Protein AF-A0A9N8DZD7-F1 (afdb_monomer)

Sequence (414 aa):
MKLSKAAMAVAGSSASRLGQPLRSMASIAPTAFQEKYPHLLPHAGIISGYNNEDGACELLMVSRLQQTTDKKLRCLVVTGGGDNFLSLLAHPSVQHVTAVDTDPMAQALAQTKVALAKSTLSKEQVLTFLGAYDKPIEDMDRLAVFEDHVKPHLEPTAVSTLESLTAPALEHGFVLFGALENCNRHINHVLETKEGFSLKDIFEGNCNDLDRLERVLYNKDEPLFSAEEYLEVAGLDRILPPHIMEVFLARLKDGFLQKCLGGHYQVAGLTSSHIARMTFLHAYSDECHPEWLNESVRQRLRETDSSVEFVNSNFLELGDEDAKYDLISPSNIFDWMPMEKSTAGIKAACDNLLAPGHGLFLLRRAFGGVPDMVSAMEDKLMLCPEITSQTLAEADKAPFFYRNEEGMACLQLR

Nearest PDB structures (foldseek):
  7d8d-assembly1_A  TM=4.749E-01  e=1.461E-01  Saccharomyces cerevisiae
  5e9w-assembly3_C  TM=6.478E-01  e=5.774E-01  Homo sapiens
  5e9w-assembly2_B  TM=5.892E-01  e=4.043E-01  Homo sapiens
  3wst-assembly1_A  TM=4.743E-01  e=9.605E-01  Caenorhabditis elegans
  3wst-assembly2_D  TM=4.939E-01  e=1.443E+00  Caenorhabditis elegans

Radius of gyration: 24.88 Å; Cα contacts (8 Å, |Δi|>4): 599; chains: 1; bounding box: 72×91×60 Å

pLDDT: mean 72.13, std 20.62, range [23.36, 97.69]

Secondary structure (DSSP, 8-state):
---------------------------PPPPHHHHH-GGGGGG-----TT----THHHHHHHHHHHTT-SSPEEEEEE-TTSHHHHHHHTSTTEEEEEEEES-HHHHHHHHHHHHHHHSS--HHHHHHHHT--SS--TT--HHHHIIIIIGGGS-HHHHHHHHHS-HHHHHH-TTTSSHHHHHHHHHHHHIIIIIS--HHHHHTT-HHHHHHHHHHHT-SSS-SS-HHHHHHHTTGGGTS-HHHHHHHHHHHHTTHHHHHHHS-TTSSS--HHHHHHHHHT-TT-TTT--GGGSHHHHHHHHH---EEEEEES-GGG----SS-BSEEE-TTGGGGS-HHHHHHHHHHHHHHTBPTTT-EEEEE-TT--HHHHHHHTTTTEEE-TTS-HHHHHHH---TTS--STTSEEEEEE-

Mean predicted aligned error: 11.92 Å

Solvent-accessible surface area (backbone atoms only — not comparable to full-atom values): 23326 Å² total; per-residue (Å²): 137,88,86,85,88,83,89,78,92,90,81,87,76,93,83,86,78,92,80,78,77,77,74,71,81,69,80,75,73,76,49,78,63,46,72,73,43,62,86,59,59,90,60,42,79,28,72,66,69,69,48,58,43,50,27,48,44,58,52,51,51,54,56,57,46,51,78,77,38,93,65,66,34,33,34,37,33,44,38,61,51,31,43,32,58,46,41,48,52,38,33,88,56,37,40,36,37,42,36,29,32,72,49,66,61,40,48,30,46,28,41,42,51,53,23,52,39,49,41,91,65,52,62,67,53,50,31,39,46,36,35,42,38,93,67,72,60,91,81,67,57,40,58,58,46,39,62,74,51,26,52,84,66,43,55,72,68,32,47,55,54,54,66,67,44,53,70,66,40,51,70,55,5,66,58,52,55,31,21,56,47,44,39,48,53,47,50,32,48,47,31,42,72,76,69,70,44,42,64,64,54,38,72,78,63,41,70,75,46,49,64,48,49,50,52,46,67,59,28,83,90,59,50,86,54,54,60,66,54,47,29,56,52,32,31,42,72,80,66,51,55,70,72,44,42,53,45,49,46,51,42,38,71,75,35,39,60,45,40,75,73,59,64,58,70,81,67,82,88,52,52,70,67,52,55,51,35,48,76,74,72,31,68,43,40,97,92,54,52,56,69,44,64,40,65,76,39,20,51,36,46,58,70,43,86,43,46,77,44,81,42,87,37,54,81,82,67,64,64,82,48,96,76,44,21,40,34,39,36,55,51,53,61,54,58,57,41,60,67,70,58,34,48,53,43,51,54,49,44,52,73,42,35,38,28,83,95,69,19,36,37,46,48,40,22,74,79,37,60,41,65,59,47,48,60,78,34,53,92,52,37,38,73,37,90,89,46,47,27,60,57,42,38,72,46,42,75,31,87,86,60,50,73,44,67,40,15,35,44,38,32,26,69,111

Organism: NCBI:txid568900

InterPro domains:
  IPR021829 Protein of unknown function DUF3419 [PF11899] (74-380)
  IPR029063 S-adenosyl-L-methionine-dependent methyltransferase superfamily [SSF53335] (80-362)

Foldseek 3Di:
DDDDDDDDDDDYDDDDDDDDPDPPPDDDPQDPVCVVCVVLPVVLPFPQLLCLFALLLVVVLLVVLVVVDPAAFEEEEAQQNQLNVLLVLLDQSHAEYEHEDQDLQSLLNNQQVLLLLQFPDALQLSCLQQLQDPDNPVPDPLVCCCVPGRVVRDDPSSVVVVVVVDPVDSVNHSNCSALLVLVLVLLQVLCCPPVVDGLVNVVVPDPVVLVVSLCQLQVPVDHSDQLVRSCVSSVVVVPDDVLLVVLSNVCVVVCVSCCQLPVPCPPDPDHSSNSCCCSRNGSDDVVRHRPSSPVVSSVSSNVGSHYYHYHNDDLLPDAQDPDAGQEYHHDAPLSSDDLVCSLVSVVSCQVRHADPPRHKYKAFHQVFCQVVSCVVCVVFKDFDPVCALQNSLVSTPGSRGDSDSRGITIIDTD

Structure (mmCIF, N/CA/C/O backbone):
data_AF-A0A9N8DZD7-F1
#
_entry.id   AF-A0A9N8DZD7-F1
#
loop_
_atom_site.group_PDB
_atom_site.id
_atom_site.type_symbol
_atom_site.label_atom_id
_atom_site.label_alt_id
_atom_site.label_comp_id
_atom_site.label_asym_id
_atom_site.label_entity_id
_atom_site.label_seq_id
_atom_site.pdbx_PDB_ins_code
_atom_site.Cartn_x
_atom_site.Cartn_y
_atom_site.Cartn_z
_atom_site.occupancy
_atom_site.B_iso_or_equiv
_atom_site.auth_seq_id
_atom_site.auth_comp_id
_atom_site.auth_asym_id
_atom_site.auth_atom_id
_atom_site.pdbx_PDB_model_num
ATOM 1 N N . MET A 1 1 ? 46.871 -69.113 19.784 1.00 32.41 1 MET A N 1
ATOM 2 C CA . MET A 1 1 ? 47.417 -69.906 18.661 1.00 32.41 1 MET A CA 1
ATOM 3 C C . MET A 1 1 ? 46.256 -70.280 17.745 1.00 32.41 1 MET A C 1
ATOM 5 O O . MET A 1 1 ? 45.290 -70.828 18.247 1.00 32.41 1 MET A O 1
ATOM 9 N N . LYS A 1 2 ? 46.390 -69.983 16.446 1.00 27.92 2 LYS A N 1
ATOM 10 C CA . LYS A 1 2 ? 45.540 -70.372 15.298 1.00 27.92 2 LYS A CA 1
ATOM 11 C C . LYS A 1 2 ? 44.176 -69.684 15.077 1.00 27.92 2 LYS A C 1
ATOM 13 O O . LYS A 1 2 ? 43.301 -69.637 15.928 1.00 27.92 2 LYS A O 1
ATOM 18 N N . LEU A 1 3 ? 44.085 -69.191 13.839 1.00 25.97 3 LEU A N 1
ATOM 19 C CA . LEU A 1 3 ? 42.956 -68.691 13.055 1.00 25.97 3 LEU A CA 1
ATOM 20 C C . LEU A 1 3 ? 41.979 -69.812 12.652 1.00 25.97 3 LEU A C 1
ATOM 22 O O . LEU A 1 3 ? 42.447 -70.899 12.325 1.00 25.97 3 LEU A O 1
ATOM 26 N N . SER A 1 4 ? 40.691 -69.480 12.495 1.00 25.80 4 SER A N 1
ATOM 27 C CA . SER A 1 4 ? 39.878 -69.694 11.267 1.00 25.80 4 SER A CA 1
ATOM 28 C C . SER A 1 4 ? 38.442 -69.199 11.523 1.00 25.80 4 SER A C 1
ATOM 30 O O . SER A 1 4 ? 37.826 -69.634 12.486 1.00 25.80 4 SER A O 1
ATOM 32 N N . LYS A 1 5 ? 37.966 -68.125 10.880 1.00 28.97 5 LYS A N 1
ATOM 33 C CA . LYS A 1 5 ? 37.353 -68.008 9.533 1.00 28.97 5 LYS A CA 1
ATOM 34 C C . LYS A 1 5 ? 35.901 -68.521 9.419 1.00 28.97 5 LYS A C 1
ATOM 36 O O . LYS A 1 5 ? 35.653 -69.697 9.636 1.00 28.97 5 LYS A O 1
ATOM 41 N N . ALA A 1 6 ? 35.071 -67.603 8.894 1.00 27.03 6 ALA A N 1
ATOM 42 C CA . ALA A 1 6 ? 33.776 -67.731 8.200 1.00 27.03 6 ALA A CA 1
ATOM 43 C C . ALA A 1 6 ? 32.523 -67.935 9.086 1.00 27.03 6 ALA A C 1
ATOM 45 O O . ALA A 1 6 ? 32.419 -68.939 9.773 1.00 27.03 6 ALA A O 1
ATOM 46 N N . ALA A 1 7 ? 31.647 -66.925 9.251 1.00 26.73 7 ALA A N 1
ATOM 47 C CA . ALA A 1 7 ? 30.629 -66.392 8.303 1.00 26.73 7 ALA A CA 1
ATOM 48 C C . ALA A 1 7 ? 29.383 -67.306 8.259 1.00 26.73 7 ALA A C 1
ATOM 50 O O . ALA A 1 7 ? 29.546 -68.510 8.163 1.00 26.73 7 ALA A O 1
ATOM 51 N N . MET A 1 8 ? 28.119 -66.876 8.314 1.00 26.11 8 MET A N 1
ATOM 52 C CA . MET A 1 8 ? 27.410 -65.585 8.306 1.00 26.11 8 MET A CA 1
ATOM 53 C C . MET A 1 8 ? 26.028 -65.860 8.954 1.00 26.11 8 MET A C 1
ATOM 55 O O . MET A 1 8 ? 25.460 -66.921 8.730 1.00 26.11 8 MET A O 1
ATOM 59 N N . ALA A 1 9 ? 25.604 -65.046 9.925 1.00 25.38 9 ALA A N 1
ATOM 60 C CA . ALA A 1 9 ? 24.503 -64.066 9.845 1.00 25.38 9 ALA A CA 1
ATOM 61 C C . ALA A 1 9 ? 23.074 -64.643 9.736 1.00 25.38 9 ALA A C 1
ATOM 63 O O . ALA A 1 9 ? 22.742 -65.254 8.733 1.00 25.38 9 ALA A O 1
ATOM 64 N N . VAL A 1 10 ? 22.231 -64.379 10.749 1.00 23.36 10 VAL A N 1
ATOM 65 C CA . VAL A 1 10 ? 21.063 -63.461 10.718 1.00 23.36 10 VAL A 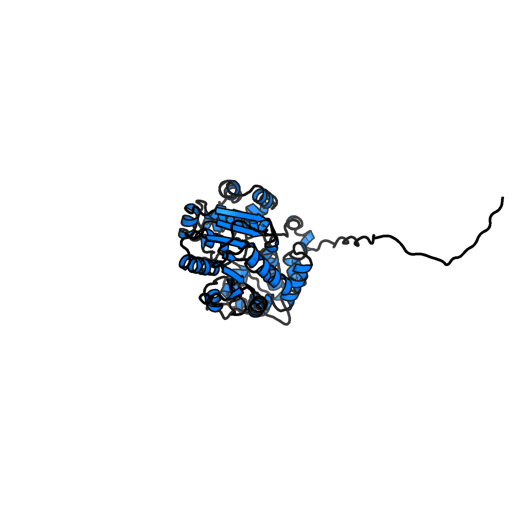CA 1
ATOM 66 C C . VAL A 1 10 ? 20.492 -63.377 12.145 1.00 23.36 10 VAL A C 1
ATOM 68 O O . VAL A 1 10 ? 20.025 -64.390 12.651 1.00 23.36 10 VAL A O 1
ATOM 71 N N . ALA A 1 11 ? 20.493 -62.192 12.773 1.00 23.59 11 ALA A N 1
ATOM 72 C CA . ALA A 1 11 ? 19.468 -61.773 13.747 1.00 23.59 11 ALA A CA 1
ATOM 73 C C . ALA A 1 11 ? 19.677 -60.322 14.230 1.00 23.59 11 ALA A C 1
ATOM 75 O O . ALA A 1 11 ? 20.731 -60.015 14.778 1.00 23.59 11 ALA A O 1
ATOM 76 N N . GLY A 1 12 ? 18.616 -59.506 14.122 1.00 24.28 12 GLY A N 1
ATOM 77 C CA . GLY A 1 12 ? 18.347 -58.316 14.951 1.00 24.28 12 GLY A CA 1
ATOM 78 C C . GLY A 1 12 ? 19.215 -57.081 14.678 1.00 24.28 12 GLY A C 1
ATOM 79 O O . GLY A 1 12 ? 20.349 -57.188 14.250 1.00 24.28 12 GLY A O 1
ATOM 80 N N . SER A 1 13 ? 18.785 -55.847 14.908 1.00 25.67 13 SER A N 1
ATOM 81 C CA . SER A 1 13 ? 17.583 -55.312 15.540 1.00 25.67 13 SER A CA 1
ATOM 82 C C . SER A 1 13 ? 17.549 -53.801 15.277 1.00 25.67 13 SER A C 1
ATOM 84 O O . SER A 1 13 ? 18.583 -53.165 15.087 1.00 25.67 13 SER A O 1
ATOM 86 N N . SER A 1 14 ? 16.348 -53.242 15.330 1.00 29.97 14 SER A N 1
ATOM 87 C CA . SER A 1 14 ? 16.014 -51.830 15.526 1.00 29.97 14 SER A CA 1
ATOM 88 C C . SER A 1 14 ? 17.002 -51.008 16.373 1.00 29.97 14 SER A C 1
ATOM 90 O O . SER A 1 14 ? 17.245 -51.359 17.527 1.00 29.97 14 SER A O 1
ATOM 92 N N . ALA A 1 15 ? 17.467 -49.875 15.829 1.00 28.36 15 ALA A N 1
ATOM 93 C CA . ALA A 1 15 ? 17.359 -48.518 16.394 1.00 28.36 15 ALA A CA 1
ATOM 94 C C . ALA A 1 15 ? 18.465 -47.575 15.869 1.00 28.36 15 ALA A C 1
ATOM 96 O O . ALA A 1 15 ? 19.637 -47.936 15.799 1.00 28.36 15 ALA A O 1
ATOM 97 N N . SER A 1 16 ? 18.065 -46.313 15.667 1.00 29.19 16 SER A N 1
ATOM 98 C CA . SER A 1 16 ? 18.868 -45.077 15.602 1.00 29.19 16 SER A CA 1
ATOM 99 C C . SER A 1 16 ? 19.260 -44.502 14.228 1.00 29.19 16 SER A C 1
ATOM 101 O O . SER A 1 16 ? 19.742 -45.209 13.350 1.00 29.19 16 SER A O 1
ATOM 103 N N . ARG A 1 17 ? 19.152 -43.155 14.179 1.00 30.30 17 ARG A N 1
ATOM 104 C CA . ARG A 1 17 ? 19.734 -42.163 13.242 1.00 30.30 17 ARG A CA 1
ATOM 105 C C . ARG A 1 17 ? 18.876 -41.908 11.993 1.00 30.30 17 ARG A C 1
ATOM 107 O O . ARG A 1 17 ? 18.864 -42.710 11.074 1.00 30.30 17 ARG A O 1
ATOM 114 N N . LEU A 1 18 ? 18.036 -40.862 11.932 1.00 37.31 18 LEU A N 1
ATOM 115 C CA . LEU A 1 18 ? 18.372 -39.423 11.992 1.00 37.31 18 LEU A CA 1
ATOM 116 C C . LEU A 1 18 ? 19.708 -39.134 11.298 1.00 37.31 18 LEU A C 1
ATOM 118 O O . LEU A 1 18 ? 20.770 -39.326 11.884 1.00 37.31 18 LEU A O 1
ATOM 122 N N . GLY A 1 19 ? 19.620 -38.691 10.043 1.00 30.84 19 GLY A N 1
ATOM 123 C CA . GLY A 1 19 ? 20.767 -38.290 9.235 1.00 30.84 19 GLY A CA 1
ATOM 124 C C . GLY A 1 19 ? 20.707 -38.822 7.808 1.00 30.84 19 GLY A C 1
ATOM 125 O O . GLY A 1 19 ? 21.573 -39.595 7.412 1.00 30.84 19 GLY A O 1
ATOM 126 N N . GLN A 1 20 ? 19.715 -38.398 7.020 1.00 28.86 20 GLN A N 1
ATOM 127 C CA . GLN A 1 20 ? 19.986 -38.222 5.595 1.00 28.86 20 GLN A CA 1
ATOM 128 C C . GLN A 1 20 ? 20.407 -36.765 5.400 1.00 28.86 20 GLN A C 1
ATOM 130 O O . GLN A 1 20 ? 19.641 -35.875 5.771 1.00 28.86 20 GLN A O 1
ATOM 135 N N . PRO A 1 21 ? 21.619 -36.493 4.888 1.00 30.23 21 PRO A N 1
ATOM 136 C CA . PRO A 1 21 ? 21.970 -35.143 4.503 1.00 30.23 21 PRO A CA 1
ATOM 137 C C . PRO A 1 21 ? 21.045 -34.738 3.355 1.00 30.23 21 PRO A C 1
ATOM 139 O O . PRO A 1 21 ? 20.918 -35.469 2.367 1.00 30.23 21 PRO A O 1
ATOM 142 N N . LEU A 1 22 ? 20.407 -33.573 3.502 1.00 28.42 22 LEU A N 1
ATOM 143 C CA . LEU A 1 22 ? 19.921 -32.786 2.375 1.00 28.42 22 LEU A CA 1
ATOM 144 C C . LEU A 1 22 ? 21.010 -32.844 1.308 1.00 28.42 22 LEU A C 1
ATOM 146 O O . LEU A 1 22 ? 22.145 -32.427 1.554 1.00 28.42 22 LEU A O 1
ATOM 150 N N . ARG A 1 23 ? 20.689 -33.448 0.160 1.00 30.30 23 ARG A N 1
ATOM 151 C CA . ARG A 1 23 ? 21.552 -33.380 -1.013 1.00 30.30 23 ARG A CA 1
ATOM 152 C C . ARG A 1 23 ? 21.862 -31.905 -1.209 1.00 30.30 23 ARG A C 1
ATOM 154 O O . ARG A 1 23 ? 20.945 -31.109 -1.388 1.00 30.30 23 ARG A O 1
ATOM 161 N N . SER A 1 24 ? 23.145 -31.573 -1.099 1.00 30.31 24 SER A N 1
ATOM 162 C CA . SER A 1 24 ? 23.684 -30.275 -1.468 1.00 30.31 24 SER A CA 1
ATOM 163 C C . SER A 1 24 ? 23.023 -29.861 -2.774 1.00 30.31 24 SER A C 1
ATOM 165 O O . SER A 1 24 ? 23.073 -30.638 -3.734 1.00 30.31 24 SER A O 1
ATOM 167 N N . MET A 1 25 ? 22.393 -28.685 -2.791 1.00 28.92 25 MET A N 1
ATOM 168 C CA . MET A 1 25 ? 22.040 -28.014 -4.033 1.00 28.92 25 MET A CA 1
ATOM 169 C C . MET A 1 25 ? 23.320 -27.957 -4.861 1.00 28.92 25 MET A C 1
ATOM 171 O O . MET A 1 25 ? 24.248 -27.212 -4.549 1.00 28.92 25 MET A O 1
ATOM 175 N N . ALA A 1 26 ? 23.424 -28.870 -5.825 1.00 28.41 26 ALA A N 1
ATOM 176 C CA . ALA A 1 26 ? 24.500 -28.869 -6.786 1.00 28.41 26 ALA A CA 1
ATOM 177 C C . ALA A 1 26 ? 24.451 -27.502 -7.462 1.00 28.41 26 ALA A C 1
ATOM 179 O O . ALA A 1 26 ? 23.375 -27.049 -7.848 1.00 28.41 26 ALA A O 1
ATOM 180 N N . SER A 1 27 ? 25.606 -26.845 -7.527 1.00 30.66 27 SER A N 1
ATOM 181 C CA . SER A 1 27 ? 25.792 -25.556 -8.176 1.00 30.66 27 SER A CA 1
ATOM 182 C C . SER A 1 27 ? 25.120 -25.573 -9.546 1.00 30.66 27 SER A C 1
ATOM 184 O O . SER A 1 27 ? 25.601 -26.239 -10.467 1.00 30.66 27 SER A O 1
ATOM 186 N N . ILE A 1 28 ? 23.996 -24.871 -9.667 1.00 34.81 28 ILE A N 1
ATOM 187 C CA . ILE A 1 28 ? 23.403 -24.566 -10.962 1.00 34.81 28 ILE A CA 1
ATOM 188 C C . ILE A 1 28 ? 24.449 -23.711 -11.679 1.00 34.81 28 ILE A C 1
ATOM 190 O O . ILE A 1 28 ? 24.909 -22.705 -11.135 1.00 34.81 28 ILE A O 1
ATOM 194 N N . ALA A 1 29 ? 24.921 -24.184 -12.832 1.00 33.19 29 ALA A N 1
ATOM 195 C CA . ALA A 1 29 ? 25.899 -23.452 -13.623 1.00 33.19 29 ALA A CA 1
ATOM 196 C C . ALA A 1 29 ? 25.321 -22.076 -13.999 1.00 33.19 29 ALA A C 1
ATOM 198 O O . ALA A 1 29 ? 24.128 -22.010 -14.308 1.00 33.19 29 ALA A O 1
ATOM 199 N N . PRO A 1 30 ? 26.132 -21.001 -13.983 1.00 36.75 30 PRO A N 1
ATOM 200 C CA . PRO A 1 30 ? 25.657 -19.683 -14.355 1.00 36.75 30 PRO A CA 1
ATOM 201 C C . PRO A 1 30 ? 25.020 -19.686 -15.752 1.00 36.75 30 PRO A C 1
ATOM 203 O O . PRO A 1 30 ? 25.612 -20.202 -16.698 1.00 36.75 30 PRO A O 1
ATOM 206 N N . THR A 1 31 ? 23.821 -19.127 -15.909 1.00 46.19 31 THR A N 1
ATOM 207 C CA . THR A 1 31 ? 23.227 -18.885 -17.229 1.00 46.19 31 THR A CA 1
ATOM 208 C C . THR A 1 31 ? 24.002 -17.788 -17.967 1.00 46.19 31 THR A C 1
ATOM 210 O O . THR A 1 31 ? 24.677 -16.962 -17.351 1.00 46.19 31 THR A O 1
ATOM 213 N N . ALA A 1 32 ? 23.852 -17.701 -19.293 1.00 40.50 32 ALA A N 1
ATOM 214 C CA . ALA A 1 32 ? 24.453 -16.628 -20.098 1.00 40.50 32 ALA A CA 1
ATOM 215 C C . ALA A 1 32 ? 24.065 -15.212 -19.610 1.00 40.50 32 ALA A C 1
ATOM 217 O O . ALA A 1 32 ? 24.800 -14.249 -19.820 1.00 40.50 32 ALA A O 1
ATOM 218 N N . PHE A 1 33 ? 22.924 -15.074 -18.925 1.00 36.06 33 PHE A N 1
ATOM 219 C CA . PHE A 1 33 ? 22.518 -13.833 -18.265 1.00 36.06 33 PHE A CA 1
ATOM 220 C C . PHE A 1 33 ? 23.314 -13.573 -16.973 1.00 36.06 33 PHE A C 1
ATOM 222 O O . PHE A 1 33 ? 23.761 -12.451 -16.746 1.00 36.06 33 PHE A O 1
ATOM 229 N N . GLN A 1 34 ? 23.546 -14.606 -16.155 1.00 42.59 34 GLN A N 1
ATOM 230 C CA . GLN A 1 34 ? 24.350 -14.528 -14.928 1.00 42.59 34 GLN A CA 1
ATOM 231 C C . GLN A 1 34 ? 25.822 -14.209 -15.219 1.00 42.59 34 GLN A C 1
ATOM 233 O O . GLN A 1 34 ? 26.440 -13.447 -14.479 1.00 42.59 34 GLN A O 1
ATOM 238 N N . GLU A 1 35 ? 26.364 -14.724 -16.323 1.00 47.12 35 GLU A N 1
ATOM 239 C CA . GLU A 1 35 ? 27.706 -14.366 -16.798 1.00 47.12 35 GLU A CA 1
ATOM 240 C C . GLU A 1 35 ? 27.783 -12.912 -17.284 1.00 47.12 35 GLU A C 1
ATOM 242 O O . GLU A 1 35 ? 28.812 -12.255 -17.130 1.00 47.12 35 GLU A O 1
ATOM 247 N N . LYS A 1 36 ? 26.683 -12.387 -17.839 1.00 38.94 36 LYS A N 1
ATOM 248 C CA . LYS A 1 36 ? 26.615 -11.028 -18.388 1.00 38.94 36 LYS A CA 1
ATOM 249 C C . LYS A 1 36 ? 26.350 -9.953 -17.326 1.00 38.94 36 LYS A C 1
ATOM 251 O O . LYS A 1 36 ? 26.809 -8.826 -17.497 1.00 38.94 36 LYS A O 1
ATOM 256 N N . TYR A 1 37 ? 25.664 -10.286 -16.228 1.00 41.84 37 TYR A N 1
ATOM 257 C CA . TYR A 1 37 ? 25.286 -9.330 -15.173 1.00 41.84 37 TYR A CA 1
ATOM 258 C C . TYR A 1 37 ? 25.539 -9.834 -13.734 1.00 41.84 37 TYR A C 1
ATOM 260 O O . TYR A 1 37 ? 24.633 -9.803 -12.898 1.00 41.84 37 TYR A O 1
ATOM 268 N N . PRO A 1 38 ? 26.765 -10.267 -13.383 1.00 42.41 38 PRO A N 1
ATOM 269 C CA . PRO A 1 38 ? 27.043 -10.905 -12.091 1.00 42.41 38 PRO A CA 1
ATOM 270 C C . PRO A 1 38 ? 26.870 -9.982 -10.871 1.00 42.41 38 PRO A C 1
ATOM 272 O O . PRO A 1 38 ? 26.662 -10.458 -9.758 1.00 42.41 38 PRO A O 1
ATOM 275 N N . HIS A 1 39 ? 26.921 -8.664 -11.071 1.00 43.16 39 HIS A N 1
ATOM 276 C CA . HIS A 1 39 ? 26.756 -7.649 -10.026 1.00 43.16 39 HIS A CA 1
ATOM 277 C C . HIS A 1 39 ? 25.287 -7.387 -9.655 1.00 43.16 39 HIS A C 1
ATOM 279 O O . HIS A 1 39 ? 25.027 -6.844 -8.590 1.00 43.16 39 HIS A O 1
ATOM 285 N N . LEU A 1 40 ? 24.325 -7.798 -10.491 1.00 38.62 40 LEU A N 1
ATOM 286 C CA . LEU A 1 40 ? 22.890 -7.649 -10.206 1.00 38.62 40 LEU A CA 1
ATOM 287 C C . LEU A 1 40 ? 22.324 -8.827 -9.383 1.00 38.62 40 LEU A C 1
ATOM 289 O O . LEU A 1 40 ? 21.181 -8.788 -8.938 1.00 38.62 40 LEU A O 1
ATOM 293 N N . LEU A 1 41 ? 23.115 -9.887 -9.172 1.00 38.19 41 LEU A N 1
ATOM 294 C CA . LEU A 1 41 ? 22.664 -11.174 -8.625 1.00 38.19 41 LEU A CA 1
ATOM 295 C C . LEU A 1 41 ? 22.391 -11.233 -7.109 1.00 38.19 41 LEU A C 1
ATOM 297 O O . LEU A 1 41 ? 21.469 -11.961 -6.739 1.00 38.19 41 LEU A O 1
ATOM 301 N N . PRO A 1 42 ? 23.103 -10.512 -6.219 1.00 38.38 42 PRO A N 1
ATOM 302 C CA . PRO A 1 42 ? 22.769 -10.492 -4.788 1.00 38.38 42 PRO A CA 1
ATOM 303 C C . PRO A 1 42 ? 21.488 -9.703 -4.482 1.00 38.38 42 PRO A C 1
ATOM 305 O O . PRO A 1 42 ? 20.944 -9.807 -3.389 1.00 38.38 42 PRO A O 1
ATOM 308 N N . HIS A 1 43 ? 21.018 -8.910 -5.448 1.00 38.97 43 HIS A N 1
ATOM 309 C CA . HIS A 1 43 ? 19.985 -7.891 -5.269 1.00 38.97 43 HIS A CA 1
ATOM 310 C C . HIS A 1 43 ? 18.664 -8.269 -5.939 1.00 38.97 43 HIS A C 1
ATOM 312 O O . HIS A 1 43 ? 17.783 -7.436 -6.074 1.00 38.97 43 HIS A O 1
ATOM 318 N N . ALA A 1 44 ? 18.492 -9.536 -6.334 1.00 32.75 44 ALA A N 1
ATOM 319 C CA . ALA A 1 44 ? 17.244 -10.033 -6.913 1.00 32.75 44 ALA A CA 1
ATOM 320 C C . ALA A 1 44 ? 16.040 -9.933 -5.955 1.00 32.75 44 ALA A C 1
ATOM 322 O O . ALA A 1 44 ? 14.920 -10.085 -6.413 1.00 32.75 44 ALA A O 1
ATOM 323 N N . GLY A 1 45 ? 16.257 -9.616 -4.671 1.00 31.91 45 GLY A N 1
ATOM 324 C CA . GLY A 1 45 ? 15.243 -9.393 -3.635 1.00 31.91 45 GLY A CA 1
ATOM 325 C C . GLY A 1 45 ? 14.344 -8.165 -3.807 1.00 31.91 45 GLY A C 1
ATOM 326 O O . GLY A 1 45 ? 13.806 -7.694 -2.812 1.00 31.91 45 GLY A O 1
ATOM 327 N N . ILE A 1 46 ? 14.213 -7.595 -5.006 1.00 33.84 46 ILE A N 1
ATOM 328 C CA . ILE A 1 46 ? 13.518 -6.317 -5.172 1.00 33.84 46 ILE A CA 1
ATOM 329 C C . ILE A 1 46 ? 12.121 -6.542 -5.726 1.00 33.84 46 ILE A C 1
ATOM 331 O O . ILE A 1 46 ? 11.888 -6.632 -6.937 1.00 33.84 46 ILE A O 1
ATOM 335 N N . ILE A 1 47 ? 11.202 -6.658 -4.775 1.00 37.94 47 ILE A N 1
ATOM 336 C CA . ILE A 1 47 ? 9.770 -6.794 -4.979 1.00 37.94 47 ILE A CA 1
ATOM 337 C C . ILE A 1 47 ? 9.219 -5.519 -5.630 1.00 37.94 47 ILE A C 1
ATOM 339 O O . ILE A 1 47 ? 9.608 -4.400 -5.308 1.00 37.94 47 ILE A O 1
ATOM 343 N N . SER A 1 48 ? 8.313 -5.740 -6.582 1.00 39.03 48 SER A N 1
ATOM 344 C CA . SER A 1 48 ? 7.472 -4.775 -7.293 1.00 39.03 48 SER A CA 1
ATOM 345 C C . SER A 1 48 ? 7.080 -3.542 -6.457 1.00 39.03 48 SER A C 1
ATOM 347 O O . SER A 1 48 ? 6.049 -3.532 -5.790 1.00 39.03 48 SER A O 1
ATOM 349 N N . GLY A 1 49 ? 7.842 -2.450 -6.582 1.00 35.62 49 GLY A N 1
ATOM 350 C CA . GLY A 1 49 ? 7.469 -1.111 -6.095 1.00 35.62 49 GLY A CA 1
ATOM 351 C C . GLY A 1 49 ? 6.300 -0.464 -6.860 1.00 35.62 49 GLY A C 1
ATOM 352 O O . GLY A 1 49 ? 6.056 0.730 -6.711 1.00 35.62 49 GLY A O 1
ATOM 353 N N . TYR A 1 50 ? 5.600 -1.240 -7.695 1.00 47.19 50 TYR A N 1
ATOM 354 C CA . TYR A 1 50 ? 4.502 -0.827 -8.578 1.00 47.19 50 TYR A CA 1
ATOM 355 C C . TYR A 1 50 ? 3.111 -1.107 -8.004 1.00 47.19 50 TYR A C 1
ATOM 357 O O . TYR A 1 50 ? 2.119 -1.066 -8.727 1.00 47.19 50 TYR A O 1
ATOM 365 N N . ASN A 1 51 ? 2.994 -1.354 -6.705 1.00 52.66 51 ASN A N 1
ATOM 366 C CA . ASN A 1 51 ? 1.688 -1.336 -6.067 1.00 52.66 51 ASN A CA 1
ATOM 367 C C . ASN A 1 51 ? 1.293 0.124 -5.814 1.00 52.66 51 ASN A C 1
ATOM 369 O O . ASN A 1 51 ? 1.449 0.625 -4.707 1.00 52.66 51 ASN A O 1
ATOM 373 N N . ASN A 1 52 ? 0.792 0.803 -6.853 1.00 53.31 52 ASN A N 1
ATOM 374 C CA . ASN A 1 52 ? 0.006 2.030 -6.704 1.00 53.31 52 ASN A CA 1
ATOM 375 C C . ASN A 1 52 ? -1.331 1.653 -6.052 1.00 53.31 52 ASN A C 1
ATOM 377 O O . ASN A 1 52 ? -2.367 1.568 -6.714 1.00 53.31 52 ASN A O 1
ATOM 381 N N . GLU A 1 53 ? -1.265 1.275 -4.775 1.00 68.81 53 GLU A N 1
ATOM 382 C CA . GLU A 1 53 ? -2.442 0.924 -3.998 1.00 68.81 53 GLU A CA 1
ATOM 383 C C . GLU A 1 53 ? -3.223 2.206 -3.750 1.00 68.81 53 GLU A C 1
ATOM 385 O O . GLU A 1 53 ? -2.725 3.144 -3.121 1.00 68.81 53 GLU A O 1
ATOM 390 N N . ASP A 1 54 ? -4.449 2.246 -4.262 1.00 75.62 54 ASP A N 1
ATOM 391 C CA . ASP A 1 54 ? -5.340 3.360 -4.011 1.00 75.62 54 ASP A CA 1
ATOM 392 C C . ASP A 1 54 ? -5.831 3.298 -2.558 1.00 75.62 54 ASP A C 1
ATOM 394 O O . ASP A 1 54 ? -6.435 2.313 -2.121 1.00 75.62 54 ASP A O 1
ATOM 398 N N . GLY A 1 55 ? -5.565 4.371 -1.811 1.00 85.25 55 GLY A N 1
ATOM 399 C CA . GLY A 1 55 ? -6.038 4.548 -0.441 1.00 85.25 55 GLY A CA 1
ATOM 400 C C . GLY A 1 55 ? -7.535 4.862 -0.344 1.00 85.25 55 GLY A C 1
ATOM 401 O O . GLY A 1 55 ? -8.065 4.937 0.763 1.00 85.25 55 GLY A O 1
ATOM 402 N N . ALA A 1 56 ? -8.242 5.062 -1.462 1.00 86.81 56 ALA A N 1
ATOM 403 C CA . ALA A 1 56 ? -9.650 5.458 -1.478 1.00 86.81 56 ALA A CA 1
ATOM 404 C C . ALA A 1 56 ? -10.562 4.501 -0.695 1.00 86.81 56 ALA A C 1
ATOM 406 O O . ALA A 1 56 ? -11.469 4.952 0.009 1.00 86.81 56 ALA A O 1
ATOM 407 N N . CYS A 1 57 ? -10.309 3.192 -0.765 1.00 87.88 57 CYS A N 1
ATOM 408 C CA . CYS A 1 57 ? -11.069 2.211 0.007 1.00 87.88 57 CYS A CA 1
ATOM 409 C C . CYS A 1 57 ? -10.828 2.360 1.518 1.00 87.88 57 CYS A C 1
ATOM 411 O O . CYS A 1 57 ? -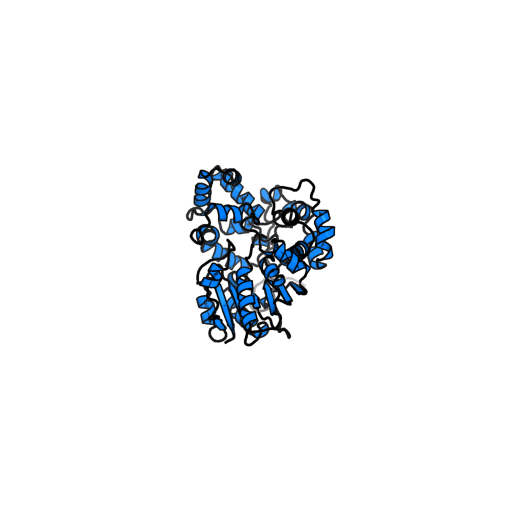11.788 2.374 2.289 1.00 87.88 57 CYS A O 1
ATOM 413 N N . GLU A 1 58 ? -9.578 2.531 1.964 1.00 92.31 58 GLU A N 1
ATOM 414 C CA . GLU A 1 58 ? -9.284 2.833 3.368 1.00 92.31 58 GLU A CA 1
ATOM 415 C C . GLU A 1 58 ? -9.933 4.147 3.821 1.00 92.31 58 GLU A C 1
ATOM 417 O O . GLU A 1 58 ? -10.527 4.207 4.899 1.00 92.31 58 GLU A O 1
ATOM 422 N N . LEU A 1 59 ? -9.860 5.198 2.999 1.00 93.00 59 LEU A N 1
ATOM 423 C CA . LEU A 1 59 ? -10.441 6.507 3.305 1.00 93.00 59 LEU A CA 1
ATOM 424 C C . LEU A 1 59 ? -11.971 6.459 3.411 1.00 93.00 59 LEU A C 1
ATOM 426 O O . LEU A 1 59 ? -12.553 7.142 4.263 1.00 93.00 59 LEU A O 1
ATOM 430 N N . LEU A 1 60 ? -12.631 5.624 2.603 1.00 92.31 60 LEU A N 1
ATOM 431 C CA . LEU A 1 60 ? -14.066 5.363 2.714 1.00 92.31 60 LEU A CA 1
ATOM 432 C C . LEU A 1 60 ? -14.407 4.753 4.082 1.00 92.31 60 LEU A C 1
ATOM 434 O O . LEU A 1 60 ? -15.339 5.204 4.752 1.00 92.31 60 LEU A O 1
ATOM 438 N N . MET A 1 61 ? -13.619 3.777 4.538 1.00 94.12 61 MET A N 1
ATOM 439 C CA . MET A 1 61 ? -13.817 3.141 5.844 1.00 94.12 61 MET A CA 1
ATOM 440 C C . MET A 1 61 ? -13.538 4.097 6.999 1.00 94.12 61 MET A C 1
ATOM 442 O O . MET A 1 61 ? -14.317 4.167 7.947 1.00 94.12 61 MET A O 1
ATOM 446 N N . VAL A 1 62 ? -12.476 4.897 6.899 1.00 95.81 62 VAL A N 1
ATOM 447 C CA . VAL A 1 62 ? -12.161 5.956 7.865 1.00 95.81 62 VAL A CA 1
ATOM 448 C C . VAL A 1 62 ? -13.299 6.972 7.968 1.00 95.81 62 VAL A C 1
ATOM 450 O O . VAL A 1 62 ? -13.664 7.374 9.076 1.00 95.81 62 VAL A O 1
ATOM 453 N N . SER A 1 63 ? -13.897 7.360 6.841 1.00 94.38 63 SER A N 1
ATOM 454 C CA . SER A 1 63 ? -15.050 8.269 6.810 1.00 94.38 63 SER A CA 1
ATOM 455 C C . SER A 1 63 ? -16.276 7.654 7.489 1.00 94.38 63 SER A C 1
ATOM 457 O O . SER A 1 63 ? -16.961 8.326 8.258 1.00 94.38 63 SER A O 1
ATOM 459 N N . ARG A 1 64 ? -16.528 6.359 7.265 1.00 93.81 64 ARG A N 1
ATOM 460 C CA . ARG A 1 64 ? -17.613 5.616 7.921 1.00 93.81 64 ARG A CA 1
ATOM 461 C C . ARG A 1 64 ? -17.398 5.472 9.428 1.00 93.81 64 ARG A C 1
ATOM 463 O O . ARG A 1 64 ? -18.355 5.626 10.185 1.00 93.81 64 ARG A O 1
ATOM 470 N N . LEU A 1 65 ? -16.173 5.194 9.868 1.00 95.19 65 LEU A N 1
ATOM 471 C CA . LEU A 1 65 ? -15.819 5.072 11.286 1.00 95.19 65 LEU A CA 1
ATOM 472 C C . LEU A 1 65 ? -16.055 6.383 12.043 1.00 95.19 65 LEU A C 1
ATOM 474 O O . LEU A 1 65 ? -16.634 6.372 13.128 1.00 95.19 65 LEU A O 1
ATOM 478 N N . GLN A 1 66 ? -15.699 7.523 11.450 1.00 94.69 66 GLN A N 1
ATOM 479 C CA . GLN A 1 66 ? -15.920 8.846 12.054 1.00 94.69 66 GLN A CA 1
ATOM 480 C C . GLN A 1 66 ? -17.387 9.197 12.274 1.00 94.69 66 GLN A C 1
ATOM 482 O O . GLN A 1 66 ? -17.709 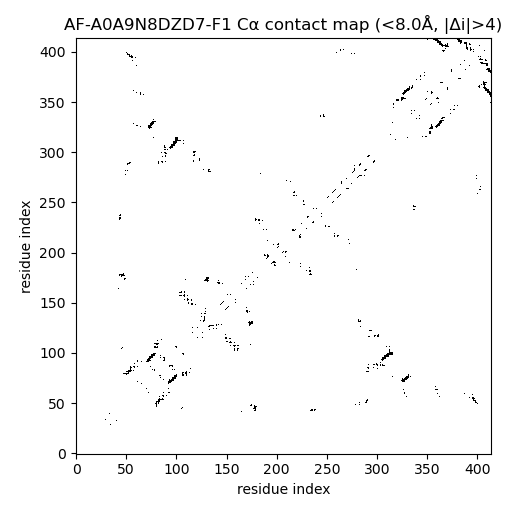9.943 13.189 1.00 94.69 66 GLN A O 1
ATOM 487 N N . GLN A 1 67 ? -18.297 8.654 11.467 1.00 92.94 67 GLN A N 1
ATOM 488 C CA . GLN A 1 67 ? -19.731 8.858 11.692 1.00 92.94 67 GLN A CA 1
ATOM 489 C C . GLN A 1 67 ? -20.213 8.179 12.981 1.00 92.94 67 GLN A C 1
ATOM 491 O O . GLN A 1 67 ? -21.281 8.511 13.488 1.00 92.94 67 GLN A O 1
ATOM 496 N N . THR A 1 68 ? -19.438 7.229 13.510 1.00 90.50 68 THR A N 1
ATOM 497 C CA . THR A 1 68 ? -19.755 6.477 14.731 1.00 90.50 68 THR A CA 1
ATOM 498 C C . THR A 1 68 ? -18.913 6.856 15.939 1.00 90.50 68 THR A C 1
ATOM 500 O O . THR A 1 68 ? -19.198 6.384 17.039 1.00 90.50 68 THR A O 1
ATOM 503 N N . THR A 1 69 ? -17.878 7.682 15.779 1.00 92.38 69 THR A N 1
ATOM 504 C CA . THR A 1 69 ? -17.018 8.065 16.899 1.00 92.38 69 THR A CA 1
ATOM 505 C C . THR A 1 69 ? -16.307 9.396 16.668 1.00 92.38 69 THR A C 1
ATOM 507 O O . THR A 1 69 ? -15.806 9.658 15.580 1.00 92.38 69 THR A O 1
ATOM 510 N N . ASP A 1 70 ? -16.206 10.203 17.728 1.00 92.50 70 ASP A N 1
ATOM 511 C CA . ASP A 1 70 ? -15.430 11.453 17.737 1.00 92.50 70 ASP A CA 1
ATOM 512 C C . ASP A 1 70 ? -13.942 11.225 18.059 1.00 92.50 70 ASP A C 1
ATOM 514 O O . ASP A 1 70 ? -13.130 12.154 18.017 1.00 92.50 70 ASP A O 1
ATOM 518 N N . LYS A 1 71 ? -13.564 9.995 18.436 1.00 94.69 71 LYS A N 1
ATOM 519 C CA . LYS A 1 71 ? -12.175 9.672 18.769 1.00 94.69 71 LYS A CA 1
ATOM 520 C C . LYS A 1 71 ? -11.321 9.639 17.502 1.00 94.69 71 LYS A C 1
ATOM 522 O O . LYS A 1 71 ? -11.790 9.280 16.423 1.00 94.69 71 LYS A O 1
ATOM 527 N N . LYS A 1 72 ? -10.034 9.951 17.651 1.00 96.25 72 LYS A N 1
ATOM 528 C CA . LYS A 1 72 ? -9.073 9.708 16.576 1.00 96.25 72 LYS A CA 1
ATOM 529 C C . LYS A 1 72 ? -8.839 8.208 16.408 1.00 96.25 72 LYS A C 1
ATOM 531 O O . LYS A 1 72 ? -8.805 7.468 17.389 1.00 96.25 72 LYS A O 1
ATOM 536 N N . LEU A 1 73 ? -8.679 7.790 15.161 1.00 97.56 73 LEU A N 1
ATOM 537 C CA . LEU A 1 73 ? -8.645 6.394 14.759 1.00 97.56 73 LEU A CA 1
ATOM 538 C C . LEU A 1 73 ? -7.227 5.819 14.811 1.00 97.56 73 LEU A C 1
ATOM 540 O O . LEU A 1 73 ? -6.253 6.490 14.452 1.00 97.56 73 LEU A O 1
ATOM 544 N N . ARG A 1 74 ? -7.133 4.549 15.200 1.00 97.69 74 ARG A N 1
ATOM 545 C CA . ARG A 1 74 ? -5.932 3.714 15.087 1.00 97.69 74 ARG A CA 1
ATOM 546 C C . ARG A 1 74 ? -6.111 2.742 13.928 1.00 97.69 74 ARG A C 1
ATOM 548 O O . ARG A 1 74 ? -7.093 2.005 13.897 1.00 97.69 74 ARG A O 1
ATOM 555 N N . CYS A 1 75 ? -5.170 2.721 12.994 1.00 97.62 75 CYS A N 1
ATOM 556 C CA . CYS A 1 75 ? -5.221 1.849 11.823 1.00 97.62 75 CYS A CA 1
ATOM 557 C C . CYS A 1 75 ? -4.057 0.855 11.850 1.00 97.62 75 CYS A C 1
ATOM 559 O O . CYS A 1 75 ? -2.940 1.239 12.185 1.00 97.62 75 CYS A O 1
ATOM 561 N N . LEU A 1 76 ? -4.310 -0.394 11.471 1.00 96.69 76 LEU A N 1
ATOM 562 C CA . LEU A 1 76 ? -3.292 -1.408 11.204 1.00 96.69 76 LEU A CA 1
ATOM 563 C C . LEU A 1 76 ? -3.323 -1.741 9.719 1.00 96.69 76 LEU A C 1
ATOM 565 O O . LEU A 1 76 ? -4.373 -2.104 9.186 1.00 96.69 76 LEU A O 1
ATOM 569 N N . VAL A 1 77 ? -2.180 -1.635 9.056 1.00 94.56 77 VAL A N 1
ATOM 570 C CA . VAL A 1 77 ? -2.072 -1.864 7.617 1.00 94.56 77 VAL A CA 1
ATOM 571 C C . VAL A 1 77 ? -0.858 -2.704 7.274 1.00 94.56 77 VAL A C 1
ATOM 573 O O . VAL A 1 77 ? 0.208 -2.523 7.860 1.00 94.56 77 VAL A O 1
ATOM 576 N N . VAL A 1 78 ? -1.010 -3.595 6.298 1.00 90.88 78 VAL A N 1
ATOM 577 C CA . VAL A 1 78 ? 0.153 -4.201 5.645 1.00 90.88 78 VAL A CA 1
ATOM 578 C C . VAL A 1 78 ? 0.718 -3.191 4.657 1.00 90.88 78 VAL A C 1
ATOM 580 O O . VAL A 1 78 ? -0.029 -2.678 3.824 1.00 90.88 78 VAL A O 1
ATOM 583 N N . THR A 1 79 ? 2.009 -2.870 4.766 1.00 82.75 79 THR A N 1
ATOM 584 C CA . THR A 1 79 ? 2.564 -1.728 4.030 1.00 82.75 79 THR A CA 1
ATOM 585 C C . THR A 1 79 ? 2.682 -1.957 2.537 1.00 82.75 79 THR A C 1
ATOM 587 O O . THR A 1 79 ? 2.391 -1.029 1.783 1.00 82.75 79 THR A O 1
ATOM 590 N N . GLY A 1 80 ? 3.142 -3.135 2.100 1.00 77.69 80 GLY A N 1
ATOM 591 C CA . GLY A 1 80 ? 3.478 -3.360 0.697 1.00 77.69 80 GLY A CA 1
ATOM 592 C C . GLY A 1 80 ? 4.390 -2.248 0.160 1.00 77.69 80 GLY A C 1
ATOM 593 O O . GLY A 1 80 ? 5.507 -2.060 0.630 1.00 77.69 80 GLY A O 1
ATOM 594 N N . GLY A 1 81 ? 3.893 -1.464 -0.804 1.00 69.00 81 GLY A N 1
ATOM 595 C CA . GLY A 1 81 ? 4.612 -0.318 -1.378 1.00 69.00 81 GLY A CA 1
ATOM 596 C C . GLY A 1 81 ? 4.463 1.008 -0.619 1.00 69.00 81 GLY A C 1
ATOM 597 O O . GLY A 1 81 ? 5.181 1.958 -0.924 1.00 69.00 81 GLY A O 1
ATOM 598 N N . GLY A 1 82 ? 3.542 1.110 0.338 1.00 79.56 82 GLY A N 1
ATOM 599 C CA . GLY A 1 82 ? 3.379 2.264 1.223 1.00 79.56 82 GLY A CA 1
ATOM 600 C C . GLY A 1 82 ? 2.440 3.389 0.759 1.00 79.56 82 GLY A C 1
ATOM 601 O O . GLY A 1 82 ? 2.323 4.398 1.451 1.00 79.56 82 GLY A O 1
ATOM 602 N N . ASP A 1 83 ? 1.767 3.258 -0.387 1.00 84.12 83 ASP A N 1
ATOM 603 C CA . ASP A 1 83 ? 0.926 4.332 -0.946 1.00 84.12 83 ASP A CA 1
ATOM 604 C C . ASP A 1 83 ? -0.430 4.485 -0.225 1.00 84.12 83 ASP A C 1
ATOM 606 O O . ASP A 1 83 ? -0.870 5.604 0.066 1.00 84.12 83 ASP A O 1
ATOM 610 N N . ASN A 1 84 ? -1.062 3.367 0.138 1.00 82.06 84 ASN A N 1
ATOM 611 C CA . ASN A 1 84 ? -2.352 3.330 0.832 1.00 82.06 84 ASN A CA 1
ATOM 612 C C . ASN A 1 84 ? -2.295 3.990 2.223 1.00 82.06 84 ASN A C 1
ATOM 614 O O . ASN A 1 84 ? -3.143 4.818 2.568 1.00 82.06 84 ASN A O 1
ATOM 618 N N . PHE A 1 85 ? -1.273 3.687 3.027 1.00 89.50 85 PHE A N 1
ATOM 619 C CA . PHE A 1 85 ? -1.209 4.174 4.402 1.00 89.50 85 PHE A CA 1
ATOM 620 C C . PHE A 1 85 ? -0.790 5.639 4.510 1.00 89.50 85 PHE A C 1
ATOM 622 O O . PHE A 1 85 ? -1.140 6.296 5.489 1.00 89.50 85 PHE A O 1
ATOM 629 N N . LEU A 1 86 ? -0.088 6.189 3.516 1.00 92.44 86 LEU A N 1
ATOM 630 C CA . LEU A 1 86 ? 0.177 7.629 3.469 1.00 92.44 86 LEU A CA 1
ATOM 631 C C . LEU A 1 86 ? -1.122 8.426 3.345 1.00 92.44 86 LEU A C 1
ATOM 633 O O . LEU A 1 86 ? -1.262 9.476 3.973 1.00 92.44 86 LEU A O 1
ATOM 637 N N . SER A 1 87 ? -2.097 7.897 2.606 1.00 90.62 87 SER A N 1
ATOM 638 C CA . SER A 1 87 ? -3.434 8.488 2.509 1.00 90.62 87 SER A CA 1
ATOM 639 C C . SER A 1 87 ? -4.146 8.459 3.867 1.00 90.62 87 SER A C 1
ATOM 641 O O . SER A 1 87 ? -4.700 9.472 4.296 1.00 90.62 87 SER A O 1
ATOM 643 N N . LEU A 1 88 ? -4.041 7.343 4.601 1.00 94.06 88 LEU A N 1
ATOM 644 C CA . LEU A 1 88 ? -4.526 7.240 5.982 1.00 94.06 88 LEU A CA 1
ATOM 645 C C . LEU A 1 88 ? -3.849 8.247 6.918 1.00 94.06 88 LEU A C 1
ATOM 647 O O . LEU A 1 88 ? -4.531 8.950 7.656 1.00 94.06 88 LEU A O 1
ATOM 651 N N . LEU A 1 89 ? -2.520 8.348 6.873 1.00 95.25 89 LEU A N 1
ATOM 652 C CA . LEU A 1 89 ? -1.738 9.235 7.737 1.00 95.25 89 LEU A CA 1
ATOM 653 C C . LEU A 1 89 ? -2.058 10.721 7.489 1.00 95.25 89 LEU A C 1
ATOM 655 O O . LEU A 1 89 ? -1.980 11.546 8.401 1.00 95.25 89 LEU A O 1
ATOM 659 N N . ALA A 1 90 ? -2.436 11.063 6.255 1.00 94.69 90 ALA A N 1
ATOM 660 C CA . ALA A 1 90 ? -2.862 12.404 5.874 1.00 94.69 90 ALA A CA 1
ATOM 661 C C . ALA A 1 90 ? -4.306 12.731 6.292 1.00 94.69 90 ALA A C 1
ATOM 663 O O . ALA A 1 90 ? -4.718 13.895 6.208 1.00 94.69 90 ALA A O 1
ATOM 664 N N . HIS A 1 91 ? -5.098 11.728 6.680 1.00 95.50 91 HIS A N 1
ATOM 665 C CA . HIS A 1 91 ? -6.497 11.916 7.023 1.00 95.50 91 HIS A CA 1
ATOM 666 C C . HIS A 1 91 ? -6.622 12.491 8.447 1.00 95.50 91 HIS A C 1
ATOM 668 O O . HIS A 1 91 ? -6.140 11.877 9.398 1.00 95.50 91 HIS A O 1
ATOM 674 N N . PRO A 1 92 ? -7.329 13.622 8.656 1.00 95.19 92 PRO A N 1
ATOM 675 C CA . PRO A 1 92 ? -7.328 14.337 9.936 1.00 95.19 92 PRO A CA 1
ATOM 676 C C . PRO A 1 92 ? -7.836 13.502 11.111 1.00 95.19 92 PRO A C 1
ATOM 678 O O . PRO A 1 92 ? -7.487 13.776 12.252 1.00 95.19 92 PRO A O 1
ATOM 681 N N . SER A 1 93 ? -8.689 12.517 10.864 1.00 96.81 93 SER A N 1
ATOM 682 C CA . SER A 1 93 ? -9.287 11.689 11.915 1.00 96.81 93 SER A CA 1
ATOM 683 C C . SER A 1 93 ? -8.470 10.460 12.287 1.00 96.81 93 SER A C 1
ATOM 685 O O . SER A 1 93 ? -8.826 9.791 13.248 1.00 96.81 93 SER A O 1
ATOM 687 N N . VAL A 1 94 ? -7.384 10.168 11.577 1.00 97.38 94 VAL A N 1
ATOM 688 C CA . VAL A 1 94 ? -6.420 9.145 11.987 1.00 97.38 94 VAL A CA 1
ATOM 689 C C . VAL A 1 94 ? -5.458 9.781 12.994 1.00 97.38 94 VAL A C 1
ATOM 691 O O . VAL A 1 94 ? -5.132 10.956 12.887 1.00 97.38 94 VAL A O 1
ATOM 694 N N . GLN A 1 95 ? -5.069 9.040 14.031 1.00 97.19 95 GLN A N 1
ATOM 695 C CA . GLN A 1 95 ? -4.032 9.444 14.996 1.00 97.19 95 GLN A CA 1
ATOM 696 C C . GLN A 1 95 ? -2.795 8.564 14.887 1.00 97.19 95 GLN A C 1
ATOM 698 O O . GLN A 1 95 ? -1.681 9.010 15.173 1.00 97.19 95 GLN A O 1
ATOM 703 N N . HIS A 1 96 ? -2.990 7.296 14.542 1.00 97.44 96 HIS A N 1
ATOM 704 C CA . HIS A 1 96 ? -1.918 6.324 14.555 1.00 97.44 96 HIS A CA 1
ATOM 705 C C . HIS A 1 96 ? -2.109 5.293 13.452 1.00 97.44 96 HIS A C 1
ATOM 707 O O . HIS A 1 96 ? -3.219 4.792 13.256 1.00 97.44 96 HIS A O 1
ATOM 713 N N . VAL A 1 97 ? -1.015 4.967 12.773 1.00 96.94 97 VAL A N 1
ATOM 714 C CA . VAL A 1 97 ? -0.938 3.881 11.801 1.00 96.94 97 VAL A CA 1
ATOM 715 C C . VAL A 1 97 ? 0.176 2.928 12.224 1.00 96.94 97 VAL A C 1
ATOM 717 O O . VAL A 1 97 ? 1.337 3.326 12.252 1.00 96.94 97 VAL A O 1
ATOM 720 N N . THR A 1 98 ? -0.160 1.673 12.507 1.00 96.38 98 THR A N 1
ATOM 721 C CA . THR A 1 98 ? 0.826 0.591 12.580 1.00 96.38 98 THR A CA 1
ATOM 722 C C . THR A 1 98 ? 0.955 -0.018 11.188 1.00 96.38 98 THR A C 1
ATOM 724 O O . THR A 1 98 ? -0.015 -0.519 10.620 1.00 96.38 98 THR A O 1
ATOM 727 N N . ALA A 1 99 ? 2.154 0.065 10.633 1.00 94.62 99 ALA A N 1
ATOM 728 C CA . ALA A 1 99 ? 2.533 -0.366 9.302 1.00 94.62 99 ALA A CA 1
ATOM 729 C C . ALA A 1 99 ? 3.375 -1.649 9.428 1.00 94.62 99 ALA A C 1
ATOM 731 O O . ALA A 1 99 ? 4.533 -1.604 9.845 1.00 94.62 99 ALA A O 1
ATOM 732 N N . VAL A 1 100 ? 2.784 -2.802 9.110 1.00 93.56 100 VAL A N 1
ATOM 733 C CA . VAL A 1 100 ? 3.417 -4.121 9.270 1.00 93.56 100 VAL A CA 1
ATOM 734 C C . VAL A 1 100 ? 3.824 -4.712 7.925 1.00 93.56 100 VAL A C 1
ATOM 736 O O . VAL A 1 100 ? 3.095 -4.617 6.942 1.00 93.56 100 VAL A O 1
ATOM 739 N N . ASP A 1 101 ? 4.993 -5.341 7.877 1.00 90.31 101 ASP A N 1
ATOM 740 C CA . ASP A 1 101 ? 5.431 -6.130 6.725 1.00 90.31 101 ASP A CA 1
ATOM 741 C C . ASP A 1 101 ? 6.482 -7.146 7.153 1.00 90.31 101 ASP A C 1
ATOM 743 O O . ASP A 1 101 ? 7.246 -6.903 8.087 1.00 90.31 101 ASP A O 1
ATOM 747 N N . THR A 1 102 ? 6.555 -8.268 6.447 1.00 84.25 102 THR A N 1
ATOM 748 C CA . THR A 1 102 ? 7.636 -9.237 6.650 1.00 84.25 102 THR A CA 1
ATOM 749 C C . THR A 1 102 ? 8.886 -8.869 5.866 1.00 84.25 102 THR A C 1
ATOM 751 O O . THR A 1 102 ? 9.970 -9.317 6.228 1.00 84.25 102 THR A O 1
ATOM 754 N N . ASP A 1 103 ? 8.754 -8.082 4.794 1.00 80.12 103 ASP A N 1
ATOM 755 C CA . ASP A 1 103 ? 9.880 -7.679 3.959 1.00 80.12 103 ASP A CA 1
ATOM 756 C C . ASP A 1 103 ? 10.528 -6.387 4.500 1.00 80.12 103 ASP A C 1
ATOM 758 O O . ASP A 1 103 ? 9.906 -5.320 4.469 1.00 80.12 103 ASP A O 1
ATOM 762 N N . PRO A 1 104 ? 11.790 -6.431 4.977 1.00 81.00 104 PRO A N 1
ATOM 763 C CA . PRO A 1 104 ? 12.508 -5.231 5.404 1.00 81.00 104 PRO A CA 1
ATOM 764 C C . PRO A 1 104 ? 12.612 -4.168 4.303 1.00 81.00 104 PRO A C 1
ATOM 766 O O . PRO A 1 104 ? 12.662 -2.976 4.608 1.00 81.00 104 PRO A O 1
ATOM 769 N N . MET A 1 105 ? 12.627 -4.574 3.029 1.00 77.94 105 MET A N 1
ATOM 770 C CA . MET A 1 105 ? 12.703 -3.645 1.904 1.00 77.94 105 MET A CA 1
ATOM 771 C C . MET A 1 105 ? 11.401 -2.869 1.716 1.00 77.94 105 MET A C 1
ATOM 773 O O . MET A 1 105 ? 11.438 -1.646 1.580 1.00 77.94 105 MET A O 1
ATOM 777 N N . ALA A 1 106 ? 10.254 -3.553 1.764 1.00 79.38 106 ALA A N 1
ATOM 778 C CA . ALA A 1 106 ? 8.933 -2.925 1.747 1.00 79.38 106 ALA A CA 1
ATOM 779 C C . ALA A 1 106 ? 8.810 -1.854 2.844 1.00 79.38 106 ALA A C 1
ATOM 781 O O . ALA A 1 106 ? 8.370 -0.731 2.591 1.00 79.38 106 ALA A O 1
ATOM 782 N N . GLN A 1 107 ? 9.315 -2.151 4.044 1.00 85.75 107 GLN A N 1
ATOM 783 C CA . GLN A 1 107 ? 9.333 -1.185 5.143 1.00 85.75 107 GLN A CA 1
ATOM 784 C C . GLN A 1 107 ? 10.271 -0.016 4.900 1.00 85.75 107 GLN A C 1
ATOM 786 O O . GLN A 1 107 ? 9.889 1.132 5.119 1.00 85.75 107 GLN A O 1
ATOM 791 N N . ALA A 1 108 ? 11.488 -0.278 4.432 1.00 85.44 108 ALA A N 1
ATOM 792 C CA . ALA A 1 108 ? 12.438 0.778 4.123 1.00 85.44 108 ALA A CA 1
ATOM 793 C C . ALA A 1 108 ? 11.908 1.719 3.025 1.00 85.44 108 ALA A C 1
ATOM 795 O O . ALA A 1 108 ? 12.072 2.940 3.114 1.00 85.44 108 ALA A O 1
ATOM 796 N N . LEU A 1 109 ? 11.203 1.176 2.027 1.00 84.88 109 LEU A N 1
ATOM 797 C CA . LEU A 1 109 ? 10.509 1.951 1.002 1.00 84.88 109 LEU A CA 1
ATOM 798 C C . LEU A 1 109 ? 9.351 2.766 1.592 1.00 84.88 109 LEU A C 1
ATOM 800 O O . LEU A 1 109 ? 9.236 3.958 1.305 1.00 84.88 109 LEU A O 1
ATOM 804 N N . ALA A 1 110 ? 8.523 2.166 2.448 1.00 88.88 110 ALA A N 1
ATOM 805 C CA . ALA A 1 110 ? 7.440 2.860 3.140 1.00 88.88 110 ALA A CA 1
ATOM 806 C C . ALA A 1 110 ? 7.961 4.041 3.983 1.00 88.88 110 ALA A C 1
ATOM 808 O O . ALA A 1 110 ? 7.437 5.154 3.885 1.00 88.88 110 ALA A O 1
ATOM 809 N N . GLN A 1 111 ? 9.041 3.836 4.744 1.00 92.38 111 GLN A N 1
ATOM 810 C CA . GLN A 1 111 ? 9.715 4.891 5.506 1.00 92.38 111 GLN A CA 1
ATOM 811 C C . GLN A 1 111 ? 10.280 5.981 4.583 1.00 92.38 111 GLN A C 1
ATOM 813 O O . GLN A 1 111 ? 10.111 7.174 4.846 1.00 92.38 111 GLN A O 1
ATOM 818 N N . THR A 1 112 ? 10.875 5.585 3.454 1.00 90.69 112 THR A N 1
ATOM 819 C CA . THR A 1 112 ? 11.379 6.516 2.434 1.00 90.69 112 THR A CA 1
ATOM 820 C C . THR A 1 112 ? 10.259 7.394 1.882 1.00 90.69 112 THR A C 1
ATOM 822 O O . THR A 1 112 ? 10.410 8.614 1.820 1.00 90.69 112 THR A O 1
ATOM 825 N N . LYS A 1 113 ? 9.099 6.820 1.541 1.00 91.62 113 LYS A N 1
ATOM 826 C CA . LYS A 1 113 ? 7.954 7.598 1.052 1.00 91.62 113 LYS A CA 1
ATOM 827 C C . LYS A 1 113 ? 7.386 8.534 2.121 1.00 91.62 113 LYS A C 1
ATOM 829 O O . LYS A 1 113 ? 7.043 9.663 1.784 1.00 91.62 113 LYS A O 1
ATOM 834 N N . VAL A 1 114 ? 7.357 8.142 3.400 1.00 93.62 114 VAL A N 1
ATOM 835 C CA . VAL A 1 114 ? 6.994 9.060 4.501 1.00 93.62 114 VAL A CA 1
ATOM 836 C C . VAL A 1 114 ? 7.952 10.248 4.568 1.00 93.62 114 VAL A C 1
ATOM 838 O O . VAL A 1 114 ? 7.493 11.391 4.627 1.00 93.62 114 VAL A O 1
ATOM 841 N N . ALA A 1 115 ? 9.263 10.003 4.515 1.00 94.38 115 ALA A N 1
ATOM 842 C CA . ALA A 1 115 ? 10.267 11.065 4.533 1.00 94.38 115 ALA A CA 1
ATOM 843 C C . ALA A 1 115 ? 10.095 12.021 3.338 1.00 94.38 115 ALA A C 1
ATOM 845 O O . ALA A 1 115 ? 10.011 13.237 3.510 1.00 94.38 115 ALA A O 1
ATOM 846 N N . LEU A 1 116 ? 9.923 11.478 2.129 1.00 93.62 116 LEU A N 1
ATOM 847 C CA . LEU A 1 116 ? 9.701 12.262 0.910 1.00 93.62 116 LEU A CA 1
ATOM 848 C C . LEU A 1 116 ? 8.391 13.058 0.955 1.00 93.62 116 LEU A C 1
ATOM 850 O O . LEU A 1 116 ? 8.371 14.239 0.590 1.00 93.62 116 LEU A O 1
ATOM 854 N N . ALA A 1 117 ? 7.306 12.448 1.433 1.00 94.12 117 ALA A N 1
ATOM 855 C CA . ALA A 1 117 ? 6.012 13.102 1.566 1.00 94.12 117 ALA A CA 1
ATOM 856 C C . ALA A 1 117 ? 6.082 14.306 2.517 1.00 94.12 117 ALA A C 1
ATOM 858 O O . ALA A 1 117 ? 5.481 15.341 2.224 1.00 94.12 117 ALA A O 1
ATOM 859 N N . LYS A 1 118 ? 6.871 14.197 3.595 1.00 94.62 118 LYS A N 1
ATOM 860 C CA . LYS A 1 118 ? 7.101 15.266 4.580 1.00 94.62 118 LYS A CA 1
ATOM 861 C C . LYS A 1 118 ? 8.219 16.246 4.202 1.00 94.62 118 LYS A C 1
ATOM 863 O O . LYS A 1 118 ? 8.337 17.300 4.823 1.00 94.62 118 LYS A O 1
ATOM 868 N N . SER A 1 119 ? 9.023 15.941 3.187 1.00 95.00 119 SER A N 1
ATOM 869 C CA . SER A 1 119 ? 10.097 16.824 2.725 1.00 95.00 119 SER A CA 1
ATOM 870 C C . SER A 1 119 ? 9.567 18.106 2.060 1.00 95.00 119 SER A C 1
ATOM 872 O O . SER A 1 119 ? 8.380 18.241 1.736 1.00 95.00 119 SER A O 1
ATOM 874 N N . THR A 1 120 ? 10.477 19.050 1.821 1.00 93.81 120 THR A N 1
ATOM 875 C CA . THR A 1 120 ? 10.235 20.286 1.058 1.00 93.81 120 THR A CA 1
ATOM 876 C C . THR A 1 120 ? 10.473 20.133 -0.447 1.00 93.81 120 THR A C 1
ATOM 878 O O . THR A 1 120 ? 10.333 21.108 -1.182 1.00 93.81 120 THR A O 1
ATOM 881 N N . LEU A 1 121 ? 10.836 18.935 -0.918 1.00 93.12 121 LEU A N 1
ATOM 882 C CA . LEU A 1 121 ? 11.069 18.660 -2.338 1.00 93.12 121 LEU A CA 1
ATOM 883 C C . LEU A 1 121 ? 9.790 18.883 -3.149 1.00 93.12 121 LEU A C 1
ATOM 885 O O . LEU A 1 121 ? 8.697 18.606 -2.656 1.00 93.12 121 LEU A O 1
ATOM 889 N N . SER A 1 122 ? 9.897 19.326 -4.400 1.00 91.56 122 SER A N 1
ATOM 890 C CA . SER A 1 122 ? 8.750 19.394 -5.313 1.00 91.56 122 SER A CA 1
ATOM 891 C C . SER A 1 122 ? 8.257 17.992 -5.701 1.00 91.56 122 SER A C 1
ATOM 893 O O . SER A 1 122 ? 8.969 16.999 -5.535 1.00 91.56 122 SER A O 1
ATOM 895 N N . LYS A 1 123 ? 7.038 17.899 -6.249 1.00 89.50 123 LYS A N 1
ATOM 896 C CA . LYS A 1 123 ? 6.492 16.641 -6.786 1.00 89.50 123 LYS A CA 1
ATOM 897 C C . LYS A 1 123 ? 7.449 16.022 -7.813 1.00 89.50 123 LYS A C 1
ATOM 899 O O . LYS A 1 123 ? 7.747 14.835 -7.743 1.00 89.50 123 LYS A O 1
ATOM 904 N N . GLU A 1 124 ? 7.966 16.829 -8.735 1.00 86.44 124 GLU A N 1
ATOM 905 C CA . GLU A 1 124 ? 8.893 16.406 -9.790 1.00 86.44 124 GLU A CA 1
ATOM 906 C C . GLU A 1 124 ? 10.207 15.891 -9.205 1.00 86.44 124 GLU A C 1
ATOM 908 O O . GLU A 1 124 ? 10.743 14.888 -9.675 1.00 86.44 124 GLU A O 1
ATOM 913 N N . GLN A 1 125 ? 10.711 16.540 -8.152 1.00 89.12 125 GLN A N 1
ATOM 914 C CA . GLN A 1 125 ? 11.915 16.097 -7.459 1.00 89.12 125 GLN A CA 1
ATOM 915 C C . GLN A 1 125 ? 11.704 14.745 -6.768 1.00 89.12 125 GLN A C 1
ATOM 917 O O . GLN A 1 125 ? 12.533 13.852 -6.918 1.00 89.12 125 GLN A O 1
ATOM 922 N N . VAL A 1 126 ? 10.578 14.562 -6.072 1.00 88.81 126 VAL A N 1
ATOM 923 C CA . VAL A 1 126 ? 10.219 13.279 -5.444 1.00 88.81 126 VAL A CA 1
ATOM 924 C C . VAL A 1 126 ? 10.100 12.171 -6.493 1.00 88.81 126 VAL A C 1
ATOM 926 O O . VAL A 1 126 ? 10.677 11.100 -6.326 1.00 88.81 126 VAL A O 1
ATOM 929 N N . LEU A 1 127 ? 9.404 12.428 -7.601 1.00 81.88 127 LEU A N 1
ATOM 930 C CA . LEU A 1 127 ? 9.258 11.459 -8.688 1.00 81.88 127 LEU A CA 1
ATOM 931 C C . LEU A 1 127 ? 10.600 11.119 -9.345 1.00 81.88 127 LEU A C 1
ATOM 933 O O . LEU A 1 127 ? 10.874 9.954 -9.628 1.00 81.88 127 LEU A O 1
ATOM 937 N N . THR A 1 128 ? 11.464 12.115 -9.543 1.00 80.25 128 THR A N 1
ATOM 938 C CA . THR A 1 128 ? 12.807 11.904 -10.098 1.00 80.25 128 THR A CA 1
ATOM 939 C C . THR A 1 128 ? 13.671 11.080 -9.151 1.00 80.25 128 THR A C 1
ATOM 941 O O . THR A 1 128 ? 14.356 10.165 -9.607 1.00 80.25 128 THR A O 1
ATOM 944 N N . PHE A 1 129 ? 13.612 11.343 -7.844 1.00 83.56 129 PHE A N 1
ATOM 945 C CA . PHE A 1 129 ? 14.314 10.562 -6.825 1.00 83.56 129 PHE A CA 1
ATOM 946 C C . PHE A 1 129 ? 13.853 9.101 -6.801 1.00 83.56 129 PHE A C 1
ATOM 948 O O . PHE A 1 129 ? 14.674 8.187 -6.797 1.00 83.56 129 PHE A O 1
ATOM 955 N N . LEU A 1 130 ? 12.539 8.873 -6.872 1.00 78.69 130 LEU A N 1
ATOM 956 C CA . LEU A 1 130 ? 11.971 7.528 -6.948 1.00 78.69 130 LEU A CA 1
ATOM 957 C C . LEU A 1 130 ? 12.341 6.799 -8.252 1.00 78.69 130 LEU A C 1
ATOM 959 O O . LEU A 1 130 ? 12.204 5.585 -8.308 1.00 78.69 130 LEU A O 1
ATOM 963 N N . GLY A 1 131 ? 12.826 7.493 -9.287 1.00 72.62 131 GLY A N 1
ATOM 964 C CA . GLY A 1 131 ? 13.029 6.910 -10.622 1.00 72.62 131 GLY A CA 1
ATOM 965 C C . GLY A 1 131 ? 11.726 6.770 -11.416 1.00 72.62 131 GLY A C 1
ATOM 966 O O . GLY A 1 131 ? 11.671 6.083 -12.423 1.00 72.62 131 GLY A O 1
ATOM 967 N N . ALA A 1 132 ? 10.667 7.431 -10.963 1.00 67.62 132 ALA A N 1
ATOM 968 C CA . ALA A 1 132 ? 9.330 7.381 -11.535 1.00 67.62 132 ALA A CA 1
ATOM 969 C C . ALA A 1 132 ? 9.089 8.420 -12.645 1.00 67.62 132 ALA A C 1
ATOM 971 O O . ALA A 1 132 ? 8.000 8.461 -13.217 1.00 67.62 132 ALA A O 1
ATOM 972 N N . TYR A 1 133 ? 10.066 9.292 -12.907 1.00 62.22 133 TYR A N 1
ATOM 973 C CA . TYR A 1 133 ? 9.956 10.385 -13.865 1.00 62.22 133 TYR A CA 1
ATOM 974 C C . TYR A 1 133 ? 10.912 10.185 -15.041 1.00 62.22 133 TYR A C 1
ATOM 976 O O . TYR A 1 133 ? 12.126 10.115 -14.864 1.00 62.22 133 TYR A O 1
ATOM 984 N N . ASP A 1 134 ? 10.342 10.149 -16.242 1.00 52.62 134 ASP A N 1
ATOM 985 C CA . ASP A 1 134 ? 11.036 9.928 -17.516 1.00 52.62 134 ASP A CA 1
ATOM 986 C C . ASP A 1 134 ? 12.016 11.021 -17.915 1.00 52.62 134 ASP A C 1
ATOM 988 O O . ASP A 1 134 ? 12.906 10.802 -18.736 1.00 52.62 134 ASP A O 1
ATOM 992 N N . LYS A 1 135 ? 11.819 12.228 -17.388 1.00 58.97 135 LYS A N 1
ATOM 993 C CA . LYS A 1 135 ? 12.727 13.338 -17.637 1.00 58.97 135 LYS A CA 1
ATOM 994 C C . LYS A 1 135 ? 13.748 13.324 -16.512 1.00 58.97 135 LYS A C 1
ATOM 996 O O . LYS A 1 135 ? 13.423 13.831 -15.435 1.00 58.97 135 LYS A O 1
ATOM 1001 N N . PRO A 1 136 ? 14.952 12.760 -16.718 1.00 57.81 136 PRO A N 1
ATOM 1002 C CA . PRO A 1 136 ? 16.017 12.961 -15.758 1.00 57.81 136 PRO A CA 1
ATOM 1003 C C . PRO A 1 136 ? 16.160 14.466 -15.545 1.00 57.81 136 PRO A C 1
ATOM 1005 O O . PRO A 1 136 ? 16.304 15.235 -16.496 1.00 57.81 136 PRO A O 1
ATOM 1008 N N . ILE A 1 137 ? 16.060 14.900 -14.293 1.00 58.03 137 ILE A N 1
ATOM 1009 C CA . ILE A 1 137 ? 16.565 16.214 -13.924 1.00 58.03 137 ILE A CA 1
ATOM 1010 C C . ILE A 1 137 ? 18.078 16.035 -13.997 1.00 58.03 137 ILE A C 1
ATOM 1012 O O . ILE A 1 137 ? 18.640 15.382 -13.121 1.00 58.03 137 ILE A O 1
ATOM 1016 N N . GLU A 1 138 ? 18.694 16.522 -15.080 1.00 62.09 138 GLU A N 1
ATOM 1017 C CA . GLU A 1 138 ? 20.103 16.264 -15.442 1.00 62.09 138 GLU A CA 1
ATOM 1018 C C . GLU A 1 138 ? 21.093 16.567 -14.297 1.00 62.09 138 GLU A C 1
ATOM 1020 O O . GLU A 1 138 ? 22.177 15.992 -14.268 1.00 62.09 138 GLU A O 1
ATOM 1025 N N . ASP A 1 139 ? 20.674 17.366 -13.309 1.00 67.56 139 ASP A N 1
ATOM 1026 C CA . ASP A 1 139 ? 21.472 17.795 -12.158 1.00 67.56 139 ASP A CA 1
ATOM 1027 C C . ASP A 1 139 ? 20.976 17.273 -10.789 1.00 67.56 139 ASP A C 1
ATOM 1029 O O . ASP A 1 139 ? 21.432 17.753 -9.749 1.00 67.56 139 ASP A O 1
ATOM 1033 N N . MET A 1 140 ? 20.019 16.336 -10.727 1.00 81.00 140 MET A N 1
ATOM 1034 C CA . MET A 1 140 ? 19.598 15.788 -9.430 1.00 81.00 140 MET A CA 1
ATOM 1035 C C . MET A 1 140 ? 20.627 14.787 -8.896 1.00 81.00 140 MET A C 1
ATOM 1037 O O . MET A 1 140 ? 20.685 13.638 -9.332 1.00 81.00 140 MET A O 1
ATOM 1041 N N . ASP A 1 141 ? 21.354 15.197 -7.861 1.00 85.25 141 ASP A N 1
ATOM 1042 C CA . ASP A 1 141 ? 22.143 14.291 -7.032 1.00 85.25 141 ASP A CA 1
ATOM 1043 C C . ASP A 1 141 ? 21.213 13.501 -6.094 1.00 85.25 141 ASP A C 1
ATOM 1045 O O . ASP A 1 141 ? 20.832 13.954 -5.012 1.00 85.25 141 ASP A O 1
ATOM 1049 N N . ARG A 1 142 ? 20.792 12.311 -6.539 1.00 82.94 142 ARG A N 1
ATOM 1050 C CA . ARG A 1 142 ? 19.913 11.427 -5.755 1.00 82.94 142 ARG A CA 1
ATOM 1051 C C . ARG A 1 142 ? 20.556 10.976 -4.448 1.00 82.94 142 ARG A C 1
ATOM 1053 O O . ARG A 1 142 ? 19.833 10.777 -3.475 1.00 82.94 142 ARG A O 1
ATOM 1060 N N . LEU A 1 143 ? 21.881 10.843 -4.401 1.00 83.19 143 LEU A N 1
ATOM 1061 C CA . LEU A 1 143 ? 22.578 10.483 -3.172 1.00 83.19 143 LEU A CA 1
ATOM 1062 C C . LEU A 1 143 ? 22.496 11.629 -2.163 1.00 83.19 143 LEU A C 1
ATOM 1064 O O . LEU A 1 143 ? 22.158 11.386 -1.008 1.00 83.19 143 LEU A O 1
ATOM 1068 N N . ALA A 1 144 ? 22.706 12.871 -2.605 1.00 87.88 144 ALA A N 1
ATOM 1069 C CA . ALA A 1 144 ? 22.498 14.040 -1.754 1.00 87.88 144 ALA A CA 1
ATOM 1070 C C . ALA A 1 144 ? 21.044 14.127 -1.264 1.00 87.88 144 ALA A C 1
ATOM 1072 O O . ALA A 1 144 ? 20.809 14.316 -0.076 1.00 87.88 144 ALA A O 1
ATOM 1073 N N . VAL A 1 145 ? 20.054 13.893 -2.137 1.00 88.44 145 VAL A N 1
ATOM 1074 C CA . VAL A 1 145 ? 18.641 13.848 -1.715 1.00 88.44 145 VAL A CA 1
ATOM 1075 C C . VAL A 1 145 ? 18.401 12.764 -0.660 1.00 88.44 145 VAL A C 1
ATOM 1077 O O . VAL A 1 145 ? 17.695 13.010 0.319 1.00 88.44 145 VAL A O 1
ATOM 1080 N N . PHE A 1 146 ? 18.987 11.577 -0.828 1.00 88.94 146 PHE A N 1
ATOM 1081 C CA . PHE A 1 146 ? 18.874 10.503 0.154 1.00 88.94 146 PHE A CA 1
ATOM 1082 C C . PHE A 1 146 ? 19.482 10.907 1.503 1.00 88.94 146 PHE A C 1
ATOM 1084 O O . PHE A 1 146 ? 18.797 10.822 2.522 1.00 88.94 146 PHE A O 1
ATOM 1091 N N . GLU A 1 147 ? 20.727 11.380 1.514 1.00 90.12 147 GLU A N 1
ATOM 1092 C CA . GLU A 1 147 ? 21.451 11.755 2.734 1.00 90.12 147 GLU A CA 1
ATOM 1093 C C . GLU A 1 147 ? 20.811 12.955 3.454 1.00 90.12 147 GLU A C 1
ATOM 1095 O O . GLU A 1 147 ? 20.685 12.931 4.679 1.00 90.12 147 GLU A O 1
ATOM 1100 N N . ASP A 1 148 ? 20.348 13.966 2.713 1.00 91.50 148 ASP A N 1
ATOM 1101 C CA . ASP A 1 148 ? 19.873 15.232 3.284 1.00 91.50 148 ASP A CA 1
ATOM 1102 C C . ASP A 1 148 ? 18.374 15.226 3.626 1.00 91.50 148 ASP A C 1
ATOM 1104 O O . ASP A 1 148 ? 17.952 15.889 4.577 1.00 91.50 148 ASP A O 1
ATOM 1108 N N . HIS A 1 149 ? 17.547 14.504 2.858 1.00 91.19 149 HIS A N 1
ATOM 1109 C CA . HIS A 1 149 ? 16.082 14.579 2.967 1.00 91.19 149 HIS A CA 1
ATOM 1110 C C . HIS A 1 149 ? 15.392 13.275 3.359 1.00 91.19 149 HIS A C 1
ATOM 1112 O O . HIS A 1 149 ? 14.235 13.323 3.774 1.00 91.19 149 HIS A O 1
ATOM 1118 N N . VAL A 1 150 ? 16.044 12.121 3.214 1.00 91.69 150 VAL A N 1
ATOM 1119 C CA . VAL A 1 150 ? 15.412 10.820 3.480 1.00 91.69 150 VAL A CA 1
ATOM 1120 C C . VAL A 1 150 ? 16.002 10.180 4.727 1.00 91.69 150 VAL A C 1
ATOM 1122 O O . VAL A 1 150 ? 15.301 10.013 5.723 1.00 91.69 150 VAL A O 1
ATOM 1125 N N . LYS A 1 151 ? 17.299 9.874 4.697 1.00 92.62 151 LYS A N 1
ATOM 1126 C CA . LYS A 1 151 ? 18.044 9.159 5.737 1.00 92.62 151 LYS A CA 1
ATOM 1127 C C . LYS A 1 151 ? 17.855 9.710 7.158 1.00 92.62 151 LYS A C 1
ATOM 1129 O O . LYS A 1 151 ? 17.697 8.886 8.057 1.00 92.62 151 LYS A O 1
ATOM 1134 N N . PRO A 1 152 ? 17.781 11.036 7.406 1.00 94.62 152 PRO A N 1
ATOM 1135 C CA . PRO A 1 152 ? 17.571 11.568 8.756 1.00 94.62 152 PRO A CA 1
ATOM 1136 C C . PRO A 1 152 ? 16.224 11.181 9.387 1.00 94.62 152 PRO A C 1
ATOM 1138 O O . PRO A 1 152 ? 16.042 11.350 10.591 1.00 94.62 152 PRO A O 1
ATOM 1141 N N . HIS A 1 153 ? 15.276 10.693 8.583 1.00 93.06 153 HIS A N 1
ATOM 1142 C CA . HIS A 1 153 ? 13.927 10.316 9.002 1.00 93.06 153 HIS A CA 1
ATOM 1143 C C . HIS A 1 153 ? 13.687 8.801 9.006 1.00 93.06 153 HIS A C 1
ATOM 1145 O O . HIS A 1 153 ? 12.575 8.374 9.314 1.00 93.06 153 HIS A O 1
ATOM 1151 N N . LEU A 1 154 ? 14.694 7.999 8.654 1.00 91.56 154 LEU A N 1
ATOM 1152 C CA . LEU A 1 154 ? 14.599 6.543 8.618 1.00 91.56 154 LEU A CA 1
ATOM 1153 C C . LEU A 1 154 ? 15.069 5.920 9.935 1.00 91.56 154 LEU A C 1
ATOM 1155 O O . LEU A 1 154 ? 15.965 6.431 10.610 1.00 91.56 154 LEU A O 1
ATOM 1159 N N . GLU A 1 155 ? 14.517 4.759 10.269 1.00 92.94 155 GLU A N 1
ATOM 1160 C CA . GLU A 1 155 ? 15.049 3.919 11.336 1.00 92.94 155 GLU A CA 1
ATOM 1161 C C . GLU A 1 155 ? 16.399 3.300 10.930 1.00 92.94 155 GLU A C 1
ATOM 1163 O O . GLU A 1 155 ? 16.624 3.020 9.748 1.00 92.94 155 GLU A O 1
ATOM 1168 N N . PRO A 1 156 ? 17.305 3.001 11.882 1.00 92.62 156 PRO A N 1
ATOM 1169 C CA . PRO A 1 156 ? 18.618 2.432 11.564 1.00 92.62 156 PRO A CA 1
ATOM 1170 C C . PRO A 1 156 ? 18.568 1.138 10.737 1.00 92.62 156 PRO A C 1
ATOM 1172 O O . PRO A 1 156 ? 19.431 0.904 9.893 1.00 92.62 156 PRO A O 1
ATOM 1175 N N . THR A 1 157 ? 17.555 0.299 10.960 1.00 88.25 157 THR A N 1
ATOM 1176 C CA . THR A 1 157 ? 17.316 -0.938 10.200 1.00 88.25 157 THR A CA 1
ATOM 1177 C C . THR A 1 157 ? 16.941 -0.650 8.748 1.00 88.25 157 THR A C 1
ATOM 1179 O O . THR A 1 157 ? 17.464 -1.308 7.848 1.00 88.25 157 THR A O 1
ATOM 1182 N N . ALA A 1 158 ? 16.102 0.358 8.500 1.00 88.94 158 ALA A N 1
ATOM 1183 C CA . ALA A 1 158 ? 15.768 0.812 7.156 1.00 88.94 158 ALA A CA 1
ATOM 1184 C C . ALA A 1 158 ? 16.992 1.418 6.458 1.00 88.94 158 ALA A C 1
ATOM 1186 O O . ALA A 1 158 ? 17.283 1.033 5.330 1.00 88.94 158 ALA A O 1
ATOM 1187 N N . VAL A 1 159 ? 17.771 2.268 7.141 1.00 88.88 159 VAL A N 1
ATOM 1188 C CA . VAL A 1 159 ? 19.034 2.811 6.599 1.00 88.88 159 VAL A CA 1
ATOM 1189 C C . VAL A 1 159 ? 19.972 1.681 6.185 1.00 88.88 159 VAL A C 1
ATOM 1191 O O . VAL A 1 159 ? 20.394 1.632 5.035 1.00 88.88 159 VAL A O 1
ATOM 1194 N N . SER A 1 160 ? 20.230 0.725 7.083 1.00 86.69 160 SER A N 1
ATOM 1195 C CA . SER A 1 160 ? 21.088 -0.426 6.786 1.00 86.69 160 SER A CA 1
ATOM 1196 C C . SER A 1 160 ? 20.558 -1.264 5.620 1.00 86.69 160 SER A C 1
ATOM 1198 O O . SER A 1 160 ? 21.353 -1.802 4.852 1.00 86.69 160 SER A O 1
ATOM 1200 N N . THR A 1 161 ? 19.237 -1.402 5.496 1.00 83.56 161 THR A N 1
ATOM 1201 C CA . THR A 1 161 ? 18.601 -2.135 4.396 1.00 83.56 161 THR A CA 1
ATOM 1202 C C . THR A 1 161 ? 18.836 -1.416 3.068 1.00 83.56 161 THR A C 1
ATOM 1204 O O . THR A 1 161 ? 19.276 -2.045 2.107 1.00 83.56 161 THR A O 1
ATOM 1207 N N . LEU A 1 162 ? 18.632 -0.098 3.019 1.00 80.31 162 LEU A N 1
ATOM 1208 C CA . LEU A 1 162 ? 18.827 0.695 1.804 1.00 80.31 162 LEU A CA 1
ATOM 1209 C C . LEU A 1 162 ? 20.300 0.832 1.419 1.00 80.31 162 LEU A C 1
ATOM 1211 O O . LEU A 1 162 ? 20.620 0.704 0.248 1.00 80.31 162 LEU A O 1
ATOM 1215 N N . GLU A 1 163 ? 21.211 1.020 2.374 1.00 80.81 163 GLU A N 1
ATOM 1216 C CA . GLU A 1 163 ? 22.656 1.089 2.103 1.00 80.81 163 GLU A CA 1
ATOM 1217 C C . GLU A 1 163 ? 23.235 -0.261 1.644 1.00 80.81 163 GLU A C 1
ATOM 1219 O O . GLU A 1 163 ? 24.275 -0.306 0.984 1.00 80.81 163 GLU A O 1
ATOM 1224 N N . SER A 1 164 ? 22.567 -1.376 1.970 1.00 75.50 164 SER A N 1
ATOM 1225 C CA . SER A 1 164 ? 22.933 -2.701 1.452 1.00 75.50 164 SER A CA 1
ATOM 1226 C C . SER A 1 164 ? 22.569 -2.889 -0.025 1.00 75.50 164 SER A C 1
ATOM 1228 O O . SER A 1 164 ? 23.180 -3.716 -0.714 1.00 75.50 164 SER A O 1
ATOM 1230 N N . LEU A 1 165 ? 21.612 -2.104 -0.537 1.00 64.81 165 LEU A N 1
ATOM 1231 C CA . LEU A 1 165 ? 21.439 -1.929 -1.969 1.00 64.81 165 LEU A CA 1
ATOM 1232 C C . LEU A 1 165 ? 22.609 -1.063 -2.430 1.00 64.81 165 LEU A C 1
ATOM 1234 O O . LEU A 1 165 ? 22.711 0.106 -2.077 1.00 64.81 165 LEU A O 1
ATOM 1238 N N . THR A 1 166 ? 23.543 -1.661 -3.165 1.00 60.56 166 THR A N 1
ATOM 1239 C CA . THR A 1 166 ? 24.763 -0.989 -3.636 1.00 60.56 166 THR A CA 1
ATOM 1240 C C . THR A 1 166 ? 24.461 0.407 -4.196 1.00 60.56 166 THR A C 1
ATOM 1242 O O . THR A 1 166 ? 23.415 0.571 -4.820 1.00 60.56 166 THR A O 1
ATOM 1245 N N . ALA A 1 167 ? 25.396 1.361 -4.080 1.00 60.06 167 ALA A N 1
ATOM 1246 C CA . ALA A 1 167 ? 25.280 2.737 -4.599 1.00 60.06 167 ALA A CA 1
ATOM 1247 C C . ALA A 1 167 ? 24.541 2.900 -5.956 1.00 60.06 167 ALA A C 1
ATOM 1249 O O . ALA A 1 167 ? 23.721 3.812 -6.050 1.00 60.06 167 ALA A O 1
ATOM 1250 N N . PRO A 1 168 ? 24.690 1.997 -6.955 1.00 57.62 168 PRO A N 1
ATOM 1251 C CA . PRO A 1 168 ? 23.883 2.022 -8.178 1.00 57.62 168 PRO A CA 1
ATOM 1252 C C . PRO A 1 168 ? 22.356 2.062 -7.977 1.00 57.62 168 PRO A C 1
ATOM 1254 O O . PRO A 1 168 ? 21.661 2.704 -8.755 1.00 57.62 168 PRO A O 1
ATOM 1257 N N . ALA A 1 169 ? 21.799 1.416 -6.949 1.00 59.56 169 ALA A N 1
ATOM 1258 C CA . ALA A 1 169 ? 20.356 1.437 -6.688 1.00 59.56 169 ALA A CA 1
ATOM 1259 C C . ALA A 1 169 ? 19.870 2.832 -6.252 1.00 59.56 169 ALA A C 1
ATOM 1261 O O . ALA A 1 169 ? 18.819 3.295 -6.696 1.00 59.56 169 ALA A O 1
ATOM 1262 N N . LEU A 1 170 ? 20.668 3.531 -5.436 1.00 64.00 170 LEU A N 1
ATOM 1263 C CA . LEU A 1 170 ? 20.402 4.913 -5.024 1.00 64.00 170 LEU A CA 1
ATOM 1264 C C . LEU A 1 170 ? 20.628 5.899 -6.183 1.00 64.00 170 LEU A C 1
ATOM 1266 O O . LEU A 1 170 ? 19.869 6.853 -6.341 1.00 64.00 170 LEU A O 1
ATOM 1270 N N . GLU A 1 171 ? 21.621 5.640 -7.039 1.00 61.38 171 GLU A N 1
ATOM 1271 C CA . GLU A 1 171 ? 21.909 6.442 -8.237 1.00 61.38 171 GLU A CA 1
ATOM 1272 C C . GLU A 1 171 ? 20.829 6.294 -9.322 1.00 61.38 171 GLU A C 1
ATOM 1274 O O . GLU A 1 171 ? 20.499 7.269 -10.000 1.00 61.38 171 GLU A O 1
ATOM 1279 N N . HIS A 1 172 ? 20.231 5.108 -9.484 1.00 59.25 172 HIS A N 1
ATOM 1280 C CA . HIS A 1 172 ? 19.230 4.832 -10.523 1.00 59.25 172 HIS A CA 1
ATOM 1281 C C . HIS A 1 172 ? 17.771 4.986 -10.066 1.00 59.25 172 HIS A C 1
ATOM 1283 O O . HIS A 1 172 ? 16.903 5.171 -10.921 1.00 59.25 172 HIS A O 1
ATOM 1289 N N . GLY A 1 173 ? 17.514 5.072 -8.760 1.00 59.78 173 GLY A N 1
ATOM 1290 C CA . GLY A 1 173 ? 16.190 5.307 -8.185 1.00 59.78 173 GLY A CA 1
ATOM 1291 C C . GLY A 1 173 ? 15.474 4.010 -7.795 1.00 59.78 173 GLY A C 1
ATOM 1292 O O . GLY A 1 173 ? 15.573 2.985 -8.471 1.00 59.78 173 GLY A O 1
ATOM 1293 N N . PHE A 1 174 ? 14.719 4.077 -6.695 1.00 62.34 174 PHE A N 1
ATOM 1294 C CA . PHE A 1 174 ? 14.125 2.917 -6.015 1.00 62.34 174 PHE A CA 1
ATOM 1295 C C . PHE A 1 174 ? 13.089 2.146 -6.848 1.00 62.34 174 PHE A C 1
ATOM 1297 O O . PHE A 1 174 ? 12.934 0.946 -6.657 1.00 62.34 174 PHE A O 1
ATOM 1304 N N . VAL A 1 175 ? 12.370 2.813 -7.758 1.00 54.28 175 VAL A N 1
ATOM 1305 C CA . VAL A 1 175 ? 11.322 2.196 -8.596 1.00 54.28 175 VAL A CA 1
ATOM 1306 C C . VAL A 1 175 ? 11.908 1.534 -9.848 1.00 54.28 175 VAL A C 1
ATOM 1308 O O . VAL A 1 175 ? 11.324 0.581 -10.361 1.00 54.28 175 VAL A O 1
ATOM 1311 N N . LEU A 1 176 ? 13.058 2.010 -10.340 1.00 48.03 176 LEU A N 1
ATOM 1312 C CA . LEU A 1 176 ? 13.706 1.475 -11.547 1.00 48.03 176 LEU A CA 1
ATOM 1313 C C . LEU A 1 176 ? 14.565 0.246 -11.260 1.00 48.03 176 LEU A C 1
ATOM 1315 O O . LEU A 1 176 ? 14.726 -0.609 -12.126 1.00 48.03 176 LEU A O 1
ATOM 1319 N N . PHE A 1 177 ? 15.094 0.132 -10.046 1.00 42.69 177 PHE A N 1
ATOM 1320 C CA . PHE A 1 177 ? 15.874 -1.025 -9.643 1.00 42.69 177 PHE A CA 1
ATOM 1321 C C . PHE A 1 177 ? 14.907 -2.096 -9.120 1.00 42.69 177 PHE A C 1
ATOM 1323 O O . PHE A 1 177 ? 14.539 -2.048 -7.958 1.00 42.69 177 PHE A O 1
ATOM 1330 N N . GLY A 1 178 ? 14.418 -3.022 -9.959 1.00 49.78 178 GLY A N 1
ATOM 1331 C CA . GLY A 1 178 ? 13.455 -4.032 -9.491 1.00 49.78 178 GLY A CA 1
ATOM 1332 C C . GLY A 1 178 ? 13.160 -5.212 -10.418 1.00 49.78 178 GLY A C 1
ATOM 1333 O O . GLY A 1 178 ? 13.476 -5.191 -11.606 1.00 49.78 178 GLY A O 1
ATOM 1334 N N . ALA A 1 179 ? 12.500 -6.247 -9.878 1.00 47.28 179 ALA A N 1
ATOM 1335 C CA . ALA A 1 179 ? 12.053 -7.440 -10.611 1.00 47.28 179 ALA A CA 1
ATOM 1336 C C . ALA A 1 179 ? 11.217 -7.115 -11.862 1.00 47.28 179 ALA A C 1
ATOM 1338 O O . ALA A 1 179 ? 11.294 -7.829 -12.862 1.00 47.28 179 ALA A O 1
ATOM 1339 N N . LEU A 1 180 ? 10.468 -6.008 -11.836 1.00 51.38 180 LEU A N 1
ATOM 1340 C CA . LEU A 1 180 ? 9.718 -5.513 -12.989 1.00 51.38 180 LEU A CA 1
ATOM 1341 C C . LEU A 1 180 ? 10.615 -4.999 -14.106 1.00 51.38 180 LEU A C 1
ATOM 1343 O O . LEU A 1 180 ? 10.261 -5.160 -15.260 1.00 51.38 180 LEU A O 1
ATOM 1347 N N . GLU A 1 181 ? 11.796 -4.458 -13.816 1.00 55.50 181 GLU A N 1
ATOM 1348 C CA . GLU A 1 181 ? 12.748 -4.089 -14.862 1.00 55.50 181 GLU A CA 1
ATOM 1349 C C . GLU A 1 181 ? 13.333 -5.341 -15.533 1.00 55.50 181 GLU A C 1
ATOM 1351 O O . GLU A 1 181 ? 13.480 -5.376 -16.753 1.00 55.50 181 GLU A O 1
ATOM 1356 N N . ASN A 1 182 ? 13.606 -6.408 -14.770 1.00 58.75 182 ASN A N 1
ATOM 1357 C CA . ASN A 1 182 ? 14.016 -7.697 -15.341 1.00 58.75 182 ASN A CA 1
ATOM 1358 C C . ASN A 1 182 ? 12.888 -8.323 -16.174 1.00 58.75 182 ASN A C 1
ATOM 1360 O O . ASN A 1 182 ? 13.142 -8.783 -17.289 1.00 58.75 182 ASN A O 1
ATOM 1364 N N . CYS A 1 183 ? 11.647 -8.279 -15.676 1.00 61.53 183 CYS A N 1
ATOM 1365 C CA . CYS A 1 183 ? 10.471 -8.714 -16.426 1.00 61.53 183 CYS A CA 1
ATOM 1366 C C . CYS A 1 183 ? 10.294 -7.874 -17.691 1.00 61.53 183 CYS A C 1
ATOM 1368 O O . CYS A 1 183 ? 10.191 -8.443 -18.765 1.00 61.53 183 CYS A O 1
ATOM 1370 N N . ASN A 1 184 ? 10.358 -6.545 -17.612 1.00 62.75 184 ASN A N 1
ATOM 1371 C CA . ASN A 1 184 ? 10.198 -5.639 -18.749 1.00 62.75 184 ASN A CA 1
ATOM 1372 C C . ASN A 1 184 ? 11.322 -5.810 -19.772 1.00 62.75 184 ASN A C 1
ATOM 1374 O O . ASN A 1 184 ? 11.048 -5.834 -20.968 1.00 62.75 184 ASN A O 1
ATOM 1378 N N . ARG A 1 185 ? 12.574 -6.000 -19.334 1.00 67.12 185 ARG A N 1
ATOM 1379 C CA . ARG A 1 185 ? 13.699 -6.332 -20.221 1.00 67.12 185 ARG A CA 1
ATOM 1380 C C . ARG A 1 185 ? 13.480 -7.663 -20.926 1.00 67.12 185 ARG A C 1
ATOM 1382 O O . ARG A 1 185 ? 13.756 -7.760 -22.119 1.00 67.12 185 ARG A O 1
ATOM 1389 N N . HIS A 1 186 ? 12.974 -8.671 -20.219 1.00 68.69 186 HIS A N 1
ATOM 1390 C CA . HIS A 1 186 ? 12.655 -9.956 -20.829 1.00 68.69 186 HIS A CA 1
ATOM 1391 C C . HIS A 1 186 ? 11.468 -9.853 -21.789 1.00 68.69 186 HIS A C 1
ATOM 1393 O O . HIS A 1 186 ? 11.573 -10.335 -22.910 1.00 68.69 186 HIS A O 1
ATOM 1399 N N . ILE A 1 187 ? 10.378 -9.184 -21.396 1.00 69.19 187 ILE A N 1
ATOM 1400 C CA . ILE A 1 187 ? 9.225 -8.906 -22.261 1.00 69.19 187 ILE A CA 1
ATOM 1401 C C . ILE A 1 187 ? 9.723 -8.230 -23.528 1.00 69.19 187 ILE A C 1
ATOM 1403 O O . ILE A 1 187 ? 9.505 -8.746 -24.615 1.00 69.19 187 ILE A O 1
ATOM 1407 N N . ASN A 1 188 ? 10.466 -7.132 -23.393 1.00 69.44 188 ASN A N 1
ATOM 1408 C CA . ASN A 1 188 ? 11.001 -6.398 -24.527 1.00 69.44 188 ASN A CA 1
ATOM 1409 C C . ASN A 1 188 ? 11.895 -7.278 -25.412 1.00 69.44 188 ASN A C 1
ATOM 1411 O O . ASN A 1 188 ? 11.759 -7.246 -26.627 1.00 69.44 188 ASN A O 1
ATOM 1415 N N . HIS A 1 189 ? 12.743 -8.124 -24.822 1.00 76.50 189 HIS A N 1
ATOM 1416 C CA . HIS A 1 189 ? 13.552 -9.081 -25.575 1.00 76.50 189 HIS A CA 1
ATOM 1417 C C . HIS A 1 189 ? 12.699 -10.091 -26.355 1.00 76.50 189 HIS A C 1
ATOM 1419 O O . HIS A 1 189 ? 12.991 -10.373 -27.517 1.00 76.50 189 HIS A O 1
ATOM 1425 N N . VAL A 1 190 ? 11.645 -10.638 -25.745 1.00 71.88 190 VAL A N 1
ATOM 1426 C CA . VAL A 1 190 ? 10.732 -11.572 -26.415 1.00 71.88 190 VAL A CA 1
ATOM 1427 C C . VAL A 1 190 ? 9.980 -10.872 -27.542 1.00 71.88 190 VAL A C 1
ATOM 1429 O O . VAL A 1 190 ? 9.923 -11.413 -28.643 1.00 71.88 190 VAL A O 1
ATOM 1432 N N . LEU A 1 191 ? 9.465 -9.664 -27.307 1.00 75.12 191 LEU A N 1
ATOM 1433 C CA . LEU A 1 191 ? 8.790 -8.879 -28.338 1.00 75.12 191 LEU A CA 1
ATOM 1434 C C . LEU A 1 191 ? 9.743 -8.582 -29.507 1.00 75.12 191 LEU A C 1
ATOM 1436 O O . LEU A 1 191 ? 9.396 -8.819 -30.662 1.00 75.12 191 LEU A O 1
ATOM 1440 N N . GLU A 1 192 ? 10.980 -8.164 -29.233 1.00 79.81 192 GLU A N 1
ATOM 1441 C CA . GLU A 1 192 ? 11.955 -7.839 -30.280 1.00 79.81 192 GLU A CA 1
ATOM 1442 C C . GLU A 1 192 ? 12.354 -9.074 -31.096 1.00 79.81 192 GLU A C 1
ATOM 1444 O O . GLU A 1 192 ? 12.456 -9.009 -32.321 1.00 79.81 192 GLU A O 1
ATOM 1449 N N . THR A 1 193 ? 12.581 -10.207 -30.426 1.00 81.69 193 THR A N 1
ATOM 1450 C CA . THR A 1 193 ? 13.126 -11.414 -31.067 1.00 81.69 193 THR A CA 1
ATOM 1451 C C . THR A 1 193 ? 12.076 -12.311 -31.706 1.00 81.69 193 THR A C 1
ATOM 1453 O O . THR A 1 193 ? 12.358 -12.901 -32.749 1.00 81.69 193 THR A O 1
ATOM 1456 N N . LYS A 1 194 ? 10.890 -12.443 -31.100 1.00 81.62 194 LYS A N 1
ATOM 1457 C CA . LYS A 1 194 ? 9.814 -13.314 -31.600 1.00 81.62 194 LYS A CA 1
ATOM 1458 C C . LYS A 1 194 ? 8.797 -12.550 -32.431 1.00 81.62 194 LYS A C 1
ATOM 1460 O O . LYS A 1 194 ? 8.346 -13.057 -33.453 1.00 81.62 194 LYS A O 1
ATOM 1465 N N . GLU A 1 195 ? 8.476 -11.329 -32.021 1.00 81.56 195 GLU A N 1
ATOM 1466 C CA . GLU A 1 195 ? 7.366 -10.577 -32.601 1.00 81.56 195 GLU A CA 1
ATOM 1467 C C . GLU A 1 195 ? 7.817 -9.447 -33.530 1.00 81.56 195 GLU A C 1
ATOM 1469 O O . GLU A 1 195 ? 7.016 -8.946 -34.319 1.00 81.56 195 GLU A O 1
ATOM 1474 N N . GLY A 1 196 ? 9.093 -9.057 -33.486 1.00 84.69 196 GLY A N 1
ATOM 1475 C CA . GLY A 1 196 ? 9.672 -8.025 -34.343 1.00 84.69 196 GLY A CA 1
ATOM 1476 C C . GLY A 1 196 ? 9.191 -6.608 -34.021 1.00 84.69 196 GLY A C 1
ATOM 1477 O O . GLY A 1 196 ? 9.064 -5.797 -34.938 1.00 84.69 196 GLY A O 1
ATOM 1478 N N . PHE A 1 197 ? 8.873 -6.322 -32.757 1.00 79.50 197 PHE A N 1
ATOM 1479 C CA . PHE A 1 197 ? 8.629 -4.967 -32.246 1.00 79.50 197 PHE A CA 1
ATOM 1480 C C . PHE A 1 197 ? 9.104 -4.857 -30.797 1.00 79.50 197 PHE A C 1
ATOM 1482 O O . PHE A 1 197 ? 9.230 -5.859 -30.108 1.00 79.50 197 PHE A O 1
ATOM 1489 N N . SER A 1 198 ? 9.365 -3.651 -30.319 1.00 75.12 198 SER A N 1
ATOM 1490 C CA . SER A 1 198 ? 9.756 -3.388 -28.936 1.00 75.12 198 SER A CA 1
ATOM 1491 C C . SER A 1 198 ? 8.627 -2.699 -28.172 1.00 75.12 198 SER A C 1
ATOM 1493 O O . SER A 1 198 ? 7.729 -2.084 -28.754 1.00 75.12 198 SER A O 1
ATOM 1495 N N . LEU A 1 199 ? 8.695 -2.743 -26.842 1.00 66.25 199 LEU A N 1
ATOM 1496 C CA . LEU A 1 199 ? 7.877 -1.878 -25.995 1.00 66.25 199 LEU A CA 1
ATOM 1497 C C . LEU A 1 199 ? 8.094 -0.403 -26.380 1.00 66.25 199 LEU A C 1
ATOM 1499 O O . LEU A 1 199 ? 7.139 0.361 -26.460 1.00 66.25 199 LEU A O 1
ATOM 1503 N N . LYS A 1 200 ? 9.329 -0.021 -26.732 1.00 67.12 200 LYS A N 1
ATOM 1504 C CA . LYS A 1 200 ? 9.674 1.331 -27.189 1.00 67.12 200 LYS A CA 1
ATOM 1505 C C . LYS A 1 200 ? 8.897 1.765 -28.442 1.00 67.12 200 LYS A C 1
ATOM 1507 O O . LYS A 1 200 ? 8.393 2.885 -28.459 1.00 67.12 200 LYS A O 1
ATOM 1512 N N . ASP A 1 201 ? 8.745 0.898 -29.443 1.00 65.44 201 ASP A N 1
ATOM 1513 C CA . ASP A 1 201 ? 8.025 1.220 -30.691 1.00 65.44 201 ASP A CA 1
ATOM 1514 C C . ASP A 1 201 ? 6.547 1.562 -30.431 1.00 65.44 201 ASP A C 1
ATOM 1516 O O . ASP A 1 201 ? 5.966 2.458 -31.051 1.00 65.44 201 ASP A O 1
ATOM 1520 N N . ILE A 1 202 ? 5.949 0.893 -29.442 1.00 64.81 202 ILE A N 1
ATOM 1521 C CA . ILE A 1 202 ? 4.593 1.182 -28.967 1.00 64.81 202 ILE A CA 1
ATOM 1522 C C . ILE A 1 202 ? 4.528 2.565 -28.322 1.00 64.81 202 ILE A C 1
ATOM 1524 O O . ILE A 1 202 ? 3.579 3.327 -28.531 1.00 64.81 202 ILE A O 1
ATOM 1528 N N . PHE A 1 203 ? 5.537 2.892 -27.522 1.00 60.41 203 PHE A N 1
ATOM 1529 C CA . PHE A 1 203 ? 5.590 4.127 -26.748 1.00 60.41 203 PHE A CA 1
ATOM 1530 C C . PHE A 1 203 ? 5.817 5.356 -27.628 1.00 60.41 203 PHE A C 1
ATOM 1532 O O . PHE A 1 203 ? 5.263 6.418 -27.347 1.00 60.41 203 PHE A O 1
ATOM 1539 N N . GLU A 1 204 ? 6.529 5.191 -28.742 1.00 65.75 204 GLU A N 1
ATOM 1540 C CA . GLU A 1 204 ? 6.732 6.226 -29.761 1.00 65.75 204 GLU A CA 1
ATOM 1541 C C . GLU A 1 204 ? 5.497 6.443 -30.668 1.00 65.75 204 GLU A C 1
ATOM 1543 O O . GLU A 1 204 ? 5.511 7.309 -31.544 1.00 65.75 204 GLU A O 1
ATOM 1548 N N . GLY A 1 205 ? 4.382 5.746 -30.402 1.00 55.47 205 GLY A N 1
ATOM 1549 C CA . GLY A 1 205 ? 3.051 6.114 -30.897 1.00 55.47 205 GLY A CA 1
ATOM 1550 C C . GLY A 1 205 ? 2.539 5.314 -32.093 1.00 55.47 205 GLY A C 1
ATOM 1551 O O . GLY A 1 205 ? 1.591 5.747 -32.755 1.00 55.47 205 GLY A O 1
ATOM 1552 N N . ASN A 1 206 ? 3.106 4.143 -32.383 1.00 59.28 206 ASN A N 1
ATOM 1553 C CA . ASN A 1 206 ? 2.604 3.294 -33.457 1.00 59.28 206 ASN A CA 1
ATOM 1554 C C . ASN A 1 206 ? 1.399 2.461 -32.976 1.00 59.28 206 ASN A C 1
ATOM 1556 O O . ASN A 1 206 ? 1.546 1.391 -32.392 1.00 59.28 206 ASN A O 1
ATOM 1560 N N . CYS A 1 207 ? 0.178 2.957 -33.211 1.00 56.41 207 CYS A N 1
ATOM 1561 C CA . CYS A 1 207 ? -1.072 2.314 -32.763 1.00 56.41 207 CYS A CA 1
ATOM 1562 C C . CYS A 1 207 ? -1.226 0.836 -33.183 1.00 56.41 207 CYS A C 1
ATOM 1564 O O . CYS A 1 207 ? -1.858 0.068 -32.466 1.00 56.41 207 CYS A O 1
ATOM 1566 N N . ASN A 1 208 ? -0.596 0.416 -34.285 1.00 66.62 208 ASN A N 1
ATOM 1567 C CA . ASN A 1 208 ? -0.610 -0.976 -34.744 1.00 66.62 208 ASN A CA 1
ATOM 1568 C C . ASN A 1 208 ? 0.156 -1.937 -33.817 1.00 66.62 208 ASN A C 1
ATOM 1570 O O . ASN A 1 208 ? -0.117 -3.138 -33.831 1.00 66.62 208 ASN A O 1
ATOM 1574 N N . ASP A 1 209 ? 1.109 -1.437 -33.028 1.00 67.50 209 ASP A N 1
ATOM 1575 C CA . ASP A 1 209 ? 1.931 -2.265 -32.142 1.00 67.50 209 ASP A CA 1
ATOM 1576 C C . ASP A 1 209 ? 1.262 -2.499 -30.774 1.00 67.50 209 ASP A C 1
ATOM 1578 O O . ASP A 1 209 ? 1.567 -3.483 -30.105 1.00 67.50 209 ASP A O 1
ATOM 1582 N N . LEU A 1 210 ? 0.262 -1.686 -30.402 1.00 65.38 210 LEU A N 1
ATOM 1583 C CA . LEU A 1 210 ? -0.595 -1.928 -29.231 1.00 65.38 210 LEU A CA 1
ATOM 1584 C C . LEU A 1 210 ? -1.460 -3.176 -29.409 1.00 65.38 210 LEU A C 1
ATOM 1586 O O . LEU A 1 210 ? -1.385 -4.087 -28.591 1.00 65.38 210 LEU A O 1
ATOM 1590 N N . ASP A 1 211 ? -2.198 -3.269 -30.517 1.00 69.88 211 ASP A N 1
ATOM 1591 C CA . ASP A 1 211 ? -3.015 -4.451 -30.827 1.00 69.88 211 ASP A CA 1
ATOM 1592 C C . ASP A 1 211 ? -2.157 -5.724 -30.932 1.00 69.88 211 ASP A C 1
ATOM 1594 O O . ASP A 1 211 ? -2.614 -6.835 -30.655 1.00 69.88 211 ASP A O 1
ATOM 1598 N N . ARG A 1 212 ? -0.896 -5.583 -31.365 1.00 74.38 212 ARG A N 1
ATOM 1599 C CA . ARG A 1 212 ? 0.071 -6.688 -31.405 1.00 74.38 212 ARG A CA 1
ATOM 1600 C C . ARG A 1 212 ? 0.516 -7.082 -30.004 1.00 74.38 212 ARG A C 1
ATOM 1602 O O . ARG A 1 212 ? 0.480 -8.270 -29.702 1.00 74.38 212 ARG A O 1
ATOM 1609 N N . LEU A 1 213 ? 0.881 -6.118 -29.160 1.00 71.19 213 LEU A N 1
ATOM 1610 C CA . LEU A 1 213 ? 1.229 -6.372 -27.764 1.00 71.19 213 LEU A CA 1
ATOM 1611 C C . LEU A 1 213 ? 0.095 -7.081 -27.034 1.00 71.19 213 LEU A C 1
ATOM 1613 O O . LEU A 1 213 ? 0.345 -8.077 -26.368 1.00 71.19 213 LEU A O 1
ATOM 1617 N N . GLU A 1 214 ? -1.142 -6.620 -27.205 1.00 67.88 214 GLU A N 1
ATOM 1618 C CA . GLU A 1 214 ? -2.314 -7.277 -26.631 1.00 67.88 214 GLU A CA 1
ATOM 1619 C C . GLU A 1 214 ? -2.412 -8.733 -27.084 1.00 67.88 214 GLU A C 1
ATOM 1621 O O . GLU A 1 214 ? -2.465 -9.638 -26.256 1.00 67.88 214 GLU A O 1
ATOM 1626 N N . ARG A 1 215 ? -2.365 -8.997 -28.396 1.00 73.19 215 ARG A N 1
ATOM 1627 C CA . ARG A 1 215 ? -2.423 -10.378 -28.904 1.00 73.19 215 ARG A CA 1
ATOM 1628 C C . ARG A 1 215 ? -1.342 -11.266 -28.302 1.00 73.19 215 ARG A C 1
ATOM 1630 O O . ARG A 1 215 ? -1.626 -12.414 -27.986 1.00 73.19 215 ARG A O 1
ATOM 1637 N N . VAL A 1 216 ? -0.135 -10.739 -28.148 1.00 71.56 216 VAL A N 1
ATOM 1638 C CA . VAL A 1 216 ? 1.013 -11.479 -27.629 1.00 71.56 216 VAL A CA 1
ATOM 1639 C C . VAL A 1 216 ? 0.887 -11.723 -26.122 1.00 71.56 216 VAL A C 1
ATOM 1641 O O . VAL A 1 216 ? 1.084 -12.844 -25.662 1.00 71.56 216 VAL A O 1
ATOM 1644 N N . LEU A 1 217 ? 0.499 -10.709 -25.344 1.00 63.62 217 LEU A N 1
ATOM 1645 C CA . LEU A 1 217 ? 0.279 -10.845 -23.900 1.00 63.62 217 LEU A CA 1
ATOM 1646 C C . LEU A 1 217 ? -0.936 -11.735 -23.573 1.00 63.62 217 LEU A C 1
ATOM 1648 O O . LEU A 1 217 ? -0.963 -12.358 -22.511 1.00 63.62 217 LEU A O 1
ATOM 1652 N N . TYR A 1 218 ? -1.924 -11.817 -24.474 1.00 62.62 218 TYR A N 1
ATOM 1653 C CA . TYR A 1 218 ? -3.171 -12.574 -24.282 1.00 62.62 218 TYR A CA 1
ATOM 1654 C C . TYR A 1 218 ? -3.254 -13.886 -25.038 1.00 62.62 218 TYR A C 1
ATOM 1656 O O . TYR A 1 218 ? -4.298 -14.545 -24.972 1.00 62.62 218 TYR A O 1
ATOM 1664 N N . ASN A 1 219 ? -2.196 -14.292 -25.736 1.00 68.06 219 ASN A N 1
ATOM 1665 C CA . ASN A 1 219 ? -2.196 -15.579 -26.401 1.00 68.06 219 ASN A CA 1
ATOM 1666 C C . ASN A 1 219 ? -2.226 -16.692 -25.343 1.00 68.06 219 ASN A C 1
ATOM 1668 O O . ASN A 1 219 ? -1.244 -16.956 -24.651 1.00 68.06 219 ASN A O 1
ATOM 1672 N N . LYS A 1 220 ? -3.394 -17.325 -25.186 1.00 62.75 220 LYS A N 1
ATOM 1673 C CA . LYS A 1 220 ? -3.596 -18.392 -24.198 1.00 62.75 220 LYS A CA 1
ATOM 1674 C C . LYS A 1 220 ? -2.886 -19.681 -24.579 1.00 62.75 220 LYS A C 1
ATOM 1676 O O . LYS A 1 220 ? -2.542 -20.455 -23.691 1.00 62.75 220 LYS A O 1
ATOM 1681 N N . ASP A 1 221 ? -2.704 -19.889 -25.876 1.00 69.81 221 ASP A N 1
ATOM 1682 C CA . ASP A 1 221 ? -2.093 -21.092 -26.421 1.00 69.81 221 ASP A CA 1
ATOM 1683 C C . ASP A 1 221 ? -0.561 -20.989 -26.380 1.00 69.81 221 ASP A C 1
ATOM 1685 O O . ASP A 1 221 ? 0.124 -21.999 -26.224 1.00 69.81 221 ASP A O 1
ATOM 1689 N N . GLU A 1 222 ? -0.025 -19.765 -26.442 1.00 69.94 222 GLU A N 1
ATOM 1690 C CA . GLU A 1 222 ? 1.410 -19.472 -26.382 1.00 69.94 222 GLU A CA 1
ATOM 1691 C C . GLU A 1 222 ? 1.680 -18.270 -25.460 1.00 69.94 222 GLU A C 1
ATOM 1693 O O . GLU A 1 222 ? 1.897 -17.154 -25.940 1.00 69.94 222 GLU A O 1
ATOM 1698 N N . PRO A 1 223 ? 1.647 -18.455 -24.127 1.00 65.75 223 PRO A N 1
ATOM 1699 C CA . PRO A 1 223 ? 1.919 -17.362 -23.205 1.00 65.75 223 PRO A CA 1
ATOM 1700 C C . PRO A 1 223 ? 3.365 -16.868 -23.359 1.00 65.75 223 PRO A C 1
ATOM 1702 O O . PRO A 1 223 ? 4.283 -17.660 -23.583 1.00 65.75 223 PRO A O 1
ATOM 1705 N N . LEU A 1 224 ? 3.578 -15.557 -23.180 1.00 64.81 224 LEU A N 1
ATOM 1706 C CA . LEU A 1 224 ? 4.911 -14.937 -23.273 1.00 64.81 224 LEU A CA 1
ATOM 1707 C C . LEU A 1 224 ? 5.926 -15.577 -22.308 1.00 64.81 224 LEU A C 1
ATOM 1709 O O . LEU A 1 224 ? 7.117 -15.636 -22.608 1.00 64.81 224 LEU A O 1
ATOM 1713 N N . PHE A 1 225 ? 5.420 -16.058 -21.171 1.00 66.00 225 PHE A N 1
ATOM 1714 C CA . PHE A 1 225 ? 6.155 -16.764 -20.134 1.00 66.00 225 PHE A CA 1
ATOM 1715 C C . PHE A 1 225 ? 5.404 -18.025 -19.724 1.00 66.00 225 PHE A C 1
ATOM 1717 O O . PHE A 1 225 ? 4.188 -17.991 -19.509 1.00 66.00 225 PHE A O 1
ATOM 1724 N N . SER A 1 226 ? 6.136 -19.106 -19.473 1.00 72.19 226 SER A N 1
ATOM 1725 C CA . SER A 1 226 ? 5.673 -20.087 -18.491 1.00 72.19 226 SER A CA 1
ATOM 1726 C C . SER A 1 226 ? 5.645 -19.469 -17.086 1.00 72.19 226 SER A C 1
ATOM 1728 O O . SER A 1 226 ? 6.340 -18.494 -16.791 1.00 72.19 226 SER A O 1
ATOM 1730 N N . ALA A 1 227 ? 4.838 -20.038 -16.189 1.00 68.50 227 ALA A N 1
ATOM 1731 C CA . ALA A 1 227 ? 4.783 -19.585 -14.799 1.00 68.50 227 ALA A CA 1
ATOM 1732 C C . ALA A 1 227 ? 6.165 -19.672 -14.121 1.00 68.50 227 ALA A C 1
ATOM 1734 O O . ALA A 1 227 ? 6.550 -18.805 -13.340 1.00 68.50 227 ALA A O 1
ATOM 1735 N N . GLU A 1 228 ? 6.913 -20.718 -14.460 1.00 74.50 228 GLU A N 1
ATOM 1736 C CA . GLU A 1 228 ? 8.264 -20.986 -13.992 1.00 74.50 228 GLU A CA 1
ATOM 1737 C C . GLU A 1 228 ? 9.285 -19.971 -14.543 1.00 74.50 228 GLU A C 1
ATOM 1739 O O . GLU A 1 228 ? 10.068 -19.430 -13.765 1.00 74.50 228 GLU A O 1
ATOM 1744 N N . GLU A 1 229 ? 9.240 -19.639 -15.841 1.00 71.94 229 GLU A N 1
ATOM 1745 C CA . GLU A 1 229 ? 10.098 -18.591 -16.426 1.00 71.94 229 GLU A CA 1
ATOM 1746 C C . GLU A 1 229 ? 9.811 -17.216 -15.822 1.00 71.94 229 GLU A C 1
ATOM 1748 O O . GLU A 1 229 ? 10.744 -16.464 -15.550 1.00 71.94 229 GLU A O 1
ATOM 1753 N N . TYR A 1 230 ? 8.540 -16.882 -15.571 1.00 69.38 230 TYR A N 1
ATOM 1754 C CA . TYR A 1 230 ? 8.189 -15.622 -14.916 1.00 69.38 230 TYR A CA 1
ATOM 1755 C C . TYR A 1 230 ? 8.832 -15.520 -13.529 1.00 69.38 230 TYR A C 1
ATOM 1757 O O . TYR A 1 230 ? 9.416 -14.493 -13.194 1.00 69.38 230 TYR A O 1
ATOM 1765 N N . LEU A 1 231 ? 8.767 -16.589 -12.730 1.00 68.12 231 LEU A N 1
ATOM 1766 C CA . LEU A 1 231 ? 9.380 -16.625 -11.401 1.00 68.12 231 LEU A CA 1
ATOM 1767 C C . LEU A 1 231 ? 10.898 -16.477 -11.448 1.00 68.12 231 LEU A C 1
ATOM 1769 O O . LEU A 1 231 ? 11.449 -15.739 -10.635 1.00 68.12 231 LEU A O 1
ATOM 1773 N N . GLU A 1 232 ? 11.553 -17.153 -12.391 1.00 72.00 232 GLU A N 1
ATOM 1774 C CA . GLU A 1 232 ? 13.002 -17.071 -12.577 1.00 72.00 232 GLU A CA 1
ATOM 1775 C C . GLU A 1 232 ? 13.430 -15.663 -13.018 1.00 72.00 232 GLU A C 1
ATOM 1777 O O . GLU A 1 232 ? 14.356 -15.081 -12.450 1.00 72.00 232 GLU A O 1
ATOM 1782 N N . VAL A 1 233 ? 12.737 -15.086 -14.005 1.00 64.38 233 VAL A N 1
ATOM 1783 C CA . VAL A 1 233 ? 13.027 -13.745 -14.540 1.00 64.38 233 VAL A CA 1
ATOM 1784 C C . VAL A 1 233 ? 12.751 -12.664 -13.496 1.00 64.38 233 VAL A C 1
ATOM 1786 O O . VAL A 1 233 ? 13.543 -11.731 -13.348 1.00 64.38 233 VAL A O 1
ATOM 1789 N N . ALA A 1 234 ? 11.660 -12.803 -12.743 1.00 60.34 234 ALA A N 1
ATOM 1790 C CA . ALA A 1 234 ? 11.332 -11.920 -11.632 1.00 60.34 234 ALA A CA 1
ATOM 1791 C C . ALA A 1 234 ? 12.234 -12.152 -10.403 1.00 60.34 234 ALA A C 1
ATOM 1793 O O . ALA A 1 234 ? 12.184 -11.365 -9.463 1.00 60.34 234 ALA A O 1
ATOM 1794 N N . GLY A 1 235 ? 13.044 -13.220 -10.384 1.00 62.25 235 GLY A N 1
ATOM 1795 C CA . GLY A 1 235 ? 13.875 -13.611 -9.240 1.00 62.25 235 GLY A CA 1
ATOM 1796 C C . GLY A 1 235 ? 13.079 -14.048 -8.007 1.00 62.25 235 GLY A C 1
ATOM 1797 O O . GLY A 1 235 ? 13.643 -14.170 -6.918 1.00 62.25 235 GLY A O 1
ATOM 1798 N N . LEU A 1 236 ? 11.771 -14.274 -8.160 1.00 63.12 236 LEU A N 1
ATOM 1799 C CA . LEU A 1 236 ? 10.857 -14.636 -7.078 1.00 63.12 236 LEU A CA 1
ATOM 1800 C C . LEU A 1 236 ? 11.148 -16.040 -6.545 1.00 63.12 236 LEU A C 1
ATOM 1802 O O . LEU A 1 236 ? 10.981 -16.270 -5.347 1.00 63.12 236 LEU A O 1
ATOM 1806 N N . ASP A 1 237 ? 11.653 -16.933 -7.405 1.00 62.56 237 ASP A N 1
ATOM 1807 C CA . ASP A 1 237 ? 12.095 -18.301 -7.093 1.00 62.56 237 ASP A CA 1
ATOM 1808 C C . ASP A 1 237 ? 13.096 -18.380 -5.925 1.00 62.56 237 ASP A C 1
ATOM 1810 O O . ASP A 1 237 ? 13.180 -19.397 -5.234 1.00 62.56 237 ASP A O 1
ATOM 1814 N N . ARG A 1 238 ? 13.828 -17.288 -5.681 1.00 61.09 238 ARG A N 1
ATOM 1815 C CA . ARG A 1 238 ? 14.881 -17.184 -4.660 1.00 61.09 238 ARG A CA 1
ATOM 1816 C C . ARG A 1 238 ? 14.428 -16.517 -3.364 1.00 61.09 238 ARG A C 1
ATOM 1818 O O . ARG A 1 238 ? 15.150 -16.603 -2.373 1.00 61.09 238 ARG A O 1
ATOM 1825 N N . ILE A 1 239 ? 13.284 -15.835 -3.379 1.00 56.84 239 ILE A N 1
ATOM 1826 C CA . ILE A 1 239 ? 12.823 -14.973 -2.277 1.00 56.84 239 ILE A CA 1
ATOM 1827 C C . ILE A 1 239 ? 11.613 -15.590 -1.591 1.00 56.84 239 ILE A C 1
ATOM 1829 O O . ILE A 1 239 ? 11.515 -15.585 -0.364 1.00 56.84 239 ILE A O 1
ATOM 1833 N N . LEU A 1 240 ? 10.673 -16.117 -2.378 1.00 58.22 240 LEU A N 1
ATOM 1834 C CA . LEU A 1 240 ? 9.418 -16.602 -1.834 1.00 58.22 240 LEU A CA 1
ATOM 1835 C C . LEU A 1 240 ? 9.623 -17.967 -1.158 1.00 58.22 240 LEU A C 1
ATOM 1837 O O . LEU A 1 240 ? 10.207 -18.878 -1.754 1.00 58.22 240 LEU A O 1
ATOM 1841 N N . PRO A 1 241 ? 9.101 -18.160 0.067 1.00 62.69 241 PRO A N 1
ATOM 1842 C CA . PRO A 1 241 ? 9.089 -19.468 0.705 1.00 62.69 241 PRO A CA 1
ATOM 1843 C C . PRO A 1 241 ? 8.403 -20.521 -0.186 1.00 62.69 241 PRO A C 1
ATOM 1845 O O . PRO A 1 241 ? 7.415 -20.190 -0.847 1.00 62.69 241 PRO A O 1
ATOM 1848 N N . PRO A 1 242 ? 8.814 -21.806 -0.151 1.00 71.94 242 PRO A N 1
ATOM 1849 C CA . PRO A 1 242 ? 8.268 -22.839 -1.042 1.00 71.94 242 PRO A CA 1
ATOM 1850 C C . PRO A 1 242 ? 6.736 -22.947 -1.036 1.00 71.94 242 PRO A C 1
ATOM 1852 O O . PRO A 1 242 ? 6.120 -23.136 -2.076 1.00 71.94 242 PRO A O 1
ATOM 1855 N N . HIS A 1 243 ? 6.100 -22.761 0.121 1.00 67.62 243 HIS A N 1
ATOM 1856 C CA . HIS A 1 243 ? 4.641 -22.816 0.227 1.00 67.62 243 HIS A CA 1
ATOM 1857 C C . HIS A 1 243 ? 3.938 -21.607 -0.417 1.00 67.62 243 HIS A C 1
ATOM 1859 O O . HIS A 1 243 ? 2.841 -21.759 -0.943 1.00 67.62 243 HIS A O 1
ATOM 1865 N N . ILE A 1 244 ? 4.556 -20.419 -0.401 1.00 66.75 244 ILE A N 1
ATOM 1866 C CA . ILE A 1 244 ? 4.057 -19.247 -1.137 1.00 66.75 244 ILE A CA 1
ATOM 1867 C C . ILE A 1 244 ? 4.291 -19.455 -2.633 1.00 66.75 244 ILE A C 1
ATOM 1869 O O . ILE A 1 244 ? 3.414 -19.141 -3.430 1.00 66.75 244 ILE A O 1
ATOM 1873 N N . MET A 1 245 ? 5.421 -20.064 -3.010 1.00 70.69 245 MET A N 1
ATOM 1874 C CA . MET A 1 245 ? 5.730 -20.421 -4.395 1.00 70.69 245 MET A CA 1
ATOM 1875 C C . MET A 1 245 ? 4.675 -21.330 -5.016 1.00 70.69 245 MET A C 1
ATOM 1877 O O . MET A 1 245 ? 4.235 -21.094 -6.134 1.00 70.69 245 MET A O 1
ATOM 1881 N N . GLU A 1 246 ? 4.264 -22.375 -4.296 1.00 75.62 246 GLU A N 1
ATOM 1882 C CA . GLU A 1 246 ? 3.256 -23.325 -4.768 1.00 75.62 246 GLU A CA 1
ATOM 1883 C C . GLU A 1 246 ? 1.911 -22.639 -5.014 1.00 75.62 246 GLU A C 1
ATOM 1885 O O . GLU A 1 246 ? 1.296 -22.848 -6.061 1.00 75.62 246 GLU A O 1
ATOM 1890 N N . VAL A 1 247 ? 1.482 -21.776 -4.086 1.00 71.19 247 VAL A N 1
ATOM 1891 C CA . VAL A 1 247 ? 0.267 -20.971 -4.255 1.00 71.19 247 VAL A CA 1
ATOM 1892 C C . VAL A 1 247 ? 0.427 -20.026 -5.445 1.00 71.19 247 VAL A C 1
ATOM 1894 O O . VAL A 1 247 ? -0.449 -19.984 -6.304 1.00 71.19 247 VAL A O 1
ATOM 1897 N N . PHE A 1 248 ? 1.554 -19.322 -5.551 1.00 70.88 248 PHE A N 1
ATOM 1898 C CA . PHE A 1 248 ? 1.833 -18.390 -6.643 1.00 70.88 248 PHE A CA 1
ATOM 1899 C C . PHE A 1 248 ? 1.818 -19.086 -8.010 1.00 70.88 248 PHE A C 1
ATOM 1901 O O . PHE A 1 248 ? 1.133 -18.634 -8.923 1.00 70.88 248 PHE A O 1
ATOM 1908 N N . LEU A 1 249 ? 2.489 -20.233 -8.139 1.00 71.94 249 LEU A N 1
ATOM 1909 C CA . LEU A 1 249 ? 2.490 -21.070 -9.341 1.00 71.94 249 LEU A CA 1
ATOM 1910 C C . LEU A 1 249 ? 1.092 -21.562 -9.704 1.00 71.94 249 LEU A C 1
ATOM 1912 O O . LEU A 1 249 ? 0.719 -21.515 -10.875 1.00 71.94 249 LEU A O 1
ATOM 1916 N N . ALA A 1 250 ? 0.320 -22.037 -8.723 1.00 72.56 250 ALA A N 1
ATOM 1917 C CA . ALA A 1 250 ? -1.056 -22.457 -8.954 1.00 72.56 250 ALA A CA 1
ATOM 1918 C C . ALA A 1 250 ? -1.892 -21.290 -9.500 1.00 72.56 250 ALA A C 1
ATOM 1920 O O . ALA A 1 250 ? -2.591 -21.445 -10.497 1.00 72.56 250 ALA A O 1
ATOM 1921 N N . ARG A 1 251 ? -1.738 -20.088 -8.930 1.00 67.62 251 ARG A N 1
ATOM 1922 C CA . ARG A 1 251 ? -2.426 -18.881 -9.405 1.00 67.62 251 ARG A CA 1
ATOM 1923 C C . ARG A 1 251 ? -1.972 -18.435 -10.793 1.00 67.62 251 ARG A C 1
ATOM 1925 O O . ARG A 1 251 ? -2.819 -18.095 -11.618 1.00 67.62 251 ARG A O 1
ATOM 1932 N N . LEU A 1 252 ? -0.671 -18.477 -11.082 1.00 65.50 252 LEU A N 1
ATOM 1933 C CA . LEU A 1 252 ? -0.129 -18.239 -12.424 1.00 65.50 252 LEU A CA 1
ATOM 1934 C C . LEU A 1 252 ? -0.754 -19.176 -13.458 1.00 65.50 252 LEU A C 1
ATOM 1936 O O . LEU A 1 252 ? -1.202 -18.713 -14.507 1.00 65.50 252 LEU A O 1
ATOM 1940 N N . LYS A 1 253 ? -0.853 -20.466 -13.126 1.00 67.19 253 LYS A N 1
ATOM 1941 C CA . LYS A 1 253 ? -1.441 -21.506 -13.984 1.00 67.19 253 LYS A CA 1
ATOM 1942 C C . LYS A 1 253 ? -2.954 -21.362 -14.151 1.00 67.19 253 LYS A C 1
ATOM 1944 O O . LYS A 1 253 ? -3.452 -21.603 -15.245 1.00 67.19 253 LYS A O 1
ATOM 1949 N N . ASP A 1 254 ? -3.660 -20.864 -13.138 1.00 65.19 254 ASP A N 1
ATOM 1950 C CA . ASP A 1 254 ? -5.091 -20.516 -13.200 1.00 65.19 254 ASP A CA 1
ATOM 1951 C C . ASP A 1 254 ? -5.379 -19.245 -14.032 1.00 65.19 254 ASP A C 1
ATOM 1953 O O . ASP A 1 254 ? -6.487 -18.694 -14.010 1.00 65.19 254 ASP A O 1
ATOM 1957 N N . GLY A 1 255 ? -4.376 -18.753 -14.764 1.00 57.38 255 GLY A N 1
ATOM 1958 C CA . GLY A 1 255 ? -4.491 -17.602 -15.640 1.00 57.38 255 GLY A CA 1
ATOM 1959 C C . GLY A 1 255 ? -4.337 -16.269 -14.917 1.00 57.38 255 GLY A C 1
ATOM 1960 O O . GLY A 1 255 ? -4.901 -15.294 -15.394 1.00 57.38 255 GLY A O 1
ATOM 1961 N N . PHE A 1 256 ? -3.592 -16.173 -13.804 1.00 59.31 256 PHE A N 1
ATOM 1962 C CA . PHE A 1 256 ? -3.285 -14.883 -13.154 1.00 59.31 256 PHE A CA 1
ATOM 1963 C C . PHE A 1 256 ? -2.746 -13.861 -14.147 1.00 59.31 256 PHE A C 1
ATOM 1965 O O . PHE A 1 256 ? -3.285 -12.767 -14.211 1.00 59.31 256 PHE A O 1
ATOM 1972 N N . LEU A 1 257 ? -1.765 -14.224 -14.983 1.00 54.69 257 LEU A N 1
ATOM 1973 C CA . LEU A 1 257 ? -1.258 -13.301 -16.002 1.00 54.69 257 LEU A CA 1
ATOM 1974 C C . LEU A 1 257 ? -2.374 -12.889 -16.967 1.00 54.69 257 LEU A C 1
ATOM 1976 O O . LEU A 1 257 ? -2.498 -11.719 -17.280 1.00 54.69 257 LEU A O 1
ATOM 1980 N N . GLN A 1 258 ? -3.267 -13.799 -17.352 1.00 54.47 258 GLN A N 1
ATOM 1981 C CA . GLN A 1 258 ? -4.416 -13.477 -18.207 1.00 54.47 258 GLN A CA 1
ATOM 1982 C C . GLN A 1 258 ? -5.518 -12.685 -17.491 1.00 54.47 258 GLN A C 1
ATOM 1984 O O . GLN A 1 258 ? -6.290 -12.009 -18.158 1.00 54.47 258 GLN A O 1
ATOM 1989 N N . LYS A 1 259 ? -5.641 -12.750 -16.162 1.00 54.62 259 LYS A N 1
ATOM 1990 C CA . LYS A 1 259 ? -6.628 -11.980 -15.391 1.00 54.62 259 LYS A CA 1
ATOM 1991 C C . LYS A 1 259 ? -6.084 -10.601 -15.005 1.00 54.62 259 LYS A C 1
ATOM 1993 O O . LYS A 1 259 ? -6.785 -9.622 -15.232 1.00 54.62 259 LYS A O 1
ATOM 1998 N N . CYS A 1 260 ? -4.837 -10.516 -14.535 1.00 49.62 260 CYS A N 1
ATOM 1999 C CA . CYS A 1 260 ? -4.090 -9.267 -14.351 1.00 49.62 260 CYS A CA 1
ATOM 2000 C C . CYS A 1 260 ? -3.983 -8.500 -15.660 1.00 49.62 260 CYS A C 1
ATOM 2002 O O . CYS A 1 260 ? -4.263 -7.309 -15.706 1.00 49.62 260 CYS A O 1
ATOM 2004 N N . LEU A 1 261 ? -3.586 -9.197 -16.726 1.00 49.22 261 LEU A N 1
ATOM 2005 C CA . LEU A 1 261 ? -3.365 -8.563 -18.007 1.00 49.22 261 LEU A CA 1
ATOM 2006 C C . LEU A 1 261 ? -4.610 -8.580 -18.884 1.00 49.22 261 LEU A C 1
ATOM 2008 O O . LEU A 1 261 ? -4.586 -7.826 -19.821 1.00 49.22 261 LEU A O 1
ATOM 2012 N N . GLY A 1 262 ? -5.673 -9.361 -18.661 1.00 41.03 262 GLY A N 1
ATOM 2013 C CA . GLY A 1 262 ? -6.814 -9.464 -19.601 1.00 41.03 262 GLY A CA 1
ATOM 2014 C C . GLY A 1 262 ? -8.217 -9.433 -18.973 1.00 41.03 262 GLY A C 1
ATOM 2015 O O . GLY A 1 262 ? -9.208 -9.321 -19.691 1.00 41.03 262 GLY A O 1
ATOM 2016 N N . GLY A 1 263 ? -8.341 -9.496 -17.643 1.00 39.53 263 GLY A N 1
ATOM 2017 C CA . GLY A 1 263 ? -9.621 -9.649 -16.936 1.00 39.53 263 GLY A CA 1
ATOM 2018 C C . GLY A 1 263 ? -10.388 -8.357 -16.629 1.00 39.53 263 GLY A C 1
ATOM 2019 O O . GLY A 1 263 ? -11.559 -8.436 -16.271 1.00 39.53 263 GLY A O 1
ATOM 2020 N N . HIS A 1 264 ? -9.780 -7.176 -16.790 1.00 42.09 264 HIS A N 1
ATOM 2021 C CA . HIS A 1 264 ? -10.390 -5.895 -16.391 1.00 42.09 264 HIS A CA 1
ATOM 2022 C C . HIS A 1 264 ? -10.350 -4.788 -17.461 1.00 42.09 264 HIS A C 1
ATOM 2024 O O . HIS A 1 264 ? -10.517 -3.614 -17.148 1.00 42.09 264 HIS A O 1
ATOM 2030 N N . TYR A 1 265 ? -10.263 -5.147 -18.746 1.00 40.62 265 TYR A N 1
ATOM 2031 C CA . TYR A 1 265 ? -10.299 -4.194 -19.878 1.00 40.62 265 TYR A CA 1
ATOM 2032 C C . TYR A 1 265 ? -11.687 -3.581 -20.113 1.00 40.62 265 TYR A C 1
ATOM 2034 O O . TYR A 1 265 ? -11.863 -2.738 -20.987 1.00 40.62 265 TYR A O 1
ATOM 2042 N N . GLN A 1 266 ? -12.692 -3.997 -19.336 1.00 36.75 266 GLN A N 1
ATOM 2043 C CA . GLN A 1 266 ? -14.046 -3.449 -19.399 1.00 36.75 266 GLN A CA 1
ATOM 2044 C C . GLN A 1 266 ? -14.399 -2.504 -18.247 1.00 36.75 266 GLN A C 1
ATOM 2046 O O . GLN A 1 266 ? -15.507 -1.970 -18.245 1.00 36.75 266 GLN A O 1
ATOM 2051 N N . VAL A 1 267 ? -13.506 -2.246 -17.283 1.00 36.34 267 VAL A N 1
ATOM 2052 C CA . VAL A 1 267 ? -13.891 -1.472 -16.093 1.00 36.34 267 VAL A CA 1
ATOM 2053 C C . VAL A 1 267 ? -13.294 -0.060 -16.113 1.00 36.34 267 VAL A C 1
ATOM 2055 O O . VAL A 1 267 ? -12.107 0.139 -15.885 1.00 36.34 267 VAL A O 1
ATOM 2058 N N . ALA A 1 268 ? -14.184 0.918 -16.327 1.00 36.53 268 ALA A N 1
ATOM 2059 C CA . ALA A 1 268 ? -14.003 2.379 -16.256 1.00 36.53 268 ALA A CA 1
ATOM 2060 C C . ALA A 1 268 ? -13.372 3.112 -17.457 1.00 36.53 268 ALA A C 1
ATOM 2062 O O . ALA A 1 268 ? -12.738 4.147 -17.274 1.00 36.53 268 ALA A O 1
ATOM 2063 N N . GLY A 1 269 ? -13.576 2.642 -18.692 1.00 39.94 269 GLY A N 1
ATOM 2064 C CA . GLY A 1 269 ? -13.216 3.430 -19.884 1.00 39.94 269 GLY A CA 1
ATOM 2065 C C . GLY A 1 269 ? -11.711 3.669 -20.072 1.00 39.94 269 GLY A C 1
ATOM 2066 O O . GLY A 1 269 ? -11.323 4.462 -20.928 1.00 39.94 269 GLY A O 1
ATOM 2067 N N . LEU A 1 270 ? -10.871 2.975 -19.301 1.00 38.88 270 LEU A N 1
ATOM 2068 C CA . LEU A 1 270 ? -9.437 2.912 -19.527 1.00 38.88 270 LEU A CA 1
ATOM 2069 C C . LEU A 1 270 ? -9.182 1.971 -20.704 1.00 38.88 270 LEU A C 1
ATOM 2071 O O . LEU A 1 270 ? -9.617 0.822 -20.715 1.00 38.88 270 LEU A O 1
ATOM 2075 N N . THR A 1 271 ? -8.505 2.484 -21.723 1.00 50.66 271 THR A N 1
ATOM 2076 C CA . THR A 1 271 ? -8.085 1.697 -22.881 1.00 50.66 271 THR A CA 1
ATOM 2077 C C . THR A 1 271 ? -6.963 0.742 -22.489 1.00 50.66 271 THR A C 1
ATOM 2079 O O . THR A 1 271 ? -6.187 1.014 -21.573 1.00 50.66 271 THR A O 1
ATOM 2082 N N . SER A 1 272 ? -6.794 -0.346 -23.230 1.00 48.88 272 SER A N 1
ATOM 2083 C CA . SER A 1 272 ? -5.684 -1.282 -23.044 1.00 48.88 272 SER A CA 1
ATOM 2084 C C . SER A 1 272 ? -4.303 -0.617 -23.033 1.00 48.88 272 SER A C 1
ATOM 2086 O O . SER A 1 272 ? -3.395 -1.032 -22.312 1.00 48.88 272 SER A O 1
ATOM 2088 N N . SER A 1 273 ? -4.167 0.476 -23.791 1.00 50.00 273 SER A N 1
ATOM 2089 C CA . SER A 1 273 ? -2.975 1.316 -23.824 1.00 50.00 273 SER A CA 1
ATOM 2090 C C . SER A 1 273 ? -2.670 1.997 -22.488 1.00 50.00 273 SER A C 1
ATOM 2092 O O . SER A 1 273 ? -1.502 2.235 -22.200 1.00 50.00 273 SER A O 1
ATOM 2094 N N . HIS A 1 274 ? -3.676 2.301 -21.661 1.00 49.94 274 HIS A N 1
ATOM 2095 C CA . HIS A 1 274 ? -3.471 2.845 -20.316 1.00 49.94 274 HIS A CA 1
ATOM 2096 C C . HIS A 1 274 ? -2.890 1.798 -19.370 1.00 49.94 274 HIS A C 1
ATOM 2098 O O . HIS A 1 274 ? -1.934 2.096 -18.668 1.00 49.94 274 HIS A O 1
ATOM 2104 N N . ILE A 1 275 ? -3.388 0.560 -19.397 1.00 49.44 275 ILE A N 1
ATOM 2105 C CA . ILE A 1 275 ? -2.875 -0.515 -18.533 1.00 49.44 275 ILE A CA 1
ATOM 2106 C C . ILE A 1 275 ? -1.449 -0.896 -18.936 1.00 49.44 275 ILE A C 1
ATOM 2108 O O . ILE A 1 275 ? -0.587 -1.033 -18.070 1.00 49.44 275 ILE A O 1
ATOM 2112 N N . ALA A 1 276 ? -1.159 -0.981 -20.240 1.00 51.16 276 ALA A N 1
ATOM 2113 C CA . ALA A 1 276 ? 0.205 -1.184 -20.720 1.00 51.16 276 ALA A CA 1
ATOM 2114 C C . ALA A 1 276 ? 1.132 -0.029 -20.294 1.00 51.16 276 ALA A C 1
ATOM 2116 O O . ALA A 1 276 ? 2.255 -0.269 -19.861 1.00 51.16 276 ALA A O 1
ATOM 2117 N N . ARG A 1 277 ? 0.650 1.222 -20.326 1.00 51.94 277 ARG A N 1
ATOM 2118 C CA . ARG A 1 277 ? 1.399 2.379 -19.813 1.00 51.94 277 ARG A CA 1
ATOM 2119 C C . ARG A 1 277 ? 1.635 2.303 -18.297 1.00 51.94 277 ARG A C 1
ATOM 2121 O O . ARG A 1 277 ? 2.745 2.532 -17.838 1.00 51.94 277 ARG A O 1
ATOM 2128 N N . MET A 1 278 ? 0.632 1.935 -17.510 1.00 50.22 278 MET A N 1
ATOM 2129 C CA . MET A 1 278 ? 0.761 1.842 -16.049 1.00 50.22 278 MET A CA 1
ATOM 2130 C C . MET A 1 278 ? 1.613 0.649 -15.598 1.00 50.22 278 MET A C 1
ATOM 2132 O O . MET A 1 278 ? 2.289 0.735 -14.579 1.00 50.22 278 MET A O 1
ATOM 2136 N N . THR A 1 279 ? 1.598 -0.450 -16.356 1.00 52.34 279 THR A N 1
ATOM 2137 C CA . THR A 1 279 ? 2.329 -1.687 -16.032 1.00 52.34 279 THR A CA 1
ATOM 2138 C C . THR A 1 279 ? 3.775 -1.645 -16.529 1.00 52.34 279 THR A C 1
ATOM 2140 O O . THR A 1 279 ? 4.669 -2.158 -15.861 1.00 52.34 279 THR A O 1
ATOM 2143 N N . PHE A 1 280 ? 4.021 -1.034 -17.696 1.00 49.97 280 PHE A N 1
ATOM 2144 C CA . PHE A 1 280 ? 5.311 -1.125 -18.389 1.00 49.97 280 PHE A CA 1
ATOM 2145 C C . PHE A 1 280 ? 6.060 0.205 -18.543 1.00 49.97 280 PHE A C 1
ATOM 2147 O O . PHE A 1 280 ? 7.253 0.164 -18.833 1.00 49.97 280 PHE A O 1
ATOM 2154 N N . LEU A 1 281 ? 5.405 1.360 -18.371 1.00 49.09 281 LEU A N 1
ATOM 2155 C CA . LEU A 1 281 ? 6.002 2.671 -18.664 1.00 49.09 281 LEU A CA 1
ATOM 2156 C C . LEU A 1 281 ? 6.155 3.579 -17.450 1.00 49.09 281 LEU A C 1
ATOM 2158 O O . LEU A 1 281 ? 7.260 4.021 -17.159 1.00 49.09 281 LEU A O 1
ATOM 2162 N N . HIS A 1 282 ? 5.057 3.909 -16.773 1.00 51.91 282 HIS A N 1
ATOM 2163 C CA . HIS A 1 282 ? 5.052 4.956 -15.758 1.00 51.91 282 HIS A CA 1
ATOM 2164 C C . HIS A 1 282 ? 4.145 4.536 -14.606 1.00 51.91 282 HIS A C 1
ATOM 2166 O O . HIS A 1 282 ? 2.928 4.707 -14.680 1.00 51.91 282 HIS A O 1
ATOM 2172 N N . ALA A 1 283 ? 4.733 4.084 -13.493 1.00 50.03 283 ALA A N 1
ATOM 2173 C CA . ALA A 1 283 ? 4.022 3.946 -12.210 1.00 50.03 283 ALA A CA 1
ATOM 2174 C C . ALA A 1 283 ? 3.333 5.257 -11.760 1.00 50.03 283 ALA A C 1
ATOM 2176 O O . ALA A 1 283 ? 2.532 5.260 -10.830 1.00 50.03 283 ALA A O 1
ATOM 2177 N N . TYR A 1 284 ? 3.671 6.374 -12.406 1.00 52.50 284 TYR A N 1
ATOM 2178 C CA . TYR A 1 284 ? 3.383 7.734 -11.997 1.00 52.50 284 TYR A CA 1
ATOM 2179 C C . TYR A 1 284 ? 3.218 8.627 -13.243 1.00 52.50 284 TYR A C 1
ATOM 2181 O O . TYR A 1 284 ? 3.987 9.563 -13.445 1.00 52.50 284 TYR A O 1
ATOM 2189 N N . SER A 1 285 ? 2.260 8.333 -14.126 1.00 56.28 285 SER A N 1
ATOM 2190 C CA . SER A 1 285 ? 1.806 9.340 -15.100 1.00 56.28 285 SER A CA 1
ATOM 2191 C C . SER A 1 285 ? 1.003 10.434 -14.387 1.00 56.28 285 SER A C 1
ATOM 2193 O O . SER A 1 285 ? 0.428 10.179 -13.326 1.00 56.28 285 SER A O 1
ATOM 2195 N N . ASP A 1 286 ? 0.896 11.629 -14.984 1.00 58.72 286 ASP A N 1
ATOM 2196 C CA . ASP A 1 286 ? 0.117 12.749 -14.417 1.00 58.72 286 ASP A CA 1
ATOM 2197 C C . ASP A 1 286 ? -1.330 12.371 -14.058 1.00 58.72 286 ASP A C 1
ATOM 2199 O O . ASP A 1 286 ? -1.916 12.939 -13.138 1.00 58.72 286 ASP A O 1
ATOM 2203 N N . GLU A 1 287 ? -1.883 11.375 -14.747 1.00 55.25 287 GLU A N 1
ATOM 2204 C CA . GLU A 1 287 ? -3.246 10.876 -14.571 1.00 55.25 287 GLU A CA 1
ATOM 2205 C C . GLU A 1 287 ? -3.377 9.796 -13.482 1.00 55.25 287 GLU A C 1
ATOM 2207 O O . GLU A 1 287 ? -4.495 9.432 -13.118 1.00 55.25 287 GLU A O 1
ATOM 2212 N N . CYS A 1 288 ? -2.267 9.255 -12.967 1.00 60.28 288 CYS A N 1
ATOM 2213 C CA . CYS A 1 288 ? -2.266 8.038 -12.149 1.00 60.28 288 CYS A CA 1
ATOM 2214 C C . CYS A 1 288 ? -1.305 8.069 -10.951 1.00 60.28 288 CYS A C 1
ATOM 2216 O O . CYS A 1 288 ? -0.955 7.017 -10.429 1.00 60.28 288 CYS A O 1
ATOM 2218 N N . HIS A 1 289 ? -0.857 9.231 -10.483 1.00 73.12 289 HIS A N 1
ATOM 2219 C CA . HIS A 1 289 ? -0.035 9.283 -9.270 1.00 73.12 289 HIS A CA 1
ATOM 2220 C C . HIS A 1 289 ? -0.828 8.893 -8.006 1.00 73.12 289 HIS A C 1
ATOM 2222 O O . HIS A 1 289 ? -1.976 9.323 -7.870 1.00 73.12 289 HIS A O 1
ATOM 2228 N N . PRO A 1 290 ? -0.206 8.187 -7.039 1.00 76.69 290 PRO A N 1
ATOM 2229 C CA . PRO A 1 290 ? -0.719 8.060 -5.683 1.00 76.69 290 PRO A CA 1
ATOM 2230 C C . PRO A 1 290 ? -1.121 9.408 -5.088 1.00 76.69 290 PRO A C 1
ATOM 2232 O O . PRO A 1 290 ? -0.428 10.418 -5.258 1.00 76.69 290 PRO A O 1
ATOM 2235 N N . GLU A 1 291 ? -2.217 9.413 -4.331 1.00 82.25 291 GLU A N 1
ATOM 2236 C CA . GLU A 1 291 ? -2.807 10.637 -3.790 1.00 82.25 291 GLU A CA 1
ATOM 2237 C C . GLU A 1 291 ? -1.824 11.435 -2.918 1.00 82.25 291 GLU A C 1
ATOM 2239 O O . GLU A 1 291 ? -1.840 12.667 -2.950 1.00 82.25 291 GLU A O 1
ATOM 2244 N N . TRP A 1 292 ? -0.920 10.762 -2.201 1.00 89.00 292 TRP A N 1
ATOM 2245 C CA . TRP A 1 292 ? 0.058 11.412 -1.326 1.00 89.00 292 TRP A CA 1
ATOM 2246 C C . TRP A 1 292 ? 1.040 12.332 -2.054 1.00 89.00 292 TRP A C 1
ATOM 2248 O O . TRP A 1 292 ? 1.626 13.191 -1.405 1.00 89.00 292 TRP A O 1
ATOM 2258 N N . LEU A 1 293 ? 1.210 12.210 -3.376 1.00 87.94 293 LEU A N 1
ATOM 2259 C CA . LEU A 1 293 ? 2.043 13.129 -4.159 1.00 87.94 293 LEU A CA 1
ATOM 2260 C C . LEU A 1 293 ? 1.372 14.484 -4.412 1.00 87.94 293 LEU A C 1
ATOM 2262 O O . LEU A 1 293 ? 2.049 15.436 -4.806 1.00 87.94 293 LEU A O 1
ATOM 2266 N N . ASN A 1 294 ? 0.061 14.600 -4.185 1.00 88.75 294 ASN A N 1
ATOM 2267 C CA . ASN A 1 294 ? -0.634 15.876 -4.285 1.00 88.75 294 ASN A CA 1
ATOM 2268 C C . ASN A 1 294 ? -0.147 16.830 -3.193 1.00 88.75 294 ASN A C 1
ATOM 2270 O O . ASN A 1 294 ? -0.149 16.498 -2.009 1.00 88.75 294 ASN A O 1
ATOM 2274 N N . GLU A 1 295 ? 0.190 18.063 -3.571 1.00 92.75 295 GLU A N 1
ATOM 2275 C CA . GLU A 1 295 ? 0.795 19.019 -2.638 1.00 92.75 295 GLU A CA 1
ATOM 2276 C C . GLU A 1 295 ? -0.110 19.350 -1.441 1.00 92.75 295 GLU A C 1
ATOM 2278 O O . GLU A 1 295 ? 0.369 19.516 -0.323 1.00 92.75 295 GLU A O 1
ATOM 2283 N N . SER A 1 296 ? -1.433 19.355 -1.633 1.00 93.69 296 SER A N 1
ATOM 2284 C CA . SER A 1 296 ? -2.383 19.537 -0.528 1.00 93.69 296 SER A CA 1
ATOM 2285 C C . SER A 1 296 ? -2.357 18.383 0.482 1.00 93.69 296 SER A C 1
ATOM 2287 O O . SER A 1 296 ? -2.588 18.607 1.669 1.00 93.69 296 SER A O 1
ATOM 2289 N N . VAL A 1 297 ? -2.066 17.157 0.038 1.00 92.75 297 VAL A N 1
ATOM 2290 C CA . VAL A 1 297 ? -1.944 15.965 0.890 1.00 92.75 297 VAL A CA 1
ATOM 2291 C C . VAL A 1 297 ? -0.592 15.977 1.598 1.00 92.75 297 VAL A C 1
ATOM 2293 O O . VAL A 1 297 ? -0.537 15.763 2.805 1.00 92.75 297 VAL A O 1
ATOM 2296 N N . ARG A 1 298 ? 0.488 16.327 0.889 1.00 95.31 298 ARG A N 1
ATOM 2297 C CA . ARG A 1 298 ? 1.827 16.505 1.477 1.00 95.31 298 ARG A CA 1
ATOM 2298 C C . ARG A 1 298 ? 1.854 17.593 2.538 1.00 95.31 298 ARG A C 1
ATOM 2300 O O . ARG A 1 298 ? 2.446 17.393 3.594 1.00 95.31 298 ARG A O 1
ATOM 2307 N N . GLN A 1 299 ? 1.159 18.706 2.306 1.00 95.88 299 GLN A N 1
ATOM 2308 C CA . GLN A 1 299 ? 1.004 19.750 3.315 1.00 95.88 299 GLN A CA 1
ATOM 2309 C C . GLN A 1 299 ? 0.342 19.194 4.579 1.00 95.88 299 GLN A C 1
A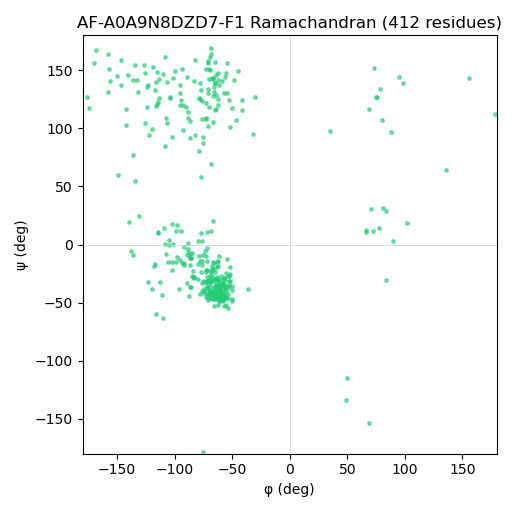TOM 2311 O O . GLN A 1 299 ? 0.883 19.376 5.665 1.00 95.88 299 GLN A O 1
ATOM 2316 N N . ARG A 1 300 ? -0.746 18.422 4.440 1.00 95.62 300 ARG A N 1
ATOM 2317 C CA . ARG A 1 300 ? -1.370 17.740 5.585 1.00 95.62 300 ARG A CA 1
ATOM 2318 C C . ARG A 1 300 ? -0.414 16.768 6.270 1.00 95.62 300 ARG A C 1
ATOM 2320 O O . ARG A 1 300 ? -0.368 16.743 7.488 1.00 95.62 300 ARG A O 1
ATOM 2327 N N . LEU A 1 301 ? 0.380 16.002 5.523 1.00 95.56 301 LEU A N 1
ATOM 2328 C CA . LEU A 1 301 ? 1.372 15.080 6.093 1.00 95.56 301 LEU A CA 1
ATOM 2329 C C . LEU A 1 301 ? 2.503 15.796 6.843 1.00 95.56 301 LEU A C 1
ATOM 2331 O O . LEU A 1 301 ? 3.047 15.236 7.793 1.00 95.56 301 LEU A O 1
ATOM 2335 N N . ARG A 1 302 ? 2.862 17.020 6.444 1.00 95.44 302 ARG A N 1
ATOM 2336 C CA . ARG A 1 302 ? 3.817 17.862 7.181 1.00 95.44 302 ARG A CA 1
ATOM 2337 C C . ARG A 1 302 ? 3.222 18.448 8.460 1.00 95.44 302 ARG A C 1
ATOM 2339 O O . ARG A 1 302 ? 3.953 18.638 9.424 1.00 95.44 302 ARG A O 1
ATOM 2346 N N . GLU A 1 303 ? 1.922 18.729 8.459 1.00 95.44 303 GLU A N 1
ATOM 2347 C CA . GLU A 1 303 ? 1.200 19.363 9.571 1.00 95.44 303 GLU A CA 1
ATOM 2348 C C . GLU A 1 303 ? 0.541 18.364 10.536 1.00 95.44 303 GLU A C 1
ATOM 2350 O O . GLU A 1 303 ? 0.125 18.753 11.623 1.00 95.44 303 GLU A O 1
ATOM 2355 N N . THR A 1 304 ? 0.395 17.097 10.141 1.00 94.00 304 THR A N 1
ATOM 2356 C CA . THR A 1 304 ? -0.321 16.088 10.929 1.00 94.00 304 THR A CA 1
ATOM 2357 C C . THR A 1 304 ? 0.463 15.696 12.179 1.00 94.00 304 THR A C 1
ATOM 2359 O O . THR A 1 304 ? 1.642 15.346 12.108 1.00 94.00 304 THR A O 1
ATOM 2362 N N . ASP A 1 305 ? -0.235 15.648 13.314 1.00 92.25 305 ASP A N 1
ATOM 2363 C CA . ASP A 1 305 ? 0.257 15.040 14.558 1.00 92.25 305 ASP A CA 1
ATOM 2364 C C . ASP A 1 305 ? 0.133 13.504 14.543 1.0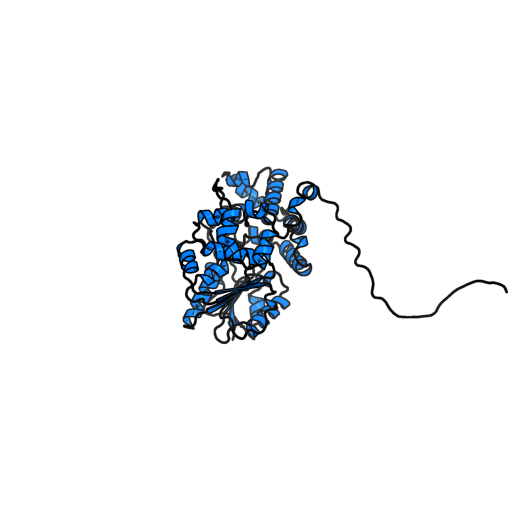0 92.25 305 ASP A C 1
ATOM 2366 O O . ASP A 1 305 ? 0.406 12.833 15.542 1.00 92.25 305 ASP A O 1
ATOM 2370 N N . SER A 1 306 ? -0.320 12.926 13.424 1.00 94.75 306 SER A N 1
ATOM 2371 C CA . SER A 1 306 ? -0.455 11.480 13.294 1.00 94.75 306 SER A CA 1
ATOM 2372 C C . SER A 1 306 ? 0.905 10.796 13.343 1.00 94.75 306 SER A C 1
ATOM 2374 O O . SER A 1 306 ? 1.868 11.205 12.687 1.00 94.75 306 SER A O 1
ATOM 2376 N N . SER A 1 307 ? 0.959 9.708 14.101 1.00 95.31 307 SER A N 1
ATOM 2377 C CA . SER A 1 307 ? 2.150 8.875 14.247 1.00 95.31 307 SER A CA 1
ATOM 2378 C C . SER A 1 307 ? 2.067 7.641 13.354 1.00 95.31 307 SER A C 1
ATOM 2380 O O . SER A 1 307 ? 0.982 7.125 13.082 1.00 95.31 307 SER A O 1
ATOM 2382 N N . VAL A 1 308 ? 3.228 7.168 12.912 1.00 95.69 308 VAL A N 1
ATOM 2383 C CA . VAL A 1 308 ? 3.380 5.888 12.224 1.00 95.69 308 VAL A CA 1
ATOM 2384 C C . VAL A 1 308 ? 4.391 5.040 12.986 1.00 95.69 308 VAL A C 1
ATOM 2386 O O . VAL A 1 308 ? 5.411 5.559 13.437 1.00 95.69 308 VAL A O 1
ATOM 2389 N N . GLU A 1 309 ? 4.083 3.762 13.146 1.00 95.62 309 GLU A N 1
ATOM 2390 C CA . GLU A 1 309 ? 4.972 2.737 13.689 1.00 95.62 309 GLU A CA 1
ATOM 2391 C C . GLU A 1 309 ? 5.231 1.693 12.605 1.00 95.62 309 GLU A C 1
ATOM 2393 O O . GLU A 1 309 ? 4.285 1.234 11.966 1.00 95.62 309 GLU A O 1
ATOM 2398 N N . PHE A 1 310 ? 6.491 1.309 12.405 1.00 94.25 310 PHE A N 1
ATOM 2399 C CA . PHE A 1 310 ? 6.872 0.265 11.457 1.00 94.25 310 PHE A CA 1
ATOM 2400 C C . PHE A 1 310 ? 7.216 -1.018 12.212 1.00 94.25 310 PHE A C 1
ATOM 2402 O O . PHE A 1 310 ? 8.037 -1.004 13.125 1.00 94.25 310 PHE A O 1
ATOM 2409 N N . VAL A 1 311 ? 6.594 -2.137 11.836 1.00 93.44 311 VAL A N 1
ATOM 2410 C CA . VAL A 1 311 ? 6.750 -3.419 12.541 1.00 93.44 311 VAL A CA 1
ATOM 2411 C C . VAL A 1 311 ? 7.187 -4.499 11.567 1.00 93.44 311 VAL A C 1
ATOM 2413 O O . VAL A 1 311 ? 6.379 -4.975 10.771 1.00 93.44 311 VAL A O 1
ATOM 2416 N N . ASN A 1 312 ? 8.463 -4.898 11.593 1.00 90.56 312 ASN A N 1
ATOM 2417 C CA . ASN A 1 312 ? 8.967 -6.014 10.781 1.00 90.56 312 ASN A CA 1
ATOM 2418 C C . ASN A 1 312 ? 8.517 -7.354 11.376 1.00 90.56 312 ASN A C 1
ATOM 2420 O O . ASN A 1 312 ? 9.187 -7.920 12.237 1.00 90.56 312 ASN A O 1
ATOM 2424 N N . SER A 1 313 ? 7.334 -7.815 10.979 1.00 90.69 313 SER A N 1
ATOM 2425 C CA . SER A 1 313 ? 6.719 -9.030 11.510 1.00 90.69 313 SER A CA 1
ATOM 2426 C C . SER A 1 313 ? 5.686 -9.593 10.541 1.00 90.69 313 SER A C 1
ATOM 2428 O O . SER A 1 313 ? 5.203 -8.913 9.634 1.00 90.69 313 SER A O 1
ATOM 2430 N N . ASN A 1 314 ? 5.310 -10.849 10.754 1.00 87.12 314 ASN A N 1
ATOM 2431 C CA . ASN A 1 314 ? 4.142 -11.416 10.107 1.00 87.12 314 ASN A CA 1
ATOM 2432 C C . ASN A 1 314 ? 2.875 -10.802 10.713 1.00 87.12 314 ASN A C 1
ATOM 2434 O O . ASN A 1 314 ? 2.692 -10.813 11.929 1.00 87.12 314 ASN A O 1
ATOM 2438 N N . PHE A 1 315 ? 1.966 -10.321 9.863 1.00 87.25 315 PHE A N 1
ATOM 2439 C CA . PHE A 1 315 ? 0.662 -9.789 10.273 1.00 87.25 315 PHE A CA 1
ATOM 2440 C C . PHE A 1 315 ? -0.099 -10.746 11.214 1.00 87.25 315 PHE A C 1
ATOM 2442 O O . PHE A 1 315 ? -0.757 -10.306 12.152 1.00 87.25 315 PHE A O 1
ATOM 2449 N N . LEU A 1 316 ? 0.023 -12.060 10.996 1.00 85.50 316 LEU A N 1
ATOM 2450 C CA . LEU A 1 316 ? -0.633 -13.094 11.805 1.00 85.50 316 LEU A CA 1
ATOM 2451 C C . LEU A 1 316 ? 0.057 -13.378 13.148 1.00 85.50 316 LEU A C 1
ATOM 2453 O O . LEU A 1 316 ? -0.492 -14.116 13.963 1.00 85.50 316 LEU A O 1
ATOM 2457 N N . GLU A 1 317 ? 1.253 -12.833 13.367 1.00 87.38 317 GLU A N 1
ATOM 2458 C CA . GLU A 1 317 ? 2.043 -12.991 14.595 1.00 87.38 317 GLU A CA 1
ATOM 2459 C C . GLU A 1 317 ? 1.950 -11.764 15.512 1.00 87.38 317 GLU A C 1
ATOM 2461 O O . GLU A 1 317 ? 2.550 -11.754 16.588 1.00 87.38 317 GLU A O 1
ATOM 2466 N N . LEU A 1 318 ? 1.188 -10.738 15.116 1.00 86.81 318 LEU A N 1
ATOM 2467 C CA . LEU A 1 318 ? 0.886 -9.603 15.981 1.00 86.81 318 LEU A CA 1
ATOM 2468 C C . LEU A 1 318 ? 0.103 -10.092 17.210 1.00 86.81 318 LEU A C 1
ATOM 2470 O O . LEU A 1 318 ? -0.901 -10.799 17.094 1.00 86.81 318 LEU A O 1
ATOM 2474 N N . GLY A 1 319 ? 0.631 -9.766 18.391 1.00 82.31 319 GLY A N 1
ATOM 2475 C CA . GLY A 1 319 ? 0.119 -10.233 19.677 1.00 82.31 319 GLY A CA 1
ATOM 2476 C C . GLY A 1 319 ? -1.166 -9.533 20.112 1.00 82.31 319 GLY A C 1
ATOM 2477 O O . GLY A 1 319 ? -1.709 -8.685 19.414 1.00 82.31 319 GLY A O 1
ATOM 2478 N N . ASP A 1 320 ? -1.660 -9.897 21.295 1.00 79.25 320 ASP A N 1
ATOM 2479 C CA . ASP A 1 320 ? -2.766 -9.178 21.928 1.00 79.25 320 ASP A CA 1
ATOM 2480 C C . ASP A 1 320 ? -2.315 -7.751 22.279 1.00 79.25 320 ASP A C 1
ATOM 2482 O O . ASP A 1 320 ? -1.400 -7.559 23.080 1.00 79.25 320 ASP A O 1
ATOM 2486 N N . GLU A 1 321 ? -2.935 -6.761 21.644 1.00 75.56 321 GLU A N 1
ATOM 2487 C CA . GLU A 1 321 ? -2.641 -5.345 21.856 1.00 75.56 321 GLU A CA 1
ATOM 2488 C C . GLU A 1 321 ? -3.612 -4.745 22.877 1.00 75.56 321 GLU A C 1
ATOM 2490 O O . GLU A 1 321 ? -4.834 -4.840 22.710 1.00 75.56 321 GLU A O 1
ATOM 2495 N N . ASP A 1 322 ? -3.091 -4.040 23.886 1.00 76.00 322 ASP A N 1
ATOM 2496 C CA . ASP A 1 322 ? -3.921 -3.266 24.823 1.00 76.00 322 ASP A CA 1
ATOM 2497 C C . ASP A 1 322 ? -4.750 -2.203 24.073 1.00 76.00 322 ASP A C 1
ATOM 2499 O O . ASP A 1 322 ? -5.893 -1.902 24.430 1.00 76.00 322 ASP A O 1
ATOM 2503 N N . ALA A 1 323 ? -4.184 -1.645 22.995 1.00 82.69 323 ALA A N 1
ATOM 2504 C CA . ALA A 1 323 ? -4.787 -0.595 22.185 1.00 82.69 323 ALA A CA 1
ATOM 2505 C C . ALA A 1 323 ? -5.231 -1.115 20.807 1.00 82.69 323 ALA A C 1
ATOM 2507 O O . ALA A 1 323 ? -4.527 -0.946 19.809 1.00 82.69 323 ALA A O 1
ATOM 2508 N N . LYS A 1 324 ? -6.444 -1.683 20.760 1.00 94.25 324 LYS A N 1
ATOM 2509 C CA . LYS A 1 324 ? -7.091 -2.206 19.541 1.00 94.25 324 LYS A CA 1
ATOM 2510 C C . LYS A 1 324 ? -7.189 -1.181 18.397 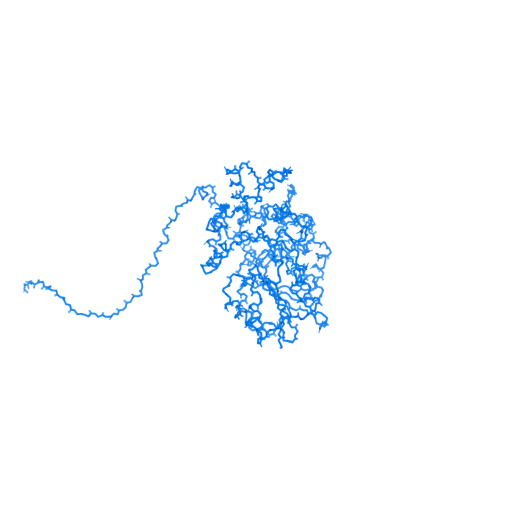1.00 94.25 324 LYS A C 1
ATOM 2512 O O . LYS A 1 324 ? -7.240 0.030 18.625 1.00 94.25 324 LYS A O 1
ATOM 2517 N N . TYR A 1 325 ? -7.284 -1.687 17.170 1.00 96.88 325 TYR A N 1
ATOM 2518 C CA . TYR A 1 325 ? -7.368 -0.921 15.927 1.00 96.88 325 TYR A CA 1
ATOM 2519 C C . TYR A 1 325 ? -8.808 -0.720 15.464 1.00 96.88 325 TYR A C 1
ATOM 2521 O O . TYR A 1 325 ? -9.613 -1.645 15.458 1.00 96.88 325 TYR A O 1
ATOM 2529 N N . ASP A 1 326 ? -9.131 0.489 15.022 1.00 97.31 326 ASP A N 1
ATOM 2530 C CA . ASP A 1 326 ? -10.440 0.831 14.465 1.00 97.31 326 ASP A CA 1
ATOM 2531 C C . ASP A 1 326 ? -10.578 0.379 13.009 1.00 97.31 326 ASP A C 1
ATOM 2533 O O . ASP A 1 326 ? -11.677 0.060 12.563 1.00 97.31 326 ASP A O 1
ATOM 2537 N N . LEU A 1 327 ? -9.461 0.327 12.281 1.00 97.12 327 LEU A N 1
ATOM 2538 C CA . LEU A 1 327 ? -9.383 -0.180 10.917 1.00 97.12 327 LEU A CA 1
ATOM 2539 C C . LEU A 1 327 ? -8.219 -1.162 10.790 1.00 97.12 327 LEU A C 1
ATOM 2541 O O . LEU A 1 327 ? -7.093 -0.830 11.155 1.00 97.12 327 LEU A O 1
ATOM 2545 N N . ILE A 1 328 ? -8.480 -2.331 10.210 1.00 96.25 328 ILE A N 1
ATOM 2546 C CA . ILE A 1 328 ? -7.450 -3.274 9.766 1.00 96.25 328 ILE A CA 1
ATOM 2547 C C . ILE A 1 328 ? -7.535 -3.417 8.239 1.00 96.25 328 ILE A C 1
ATOM 2549 O O . ILE A 1 328 ? -8.569 -3.847 7.728 1.00 96.25 328 ILE A O 1
ATOM 2553 N N . SER A 1 329 ? -6.461 -3.071 7.519 1.00 93.75 329 SER A N 1
ATOM 2554 C CA . SER A 1 329 ? -6.321 -3.258 6.063 1.00 93.75 329 SER A CA 1
ATOM 2555 C C . SER A 1 329 ? -5.088 -4.124 5.755 1.00 93.75 329 SER A C 1
ATOM 2557 O O . SER A 1 329 ? -3.969 -3.622 5.652 1.00 93.75 329 SER A O 1
ATOM 2559 N N . PRO A 1 330 ? -5.250 -5.444 5.604 1.00 89.56 330 PRO A N 1
ATOM 2560 C CA . PRO A 1 330 ? -4.168 -6.381 5.334 1.00 89.56 330 PRO A CA 1
ATOM 2561 C C . PRO A 1 330 ? -3.704 -6.351 3.862 1.00 89.56 330 PRO A C 1
ATOM 2563 O O . PRO A 1 330 ? -2.972 -7.242 3.439 1.00 89.56 330 PRO A O 1
ATOM 2566 N N . SER A 1 331 ? -4.155 -5.380 3.055 1.00 85.4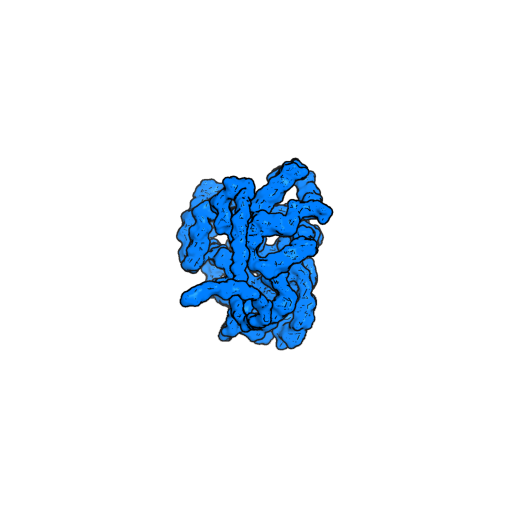4 331 SER A N 1
ATOM 2567 C CA . SER A 1 331 ? -4.010 -5.392 1.594 1.00 85.44 331 SER A CA 1
ATOM 2568 C C . SER A 1 331 ? -4.468 -6.748 1.016 1.00 85.44 331 SER A C 1
ATOM 2570 O O . SER A 1 331 ? -5.522 -7.260 1.404 1.00 85.44 331 SER A O 1
ATOM 2572 N N . ASN A 1 332 ? -3.700 -7.345 0.107 1.00 80.19 332 ASN A N 1
ATOM 2573 C CA . ASN A 1 332 ? -4.016 -8.601 -0.566 1.00 80.19 332 ASN A CA 1
ATOM 2574 C C . ASN A 1 332 ? -3.253 -9.823 -0.014 1.00 80.19 332 ASN A C 1
ATOM 2576 O O . ASN A 1 332 ? -3.191 -10.853 -0.682 1.00 80.19 332 ASN A O 1
ATOM 2580 N N . ILE A 1 333 ? -2.677 -9.772 1.197 1.00 83.56 333 ILE A N 1
ATOM 2581 C CA . ILE A 1 333 ? -1.817 -10.872 1.694 1.00 83.56 333 ILE A CA 1
ATOM 2582 C C . ILE A 1 333 ? -2.516 -12.240 1.720 1.00 83.56 333 ILE A C 1
ATOM 2584 O O . ILE A 1 333 ? -1.878 -13.282 1.564 1.00 83.56 333 ILE A O 1
ATOM 2588 N N . PHE A 1 334 ? -3.840 -12.249 1.891 1.00 84.62 334 PHE A N 1
ATOM 2589 C CA . PHE A 1 334 ? -4.645 -13.466 1.990 1.00 84.62 334 PHE A CA 1
ATOM 2590 C C . PHE A 1 334 ? -4.867 -14.174 0.654 1.00 84.62 334 PHE A C 1
ATOM 2592 O O . PHE A 1 334 ? -5.350 -15.310 0.631 1.00 84.62 334 PHE A O 1
ATOM 2599 N N . ASP A 1 335 ? -4.494 -13.544 -0.455 1.00 78.12 335 ASP A N 1
ATOM 2600 C CA . ASP A 1 335 ? -4.454 -14.184 -1.764 1.00 78.12 335 ASP A CA 1
ATOM 2601 C C . ASP A 1 335 ? -3.356 -15.231 -1.890 1.00 78.12 335 ASP A C 1
ATOM 2603 O O . ASP A 1 335 ? -3.506 -16.206 -2.632 1.00 78.12 335 ASP A O 1
ATOM 2607 N N . TRP A 1 336 ? -2.291 -15.053 -1.115 1.00 77.25 336 TRP A N 1
ATOM 2608 C CA . TRP A 1 336 ? -1.091 -15.881 -1.136 1.00 77.25 336 TRP A CA 1
ATOM 2609 C C . TRP A 1 336 ? -1.133 -16.999 -0.094 1.00 77.25 336 TRP A C 1
ATOM 2611 O O . TRP A 1 336 ? -0.132 -17.663 0.168 1.00 77.25 336 TRP A O 1
ATOM 2621 N N . MET A 1 337 ? -2.306 -17.228 0.498 1.00 82.50 337 MET A N 1
ATOM 2622 C CA . MET A 1 337 ? -2.525 -18.220 1.539 1.00 82.50 337 MET A CA 1
ATOM 2623 C C . MET A 1 337 ? -3.666 -19.179 1.160 1.00 82.50 337 MET A C 1
ATOM 2625 O O . MET A 1 337 ? -4.632 -18.785 0.496 1.00 82.50 337 MET A O 1
ATOM 2629 N N . PRO A 1 338 ? -3.594 -20.452 1.593 1.00 84.31 338 PRO A N 1
ATOM 2630 C CA . PRO A 1 338 ? -4.731 -21.363 1.534 1.00 84.31 338 PRO A CA 1
ATOM 2631 C C . PRO A 1 338 ? -5.943 -20.796 2.278 1.00 84.31 338 PRO A C 1
ATOM 2633 O O . PRO A 1 338 ? -5.784 -20.206 3.346 1.00 84.31 338 PRO A O 1
ATOM 2636 N N . MET A 1 339 ? -7.148 -21.058 1.761 1.00 84.06 339 MET A N 1
ATOM 2637 C CA . MET A 1 339 ? -8.407 -20.517 2.294 1.00 84.06 339 MET A CA 1
ATOM 2638 C C . MET A 1 339 ? -8.550 -20.709 3.809 1.00 84.06 339 MET A C 1
ATOM 2640 O O . MET A 1 339 ? -8.839 -19.762 4.529 1.00 84.06 339 MET A O 1
ATOM 2644 N N . GLU A 1 340 ? -8.271 -21.916 4.302 1.00 88.25 340 GLU A N 1
ATOM 2645 C CA . GLU A 1 340 ? -8.353 -22.260 5.726 1.00 88.25 340 GLU A CA 1
ATOM 2646 C C . GLU A 1 340 ? -7.434 -21.387 6.593 1.00 88.25 340 GLU A C 1
ATOM 2648 O O . GLU A 1 340 ? -7.845 -20.913 7.653 1.00 88.25 340 GLU A O 1
ATOM 2653 N N . LYS A 1 341 ? -6.203 -21.131 6.126 1.00 87.81 341 LYS A N 1
ATOM 2654 C CA . LYS A 1 341 ? -5.244 -20.265 6.824 1.00 87.81 341 LYS A CA 1
ATOM 2655 C C . LYS A 1 341 ? -5.679 -18.805 6.770 1.00 87.81 341 LYS A C 1
ATOM 2657 O O . LYS A 1 341 ? -5.599 -18.130 7.791 1.00 87.81 341 LYS A O 1
ATOM 2662 N N . SER A 1 342 ? -6.177 -18.339 5.623 1.00 88.75 342 SER A N 1
ATOM 2663 C CA . SER A 1 342 ? -6.699 -16.978 5.478 1.00 88.75 342 SER A CA 1
ATOM 2664 C C . SER A 1 342 ? -7.875 -16.730 6.422 1.00 88.75 342 SER A C 1
ATOM 2666 O O . SER A 1 342 ? -7.873 -15.759 7.172 1.00 88.75 342 SER A O 1
ATOM 2668 N N . THR A 1 343 ? -8.848 -17.643 6.458 1.00 89.81 343 THR A N 1
ATOM 2669 C CA . THR A 1 343 ? -10.004 -17.567 7.359 1.00 89.81 343 THR A CA 1
ATOM 2670 C C . THR A 1 343 ? -9.583 -17.588 8.827 1.00 89.81 343 THR A C 1
ATOM 2672 O O . THR A 1 343 ? -10.046 -16.756 9.605 1.00 89.81 343 THR A O 1
ATOM 2675 N N . ALA A 1 344 ? -8.691 -18.503 9.223 1.00 90.19 344 ALA A N 1
ATOM 2676 C CA . ALA A 1 344 ? -8.200 -18.569 10.600 1.00 90.19 344 ALA A CA 1
ATOM 2677 C C . ALA A 1 344 ? -7.445 -17.291 11.003 1.00 90.19 344 ALA A C 1
ATOM 2679 O O . ALA A 1 344 ? -7.650 -16.777 12.102 1.00 90.19 344 ALA A O 1
ATOM 2680 N N . GLY A 1 345 ? -6.621 -16.758 10.100 1.00 90.62 345 GLY A N 1
ATOM 2681 C CA . GLY A 1 345 ? -5.861 -15.534 10.321 1.00 90.62 345 GLY A CA 1
ATOM 2682 C C . GLY A 1 345 ? -6.738 -14.297 10.492 1.00 90.62 345 GLY A C 1
ATOM 2683 O O . GLY A 1 345 ? -6.522 -13.519 11.418 1.00 90.62 345 GLY A O 1
ATOM 2684 N N . ILE A 1 346 ? -7.777 -14.145 9.665 1.00 90.94 346 ILE A N 1
ATOM 2685 C CA . ILE A 1 346 ? -8.739 -13.043 9.808 1.00 90.94 346 ILE A CA 1
ATOM 2686 C C . ILE A 1 346 ? -9.508 -13.167 11.123 1.00 90.94 346 ILE A C 1
ATOM 2688 O O . ILE A 1 346 ? -9.609 -12.180 11.846 1.00 90.94 346 ILE A O 1
ATOM 2692 N N . LYS A 1 347 ? -9.994 -14.367 11.483 1.00 90.56 347 LYS A N 1
ATOM 2693 C CA . LYS A 1 347 ? -10.668 -14.575 12.779 1.00 90.56 347 LYS A CA 1
ATOM 2694 C C . LYS A 1 347 ? -9.762 -14.162 13.945 1.00 90.56 347 LYS A C 1
ATOM 2696 O O . LYS A 1 347 ? -10.214 -13.435 14.823 1.00 90.56 347 LYS A O 1
ATOM 2701 N N . ALA A 1 348 ? -8.489 -14.563 13.922 1.00 90.94 348 ALA A N 1
ATOM 2702 C CA . ALA A 1 348 ? -7.526 -14.196 14.958 1.00 90.94 348 ALA A CA 1
ATOM 2703 C C . ALA A 1 348 ? -7.270 -12.679 15.022 1.00 90.94 348 ALA A C 1
ATOM 2705 O O . ALA A 1 348 ? -7.274 -12.110 16.110 1.00 90.94 348 ALA A O 1
ATOM 2706 N N . ALA A 1 349 ? -7.102 -12.006 13.879 1.00 92.00 349 ALA A N 1
ATOM 2707 C CA . ALA A 1 349 ? -6.928 -10.554 13.838 1.00 92.00 349 ALA A CA 1
ATOM 2708 C C . ALA A 1 349 ? -8.172 -9.812 14.357 1.00 92.00 349 ALA A C 1
ATOM 2710 O O . ALA A 1 349 ? -8.059 -8.851 15.115 1.00 92.00 349 ALA A O 1
ATOM 2711 N N . CYS A 1 350 ? -9.371 -10.276 14.006 1.00 90.94 350 CYS A N 1
ATOM 2712 C CA . CYS A 1 350 ? -10.614 -9.701 14.509 1.00 90.94 350 CYS A CA 1
ATOM 2713 C C . CYS A 1 350 ? -10.785 -9.889 16.024 1.00 90.94 350 CYS A C 1
ATOM 2715 O O . CYS A 1 350 ? -11.248 -8.969 16.689 1.00 90.94 350 CYS A O 1
ATOM 2717 N N . ASP A 1 351 ? -10.385 -11.040 16.570 1.00 89.69 351 ASP A N 1
ATOM 2718 C CA . ASP A 1 351 ? -10.492 -11.321 18.005 1.00 89.69 351 ASP A CA 1
ATOM 2719 C C . ASP A 1 351 ? -9.443 -10.554 18.831 1.00 89.69 351 ASP A C 1
ATOM 2721 O O . ASP A 1 351 ? -9.750 -10.044 19.908 1.00 89.69 351 ASP A O 1
ATOM 2725 N N . ASN A 1 352 ? -8.209 -10.455 18.326 1.00 91.81 352 ASN A N 1
ATOM 2726 C CA . ASN A 1 352 ? -7.073 -9.970 19.113 1.00 91.81 352 ASN A CA 1
ATOM 2727 C C . ASN A 1 352 ? -6.675 -8.524 18.811 1.00 91.81 352 ASN A C 1
ATOM 2729 O O . ASN A 1 352 ? -6.015 -7.901 19.636 1.00 91.81 352 ASN A O 1
ATOM 2733 N N . LEU A 1 353 ? -7.025 -7.974 17.649 1.00 94.81 353 LEU A N 1
ATOM 2734 C CA . LEU A 1 353 ? -6.495 -6.683 17.191 1.00 94.81 353 LEU A CA 1
ATOM 2735 C C . LEU A 1 353 ? -7.600 -5.672 16.894 1.00 94.81 353 LEU A C 1
ATOM 2737 O O . LEU A 1 353 ? -7.391 -4.477 17.090 1.00 94.81 353 LEU A O 1
ATOM 2741 N N . LEU A 1 354 ? -8.773 -6.116 16.439 1.00 95.25 354 LEU A N 1
ATOM 2742 C CA . LEU A 1 354 ? -9.847 -5.217 16.024 1.00 95.25 354 LEU A CA 1
ATOM 2743 C C . LEU A 1 354 ? -10.608 -4.639 17.226 1.00 95.25 354 LEU A C 1
ATOM 2745 O O . LEU A 1 354 ? -10.900 -5.326 18.204 1.00 95.25 354 LEU A O 1
ATOM 2749 N N . ALA A 1 355 ? -10.940 -3.352 17.158 1.00 94.25 355 ALA A N 1
ATOM 2750 C CA . ALA A 1 355 ? -11.665 -2.664 18.212 1.00 94.25 355 ALA A CA 1
ATOM 2751 C C . ALA A 1 355 ? -13.098 -3.213 18.329 1.00 94.25 355 ALA A C 1
ATOM 2753 O O . ALA A 1 355 ? -13.826 -3.252 17.330 1.00 94.25 355 ALA A O 1
ATOM 2754 N N . PRO A 1 356 ? -13.541 -3.608 19.537 1.00 90.38 356 PRO A N 1
ATOM 2755 C CA . PRO A 1 356 ? -14.869 -4.174 19.719 1.00 90.38 356 PRO A CA 1
ATOM 2756 C C . PR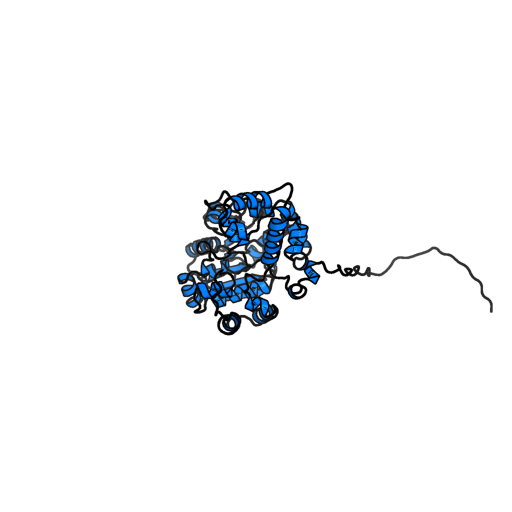O A 1 356 ? -15.957 -3.128 19.456 1.00 90.38 356 PRO A C 1
ATOM 2758 O O . PRO A 1 356 ? -15.824 -1.964 19.830 1.00 90.38 356 PRO A O 1
ATOM 2761 N N . GLY A 1 357 ? -17.059 -3.561 18.843 1.00 86.75 357 GLY A N 1
ATOM 2762 C CA . GLY A 1 357 ? -18.281 -2.772 18.656 1.00 86.75 357 GLY A CA 1
ATOM 2763 C C . GLY A 1 357 ? -18.298 -1.834 17.447 1.00 86.75 357 GLY A C 1
ATOM 2764 O O . GLY A 1 357 ? -19.369 -1.619 16.885 1.00 86.75 357 GLY A O 1
ATOM 2765 N N . HIS A 1 358 ? -17.154 -1.293 17.018 1.00 88.31 358 HIS A N 1
ATOM 2766 C CA . HIS A 1 358 ? -17.106 -0.356 15.883 1.00 88.31 358 HIS A CA 1
ATOM 2767 C C . HIS A 1 358 ? -15.941 -0.577 14.913 1.00 88.31 358 HIS A C 1
ATOM 2769 O O . HIS A 1 358 ? -15.889 0.115 13.903 1.00 88.31 358 HIS A O 1
ATOM 2775 N N . GLY A 1 359 ? -15.006 -1.491 15.188 1.00 93.94 359 GLY A N 1
ATOM 2776 C CA . GLY A 1 359 ? -13.869 -1.736 14.302 1.00 93.94 359 GLY A CA 1
ATOM 2777 C C . GLY A 1 359 ? -14.282 -2.338 12.955 1.00 93.94 359 GLY A C 1
ATOM 2778 O O . GLY A 1 359 ? -15.179 -3.183 12.889 1.00 93.94 359 GLY A O 1
ATOM 2779 N N . LEU A 1 360 ? -13.59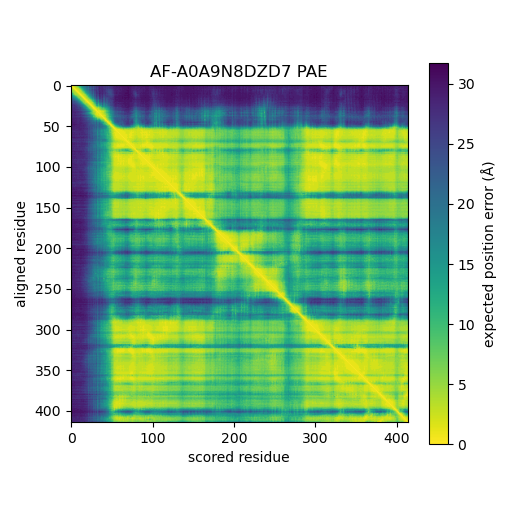8 -1.923 11.887 1.00 95.81 360 LEU A N 1
ATOM 2780 C CA . LEU A 1 360 ? -13.783 -2.444 10.535 1.00 95.81 360 LEU A CA 1
ATOM 2781 C C . LEU A 1 360 ? -12.547 -3.199 10.032 1.00 95.81 360 LEU A C 1
ATOM 2783 O O . LEU A 1 360 ? -11.406 -2.787 10.238 1.00 95.81 360 LEU A O 1
ATOM 2787 N N . PHE A 1 361 ? -12.788 -4.279 9.298 1.00 95.12 361 PHE A N 1
ATOM 2788 C CA . PHE A 1 361 ? -11.766 -5.057 8.609 1.00 95.12 361 PHE A CA 1
ATOM 2789 C C . PHE A 1 361 ? -11.991 -4.968 7.098 1.00 95.12 361 PHE A C 1
ATOM 2791 O O . PHE A 1 361 ? -13.051 -5.356 6.600 1.00 95.12 361 PHE A O 1
ATOM 2798 N N . LEU A 1 362 ? -11.001 -4.465 6.363 1.00 93.06 362 LEU A N 1
ATOM 2799 C CA . LEU A 1 362 ? -11.039 -4.405 4.907 1.00 93.06 362 LEU A CA 1
ATOM 2800 C C . LEU A 1 362 ? -10.484 -5.695 4.321 1.00 93.06 362 LEU A C 1
ATOM 2802 O O . LEU A 1 362 ? -9.284 -5.924 4.363 1.00 93.06 362 LEU A O 1
ATOM 2806 N N . LEU A 1 363 ? -11.323 -6.541 3.742 1.00 89.12 363 LEU A N 1
ATOM 2807 C CA . LEU A 1 363 ? -10.850 -7.726 3.039 1.00 89.12 363 LEU A CA 1
ATOM 2808 C C . LEU A 1 363 ? -10.709 -7.422 1.547 1.00 89.12 363 LEU A C 1
ATOM 2810 O O . LEU A 1 363 ? -11.683 -7.029 0.905 1.00 89.12 363 LEU A O 1
ATOM 2814 N N . ARG A 1 364 ? -9.512 -7.656 0.998 1.00 84.38 364 ARG A N 1
ATOM 2815 C CA . ARG A 1 364 ? -9.234 -7.598 -0.441 1.00 84.38 364 ARG A CA 1
ATOM 2816 C C . ARG A 1 364 ? -8.647 -8.915 -0.915 1.00 84.38 364 ARG A C 1
ATOM 2818 O O . ARG A 1 364 ? -7.763 -9.476 -0.270 1.00 84.38 364 ARG A O 1
ATOM 2825 N N . ARG A 1 365 ? -9.152 -9.389 -2.048 1.00 76.56 365 ARG A N 1
ATOM 2826 C CA . ARG A 1 365 ? -8.697 -10.584 -2.742 1.00 76.56 365 ARG A CA 1
ATOM 2827 C C . ARG A 1 365 ? -8.732 -10.404 -4.245 1.00 76.56 365 ARG A C 1
ATOM 2829 O O . ARG A 1 365 ? -9.787 -10.314 -4.864 1.00 76.56 365 ARG A O 1
ATOM 2836 N N . ALA A 1 366 ? -7.556 -10.476 -4.834 1.00 68.69 366 ALA A N 1
ATOM 2837 C CA . ALA A 1 366 ? -7.332 -10.588 -6.255 1.00 68.69 366 ALA A CA 1
ATOM 2838 C C . ALA A 1 366 ? -7.997 -11.822 -6.874 1.00 68.69 366 ALA A C 1
ATOM 2840 O O . ALA A 1 366 ? -8.445 -11.796 -8.018 1.00 68.69 366 ALA A O 1
ATOM 2841 N N . PHE A 1 367 ? -8.068 -12.922 -6.124 1.00 68.31 367 PHE A N 1
ATOM 2842 C CA . PHE A 1 367 ? -8.530 -14.206 -6.655 1.00 68.31 367 PHE A CA 1
ATOM 2843 C C . PHE A 1 367 ? -9.993 -14.525 -6.345 1.00 68.31 367 PHE A C 1
ATOM 2845 O O . PHE A 1 367 ? -10.418 -15.663 -6.552 1.00 68.31 367 PHE A O 1
ATOM 2852 N N . GLY A 1 368 ? -10.756 -13.543 -5.863 1.00 74.00 368 GLY A N 1
ATOM 2853 C CA . GLY A 1 368 ? -12.138 -13.735 -5.444 1.00 74.00 368 GLY A CA 1
ATOM 2854 C C . GLY A 1 368 ? -12.263 -14.590 -4.177 1.00 74.00 368 GLY A C 1
ATOM 2855 O O . GLY A 1 368 ? -11.353 -14.658 -3.345 1.00 74.00 368 GLY A O 1
ATOM 2856 N N . GLY A 1 369 ? -13.409 -15.258 -4.020 1.00 79.75 369 GLY A N 1
ATOM 2857 C CA . GLY A 1 369 ? -13.683 -16.127 -2.870 1.00 79.75 369 GLY A CA 1
ATOM 2858 C C . GLY A 1 369 ? -13.931 -15.372 -1.561 1.00 79.75 369 GLY A C 1
ATOM 2859 O O . GLY A 1 369 ? -13.971 -15.991 -0.499 1.00 79.75 369 GLY A O 1
ATOM 2860 N N . VAL A 1 370 ? -14.107 -14.045 -1.612 1.00 84.62 370 VAL A N 1
ATOM 2861 C CA . VAL A 1 370 ? -14.556 -13.266 -0.453 1.00 84.62 370 VAL A CA 1
ATOM 2862 C C . VAL A 1 370 ? -15.910 -13.761 0.068 1.00 84.62 370 VAL A C 1
ATOM 2864 O O . VAL A 1 370 ? -16.003 -13.945 1.280 1.00 84.62 370 VAL A O 1
ATOM 2867 N N . PRO A 1 371 ? -16.928 -14.069 -0.767 1.00 86.06 371 PRO A N 1
ATOM 2868 C CA . PRO A 1 371 ? -18.196 -14.607 -0.268 1.00 86.06 371 PRO A CA 1
ATOM 2869 C C . PRO A 1 371 ? -18.031 -15.891 0.559 1.00 86.06 371 PRO A C 1
ATOM 2871 O O . PRO A 1 371 ? -18.606 -15.998 1.642 1.00 86.06 371 PRO A O 1
ATOM 2874 N N . ASP A 1 372 ? -17.185 -16.821 0.106 1.00 88.00 372 ASP A N 1
ATOM 2875 C CA . ASP A 1 372 ? -16.900 -18.073 0.821 1.00 88.00 372 ASP A CA 1
ATOM 2876 C C . ASP A 1 372 ? -16.210 -17.810 2.163 1.00 88.00 372 ASP A C 1
ATOM 2878 O O . ASP A 1 372 ? -16.550 -18.414 3.181 1.00 88.00 372 ASP A O 1
ATOM 2882 N N . MET A 1 373 ? -15.260 -16.870 2.188 1.00 86.81 373 MET A N 1
ATOM 2883 C CA . MET A 1 373 ? -14.580 -16.465 3.419 1.00 86.81 373 MET A CA 1
ATOM 2884 C C . MET A 1 373 ? -15.541 -15.828 4.411 1.00 86.81 373 MET A C 1
ATOM 2886 O O . MET A 1 373 ? -15.516 -16.173 5.590 1.00 86.81 373 MET A O 1
ATOM 2890 N N . VAL A 1 374 ? -16.393 -14.917 3.943 1.00 87.50 374 VAL A N 1
ATOM 2891 C CA . VAL A 1 374 ? -17.409 -14.270 4.775 1.00 87.50 374 VAL A CA 1
ATOM 2892 C C . VAL A 1 374 ? -18.378 -15.309 5.327 1.00 87.50 374 VAL A C 1
ATOM 2894 O O . VAL A 1 374 ? -18.647 -15.291 6.524 1.00 87.50 374 VAL A O 1
ATOM 2897 N N . SER A 1 375 ? -18.826 -16.261 4.504 1.00 89.06 375 SER A N 1
ATOM 2898 C CA . SER A 1 375 ? -19.679 -17.366 4.951 1.00 89.06 375 SER A CA 1
ATOM 2899 C C . SER A 1 375 ? -18.990 -18.231 6.014 1.00 89.06 375 SER A C 1
ATOM 2901 O O . SER A 1 375 ? -19.580 -18.513 7.051 1.00 89.06 375 SER A O 1
ATOM 2903 N N . ALA A 1 376 ? -17.708 -18.567 5.842 1.00 87.62 376 ALA A N 1
ATOM 2904 C CA . ALA A 1 376 ? -16.937 -19.332 6.829 1.00 87.62 376 ALA A CA 1
ATOM 2905 C C . ALA A 1 376 ? -16.688 -18.579 8.158 1.00 87.62 376 ALA A C 1
ATOM 2907 O O . ALA A 1 376 ? -16.270 -19.178 9.159 1.00 87.62 376 ALA A O 1
ATOM 2908 N N . MET A 1 377 ? -16.910 -17.263 8.171 1.00 90.38 377 MET A N 1
ATOM 2909 C CA . MET A 1 377 ? -16.749 -16.382 9.330 1.00 90.38 377 MET A CA 1
ATOM 2910 C C . MET A 1 377 ? -18.071 -15.777 9.804 1.00 90.38 377 MET A C 1
ATOM 2912 O O . MET A 1 377 ? -18.046 -14.878 10.644 1.00 90.38 377 MET A O 1
ATOM 2916 N N . GLU A 1 378 ? -19.214 -16.256 9.304 1.00 87.25 378 GLU A N 1
ATOM 2917 C CA . GLU A 1 378 ? -20.519 -15.648 9.577 1.00 87.25 378 GLU A CA 1
ATOM 2918 C C . GLU A 1 378 ? -20.906 -15.686 11.056 1.00 87.25 378 GLU A C 1
ATOM 2920 O O . GLU A 1 378 ? -21.766 -14.923 11.472 1.00 87.25 378 GLU A O 1
ATOM 2925 N N . ASP A 1 379 ? -20.284 -16.554 11.853 1.00 85.50 379 ASP A N 1
ATOM 2926 C CA . ASP A 1 379 ? -20.478 -16.657 13.297 1.00 85.50 379 ASP A CA 1
ATOM 2927 C C . ASP A 1 379 ? -19.860 -15.482 14.072 1.00 85.50 379 ASP A C 1
ATOM 2929 O O . ASP A 1 379 ? -20.279 -15.193 15.191 1.00 85.50 379 ASP A O 1
ATOM 2933 N N . LYS A 1 380 ? -18.884 -14.791 13.472 1.00 82.38 380 LYS A N 1
ATOM 2934 C CA . LYS A 1 380 ? -18.111 -13.707 14.100 1.00 82.38 380 LYS A CA 1
ATOM 2935 C C . LYS A 1 380 ? -18.237 -12.374 13.383 1.00 82.38 380 LYS A C 1
ATOM 2937 O O . LYS A 1 380 ? -18.268 -11.329 14.027 1.00 82.38 380 LYS A O 1
ATOM 2942 N N . LEU A 1 381 ? -18.271 -12.416 12.058 1.00 86.06 381 LEU A N 1
ATOM 2943 C CA . LEU A 1 381 ? -18.241 -11.244 11.205 1.00 86.06 381 LEU A CA 1
ATOM 2944 C C . LEU A 1 381 ? -19.544 -11.124 10.427 1.00 86.06 381 LEU A C 1
ATOM 2946 O O . LEU A 1 381 ? -20.189 -12.109 10.059 1.00 86.06 381 LEU A O 1
ATOM 2950 N N . MET A 1 382 ? -19.920 -9.883 10.167 1.00 87.25 382 MET A N 1
ATOM 2951 C CA . MET A 1 382 ? -20.962 -9.532 9.216 1.00 87.25 382 MET A CA 1
ATOM 2952 C C . MET A 1 382 ? -20.414 -8.524 8.213 1.00 87.25 382 MET A C 1
ATOM 2954 O O . MET A 1 382 ? -19.481 -7.776 8.510 1.00 87.25 382 MET A O 1
ATOM 2958 N N . LEU A 1 383 ? -21.010 -8.499 7.024 1.00 87.00 383 LEU A N 1
ATOM 2959 C CA . LEU A 1 383 ? -20.776 -7.421 6.071 1.00 87.00 383 LEU A CA 1
ATOM 2960 C C . LEU A 1 383 ? -21.226 -6.096 6.696 1.00 87.00 383 LEU A C 1
ATOM 2962 O O . LEU A 1 383 ? -22.294 -6.031 7.310 1.00 87.00 383 LEU A O 1
ATOM 2966 N N . CYS A 1 384 ? -20.425 -5.048 6.521 1.00 86.69 384 CYS A N 1
ATOM 2967 C CA . CYS A 1 384 ? -20.837 -3.686 6.831 1.00 86.69 384 CYS A CA 1
ATOM 2968 C C . CYS A 1 384 ? -21.999 -3.311 5.894 1.00 86.69 384 CYS A C 1
ATOM 2970 O O . CYS A 1 384 ? -21.807 -3.286 4.676 1.00 86.69 384 CYS A O 1
ATOM 2972 N N . PRO A 1 385 ? -23.210 -3.050 6.416 1.00 83.06 385 PRO A N 1
ATOM 2973 C CA . PRO A 1 385 ? -24.380 -2.830 5.571 1.00 83.06 385 PRO A CA 1
ATOM 2974 C C . PRO A 1 385 ? -24.287 -1.536 4.753 1.00 83.06 385 PRO A C 1
ATOM 2976 O O . PRO A 1 385 ? -24.974 -1.406 3.743 1.00 83.06 385 PRO A O 1
ATOM 2979 N N . GLU A 1 386 ? -23.449 -0.584 5.169 1.00 86.06 386 GLU A N 1
ATOM 2980 C CA . GLU A 1 386 ? -23.277 0.704 4.496 1.00 86.06 386 GLU A CA 1
ATOM 2981 C C . GLU A 1 386 ? -22.159 0.713 3.443 1.00 86.06 386 GLU A C 1
ATOM 2983 O O . GLU A 1 386 ? -22.136 1.611 2.604 1.00 86.06 386 GLU A O 1
ATOM 2988 N N . ILE A 1 387 ? -21.240 -0.260 3.467 1.00 86.56 387 ILE A N 1
ATOM 2989 C CA . ILE A 1 387 ? -20.122 -0.355 2.518 1.00 86.56 387 ILE A CA 1
ATOM 2990 C C . ILE A 1 387 ? -20.226 -1.676 1.759 1.00 86.56 387 ILE A C 1
ATOM 2992 O O . ILE A 1 387 ? -19.815 -2.733 2.239 1.00 86.56 387 ILE A O 1
ATOM 2996 N N . THR A 1 388 ? -20.767 -1.601 0.544 1.00 86.75 388 THR A N 1
ATOM 2997 C CA . THR A 1 388 ? -20.910 -2.766 -0.336 1.00 86.75 388 THR A CA 1
ATOM 2998 C C . THR A 1 388 ? -19.618 -3.061 -1.098 1.00 86.75 388 THR A C 1
ATOM 3000 O O . THR A 1 388 ? -18.789 -2.173 -1.314 1.00 86.75 388 THR A O 1
ATOM 3003 N N . SER A 1 389 ? -19.467 -4.297 -1.579 1.00 82.12 389 SER A N 1
ATOM 3004 C CA . SER A 1 389 ? -18.379 -4.683 -2.487 1.00 82.12 389 SER A CA 1
ATOM 3005 C C . SER A 1 389 ? -18.356 -3.832 -3.760 1.00 82.12 389 SER A C 1
ATOM 3007 O O . SER A 1 389 ? -17.281 -3.470 -4.230 1.00 82.12 389 SER A O 1
ATOM 3009 N N . GLN A 1 390 ? -19.529 -3.444 -4.275 1.00 82.31 390 GLN A N 1
ATOM 3010 C CA . GLN A 1 390 ? -19.638 -2.534 -5.415 1.00 82.31 390 GLN A CA 1
ATOM 3011 C C . GLN A 1 390 ? -19.074 -1.146 -5.080 1.00 82.31 390 GLN A C 1
ATOM 3013 O O . GLN A 1 390 ? -18.282 -0.607 -5.846 1.00 82.31 390 GLN A O 1
ATOM 3018 N N . THR A 1 391 ? -19.416 -0.589 -3.915 1.00 84.50 391 THR A N 1
ATOM 3019 C CA . THR A 1 391 ? -18.896 0.714 -3.468 1.00 84.50 391 THR A CA 1
ATOM 3020 C C . THR A 1 391 ? -17.372 0.697 -3.334 1.00 84.50 391 THR A C 1
ATOM 3022 O O . THR A 1 391 ? -16.714 1.655 -3.729 1.00 84.50 391 THR A O 1
ATOM 3025 N N . LEU A 1 392 ? -16.802 -0.395 -2.816 1.00 83.94 392 LEU A N 1
ATOM 3026 C CA . LEU A 1 392 ? -15.349 -0.576 -2.748 1.00 83.94 392 LEU A CA 1
ATOM 3027 C C . LEU A 1 392 ? -14.729 -0.660 -4.153 1.00 83.94 392 LEU A C 1
ATOM 3029 O O . LEU A 1 392 ? -13.749 0.022 -4.433 1.00 83.94 392 LEU A O 1
ATOM 3033 N N . ALA A 1 393 ? -15.331 -1.430 -5.063 1.00 77.38 393 ALA A N 1
ATOM 3034 C CA . ALA A 1 393 ? -14.855 -1.567 -6.443 1.00 77.38 393 ALA A CA 1
ATOM 3035 C C . ALA A 1 393 ? -14.902 -0.257 -7.243 1.00 77.38 393 ALA A C 1
ATOM 3037 O O . ALA A 1 393 ? -14.041 -0.024 -8.089 1.00 77.38 393 ALA A O 1
ATOM 3038 N N . GLU A 1 394 ? -15.893 0.595 -6.984 1.00 78.44 394 GLU A N 1
ATOM 3039 C CA . GLU A 1 394 ? -16.005 1.925 -7.589 1.00 78.44 394 GLU A CA 1
ATOM 3040 C C . GLU A 1 394 ? -15.013 2.929 -6.985 1.00 78.44 394 GLU A C 1
ATOM 3042 O O . GLU A 1 394 ? -14.555 3.834 -7.685 1.00 78.44 394 GLU A O 1
ATOM 3047 N N . ALA A 1 395 ? -14.680 2.776 -5.700 1.00 79.88 395 ALA A N 1
ATOM 3048 C CA . ALA A 1 395 ? -13.709 3.623 -5.018 1.00 79.88 395 ALA A CA 1
ATOM 3049 C C . ALA A 1 395 ? -12.266 3.308 -5.434 1.00 79.88 395 ALA A C 1
ATOM 3051 O O . ALA A 1 395 ? -11.482 4.240 -5.574 1.00 79.88 395 ALA A O 1
ATOM 3052 N N . ASP A 1 396 ? -11.926 2.032 -5.641 1.00 76.38 396 ASP A N 1
ATOM 3053 C CA . ASP A 1 396 ? -10.570 1.594 -5.980 1.00 76.38 396 ASP A CA 1
ATOM 3054 C C . ASP A 1 396 ? -10.177 1.961 -7.423 1.00 76.38 396 ASP A C 1
ATOM 3056 O O . ASP A 1 396 ? -10.654 1.390 -8.416 1.00 76.38 396 ASP A O 1
ATOM 3060 N N . LYS A 1 397 ? -9.279 2.938 -7.555 1.00 70.62 397 LYS A N 1
ATOM 3061 C CA . LYS A 1 397 ? -8.709 3.400 -8.825 1.00 70.62 397 LYS A CA 1
ATOM 3062 C C . LYS A 1 397 ? -7.417 2.683 -9.199 1.00 70.62 397 LYS A C 1
ATOM 3064 O O . LYS A 1 397 ? -6.890 2.966 -10.277 1.00 70.62 397 LYS A O 1
ATOM 3069 N N . ALA A 1 398 ? -6.914 1.769 -8.372 1.00 65.38 398 ALA A N 1
ATOM 3070 C CA . ALA A 1 398 ? -5.708 1.030 -8.696 1.00 65.38 398 ALA A CA 1
ATOM 3071 C C . ALA A 1 398 ? -5.939 0.132 -9.928 1.00 65.38 398 ALA A C 1
ATOM 3073 O O . ALA A 1 398 ? -6.981 -0.517 -10.049 1.00 65.38 398 ALA A O 1
ATOM 3074 N N . PRO A 1 399 ? -4.962 0.039 -10.845 1.00 49.41 399 PRO A N 1
ATOM 3075 C CA . PRO A 1 399 ? -5.099 -0.757 -12.067 1.00 49.41 399 PRO A CA 1
ATOM 3076 C C . PRO A 1 399 ? -4.955 -2.265 -11.811 1.00 49.41 399 PRO A C 1
ATOM 3078 O O . PRO A 1 399 ? -5.321 -3.068 -12.664 1.00 49.41 399 PRO A O 1
ATOM 3081 N N . PHE A 1 400 ? -4.391 -2.649 -10.660 1.00 51.53 400 PHE A N 1
ATOM 3082 C CA . PHE A 1 400 ? -4.010 -4.029 -10.352 1.00 51.53 400 PHE A CA 1
ATOM 3083 C C . PHE A 1 400 ? -5.046 -4.785 -9.512 1.00 51.53 400 PHE A C 1
ATOM 3085 O O . PHE A 1 400 ? -4.922 -6.003 -9.366 1.00 51.53 400 PHE A O 1
ATOM 3092 N N . PHE A 1 401 ? -6.056 -4.099 -8.965 1.00 54.47 401 PHE A N 1
ATOM 3093 C CA . PHE A 1 401 ? -7.059 -4.723 -8.107 1.00 54.47 401 PHE A CA 1
ATOM 3094 C C . PHE A 1 401 ? -8.368 -5.002 -8.841 1.00 54.47 401 PHE A C 1
ATOM 3096 O O . PHE A 1 401 ? -8.818 -4.285 -9.737 1.00 54.47 401 PHE A O 1
ATOM 3103 N N . TYR A 1 402 ? -8.952 -6.137 -8.475 1.00 56.12 402 TYR A N 1
ATOM 3104 C CA . TYR A 1 402 ? -9.979 -6.803 -9.247 1.00 56.12 402 TYR A CA 1
ATOM 3105 C C . TYR A 1 402 ? -11.336 -6.230 -8.864 1.00 56.12 402 TYR A C 1
ATOM 3107 O O . TYR A 1 402 ? -11.868 -6.502 -7.790 1.00 56.12 402 TYR A O 1
ATOM 3115 N N . ARG A 1 403 ? -11.900 -5.415 -9.758 1.00 57.19 403 ARG A N 1
ATOM 3116 C CA . ARG A 1 403 ? -13.214 -4.775 -9.601 1.00 57.19 403 ARG A CA 1
ATOM 3117 C C . ARG A 1 403 ? -14.358 -5.753 -9.866 1.00 57.19 403 ARG A C 1
ATOM 3119 O O . ARG A 1 403 ? -15.157 -5.552 -10.779 1.00 57.19 403 ARG A O 1
ATOM 3126 N N . ASN A 1 404 ? -14.405 -6.848 -9.118 1.00 61.06 404 ASN A N 1
ATOM 3127 C CA . ASN A 1 404 ? -15.557 -7.739 -9.090 1.00 61.06 404 ASN A CA 1
ATOM 3128 C C . ASN A 1 404 ? -16.136 -7.802 -7.670 1.00 61.06 404 ASN A C 1
ATOM 3130 O O . ASN A 1 404 ? -15.438 -7.597 -6.678 1.00 61.06 404 ASN A O 1
ATOM 3134 N N . GLU A 1 405 ? -17.437 -8.072 -7.572 1.00 63.72 405 GLU A N 1
ATOM 3135 C CA . GLU A 1 405 ? -18.149 -8.157 -6.287 1.00 63.72 405 GLU A CA 1
ATOM 3136 C C . GLU A 1 405 ? -17.617 -9.292 -5.391 1.00 63.72 405 GLU A C 1
ATOM 3138 O O . GLU A 1 405 ? -17.877 -9.321 -4.192 1.00 63.72 405 GLU A O 1
ATOM 3143 N N . GLU A 1 406 ? -16.829 -10.208 -5.957 1.00 74.31 406 GLU A N 1
ATOM 3144 C CA . GLU A 1 406 ? -16.242 -11.355 -5.266 1.00 74.31 406 GLU A CA 1
ATOM 3145 C C . GLU A 1 406 ? -14.874 -11.062 -4.634 1.00 74.31 406 GLU A C 1
ATOM 3147 O O . GLU A 1 406 ? -14.346 -11.918 -3.917 1.00 74.31 406 GLU A O 1
ATOM 3152 N N . GLY A 1 407 ? -14.282 -9.898 -4.921 1.00 72.75 407 GLY A N 1
ATOM 3153 C CA . GLY A 1 407 ? -12.897 -9.570 -4.589 1.00 72.75 407 GLY A CA 1
ATOM 3154 C C . GLY A 1 407 ? -12.726 -8.668 -3.372 1.00 72.75 407 GLY A C 1
ATOM 3155 O O . GLY A 1 407 ? -11.628 -8.589 -2.829 1.00 72.75 407 GLY A O 1
ATOM 3156 N N . MET A 1 408 ? -13.779 -8.001 -2.893 1.00 81.38 408 MET A N 1
ATOM 3157 C CA . MET A 1 408 ? -13.676 -7.090 -1.748 1.00 81.38 408 MET A CA 1
ATOM 3158 C C . MET A 1 408 ? -14.868 -7.183 -0.806 1.00 81.38 408 MET A C 1
ATOM 3160 O O . MET A 1 408 ? -16.003 -7.370 -1.239 1.00 81.38 408 MET A O 1
ATOM 3164 N N . ALA A 1 409 ? -14.618 -7.001 0.489 1.00 81.50 409 ALA A N 1
ATOM 3165 C CA . ALA A 1 409 ? -15.663 -6.809 1.486 1.00 81.50 409 ALA A CA 1
ATOM 3166 C C . ALA A 1 409 ? -15.179 -5.944 2.648 1.00 81.50 409 ALA A C 1
ATOM 3168 O O . ALA A 1 409 ? -14.042 -6.054 3.101 1.00 81.50 409 ALA A O 1
ATOM 3169 N N . CYS A 1 410 ? -16.089 -5.132 3.179 1.00 86.00 410 CYS A N 1
ATOM 3170 C CA . CYS A 1 410 ? -15.923 -4.489 4.473 1.00 86.00 410 CYS A CA 1
ATOM 3171 C C . CYS A 1 410 ? -16.620 -5.348 5.530 1.00 86.00 410 CYS A C 1
ATOM 3173 O O . CYS A 1 410 ? -17.828 -5.580 5.442 1.00 86.00 410 CYS A O 1
ATOM 3175 N N . LEU A 1 411 ? -15.868 -5.822 6.520 1.00 86.44 411 LEU A N 1
ATOM 3176 C CA . LEU A 1 411 ? -16.367 -6.682 7.591 1.00 86.44 411 LEU A CA 1
ATOM 3177 C C . LEU A 1 411 ? -16.376 -5.924 8.915 1.00 86.44 411 LEU A C 1
ATOM 3179 O O . LEU A 1 411 ? -15.504 -5.096 9.172 1.00 86.44 411 LEU A O 1
ATOM 3183 N N . GLN A 1 412 ? -17.344 -6.242 9.763 1.00 88.81 412 GLN A N 1
ATOM 3184 C CA . GLN A 1 412 ? -17.431 -5.752 11.136 1.00 88.81 412 GLN A CA 1
ATOM 3185 C C . GLN A 1 412 ? -17.755 -6.910 12.082 1.00 88.81 412 GLN A C 1
ATOM 3187 O O . GLN A 1 412 ? -18.349 -7.912 11.666 1.00 88.81 412 GLN A O 1
ATOM 3192 N N . LEU A 1 413 ? -17.364 -6.772 13.348 1.00 86.75 413 LEU A N 1
ATOM 3193 C CA . LEU A 1 413 ? -17.747 -7.716 14.400 1.00 86.75 413 LEU A CA 1
ATOM 3194 C C . LEU A 1 413 ? -19.271 -7.711 14.583 1.00 86.75 413 LEU A C 1
ATOM 3196 O O . LEU A 1 413 ? -19.905 -6.658 14.479 1.00 86.75 413 LEU A O 1
ATOM 3200 N N . ARG A 1 414 ? -19.843 -8.895 14.814 1.00 83.94 414 ARG A N 1
ATOM 3201 C CA . ARG A 1 414 ? -21.273 -9.065 15.107 1.00 83.94 414 ARG A CA 1
ATOM 3202 C C . ARG A 1 414 ? -21.680 -8.618 16.501 1.00 83.94 414 ARG A C 1
ATOM 3204 O O . ARG A 1 414 ? -20.853 -8.738 17.432 1.00 83.94 414 ARG A O 1
#